Protein AF-0000000073461699 (afdb_homodimer)

InterPro domains:
  IPR000999 Ribonuclease III domain [PS50142] (97-204)
  IPR000999 Ribonuclease III domain [SM00535] (77-251)
  IPR014720 Double-stranded RNA-binding domain [PS50137] (256-326)
  IPR014720 Double-stranded RNA-binding domain [SM00358] (257-325)
  IPR036389 Ribonuclease III, endonuclease domain superfamily [G3DSA:1.10.1520.10] (29-252)
  IPR036389 Ribonuclease III, endonuclease domain superfamily [SSF69065] (57-257)
  IPR044443 Large ribosomal subunit protein mL44, dsRNA binding domain, fungi [cd19873] (244-327)
  IPR044444 Large ribosomal subunit protein mL44, dsRNA binding domain, metazoa [PF22892] (253-326)

Solvent-accessible surface area (backbone atoms only — not comparable to full-atom values): 37994 Å² total; per-residue (Å²): 136,86,75,82,78,75,75,81,76,77,76,76,76,77,77,75,76,76,79,74,80,76,81,72,79,78,69,61,62,64,47,50,54,51,49,49,50,51,51,49,50,51,43,49,48,42,50,63,60,41,30,53,69,47,30,66,69,10,64,54,36,52,51,44,42,57,73,67,65,56,58,81,66,52,42,53,15,57,54,28,29,21,25,24,37,69,43,31,61,80,67,60,81,84,62,82,60,71,83,62,72,74,59,84,76,39,31,18,59,47,30,20,55,47,10,46,53,52,49,50,51,50,45,46,51,55,46,40,68,48,27,69,52,47,49,58,59,48,47,53,49,50,37,41,65,54,66,26,53,71,47,28,18,51,48,29,49,71,65,63,60,43,71,50,81,69,51,71,65,55,36,54,76,66,65,50,65,69,36,58,57,46,35,21,34,35,50,30,58,56,79,58,71,73,56,90,75,55,72,70,78,60,90,63,54,47,51,68,49,53,48,31,19,39,24,45,23,6,46,52,19,41,49,32,58,28,60,72,36,65,67,58,46,50,52,51,42,43,67,72,50,62,62,61,85,72,72,65,75,74,65,62,79,72,88,51,28,56,60,50,42,37,49,49,22,53,58,61,71,42,51,68,63,44,80,40,81,73,45,74,42,44,78,89,42,99,67,30,40,28,31,22,32,26,22,39,76,92,43,75,56,23,52,17,64,24,75,36,68,69,49,3,44,37,36,4,28,41,40,24,46,47,56,56,31,65,36,58,76,60,85,86,58,59,84,69,73,66,80,68,68,55,74,119,137,82,81,79,82,78,76,82,77,79,79,78,78,78,76,75,76,75,79,74,80,75,77,72,76,78,70,62,62,61,48,52,52,50,49,47,50,50,52,49,50,52,44,49,47,42,49,63,60,39,31,54,68,48,30,66,68,10,65,54,38,52,49,44,40,56,74,67,65,56,59,82,63,52,40,52,15,57,55,27,29,21,25,23,39,69,43,33,60,79,66,59,82,85,60,82,60,73,81,62,72,73,57,84,80,41,30,18,58,46,31,20,55,48,11,46,52,53,51,51,51,50,44,46,51,54,45,41,66,48,27,70,46,47,37,54,60,49,46,52,49,51,38,42,65,55,64,25,52,70,46,29,19,50,47,28,50,72,65,63,61,43,71,52,81,68,51,70,64,55,36,54,74,66,66,51,64,68,37,57,56,45,38,21,34,34,52,30,58,58,78,58,73,73,56,92,76,56,74,69,79,60,89,62,55,46,51,69,49,54,46,31,19,40,25,43,24,6,47,52,18,41,50,32,62,24,61,73,35,66,67,60,46,49,52,51,41,44,67,71,50,62,62,63,87,73,71,66,75,72,64,62,80,71,89,51,26,55,59,50,43,36,49,50,23,54,62,65,71,42,51,68,64,42,80,40,82,73,48,74,44,46,78,90,43,99,67,31,39,29,30,21,33,26,21,38,75,90,43,75,57,23,52,18,63,23,76,35,67,69,49,3,45,37,38,3,26,42,40,24,46,46,56,56,31,64,36,60,78,59,84,86,58,59,83,71,75,65,80,65,63,52,68,122

Structure (mmCIF, N/CA/C/O backbone):
data_AF-0000000073461699-model_v1
#
loop_
_entity.id
_entity.type
_entity.pdbx_description
1 polymer ABR065Wp
#
loop_
_atom_site.group_PDB
_atom_site.id
_atom_site.type_symbol
_atom_site.label_atom_id
_atom_site.label_alt_id
_atom_site.label_comp_id
_atom_site.label_asym_id
_atom_site.label_entity_id
_atom_site.label_seq_id
_atom_site.pdbx_PDB_ins_code
_atom_site.Cartn_x
_atom_site.Cartn_y
_atom_site.Cartn_z
_atom_site.occupancy
_atom_site.B_iso_or_equiv
_atom_site.auth_seq_id
_atom_site.auth_comp_id
_atom_site.auth_asym_id
_atom_site.auth_atom_id
_atom_site.pdbx_PDB_model_num
ATOM 1 N N . MET A 1 1 ? 63 -18.328 22.578 1 20.98 1 MET A N 1
ATOM 2 C CA . MET A 1 1 ? 63.375 -16.938 22.844 1 20.98 1 MET A CA 1
ATOM 3 C C . MET A 1 1 ? 62.375 -16.297 23.797 1 20.98 1 MET A C 1
ATOM 5 O O . MET A 1 1 ? 61.156 -16.469 23.641 1 20.98 1 MET A O 1
ATOM 9 N N . PRO A 1 2 ? 62.781 -15.859 25.016 1 22.3 2 PRO A N 1
ATOM 10 C CA . PRO A 1 2 ? 62.281 -15.5 26.344 1 22.3 2 PRO A CA 1
ATOM 11 C C . PRO A 1 2 ? 61.531 -14.172 26.359 1 22.3 2 PRO A C 1
ATOM 13 O O . PRO A 1 2 ? 61.219 -13.656 27.422 1 22.3 2 PRO A O 1
ATOM 16 N N . GLN A 1 3 ? 61.25 -13.695 25.109 1 20.27 3 GLN A N 1
ATOM 17 C CA . GLN A 1 3 ? 61.219 -12.234 25.078 1 20.27 3 GLN A CA 1
ATOM 18 C C . GLN A 1 3 ? 60.281 -11.695 26.156 1 20.27 3 GLN A C 1
ATOM 20 O O . GLN A 1 3 ? 59.406 -12.422 26.656 1 20.27 3 GLN A O 1
ATOM 25 N N . VAL A 1 4 ? 60.281 -10.32 26.328 1 20.2 4 VAL A N 1
ATOM 26 C CA . VAL A 1 4 ? 60.375 -9.141 27.172 1 20.2 4 VAL A CA 1
ATOM 27 C C . VAL A 1 4 ? 58.969 -8.656 27.547 1 20.2 4 VAL A C 1
ATOM 29 O O . VAL A 1 4 ? 58.219 -8.219 26.672 1 20.2 4 VAL A O 1
ATOM 32 N N . ILE A 1 5 ? 58.188 -9.398 28.266 1 21.3 5 ILE A N 1
ATOM 33 C CA . ILE A 1 5 ? 56.812 -9.211 28.703 1 21.3 5 ILE A CA 1
ATOM 34 C C . ILE A 1 5 ? 56.688 -7.914 29.516 1 21.3 5 ILE A C 1
ATOM 36 O O . ILE A 1 5 ? 57 -7.891 30.703 1 21.3 5 ILE A O 1
ATOM 40 N N . ARG A 1 6 ? 57.531 -6.867 28.922 1 20.38 6 ARG A N 1
ATOM 41 C CA . ARG A 1 6 ? 57.688 -5.758 29.875 1 20.38 6 ARG A CA 1
ATOM 42 C C . ARG A 1 6 ? 56.344 -5.262 30.359 1 20.38 6 ARG A C 1
ATOM 44 O O . ARG A 1 6 ? 55.375 -5.16 29.578 1 20.38 6 ARG A O 1
ATOM 51 N N . ALA A 1 7 ? 56.094 -5.332 31.641 1 20.89 7 ALA A N 1
ATOM 52 C CA . ALA A 1 7 ? 55.125 -5.055 32.719 1 20.89 7 ALA A CA 1
ATOM 53 C C . ALA A 1 7 ? 54.719 -3.578 32.719 1 20.89 7 ALA A C 1
ATOM 55 O O . ALA A 1 7 ? 55.562 -2.713 33 1 20.89 7 ALA A O 1
ATOM 56 N N . LEU A 1 8 ? 54.062 -3.102 31.578 1 19.52 8 LEU A N 1
ATOM 57 C CA . LEU A 1 8 ? 53.688 -1.696 31.391 1 19.52 8 LEU A CA 1
ATOM 58 C C . LEU A 1 8 ? 53.062 -1.13 32.656 1 19.52 8 LEU A C 1
ATOM 60 O O . LEU A 1 8 ? 52 -1.62 33.094 1 19.52 8 LEU A O 1
ATOM 64 N N . ARG A 1 9 ? 53.906 -0.742 33.625 1 19.72 9 ARG A N 1
ATOM 65 C CA . ARG A 1 9 ? 53.625 -0.128 34.906 1 19.72 9 ARG A CA 1
ATOM 66 C C . ARG A 1 9 ? 52.688 1.086 34.75 1 19.72 9 ARG A C 1
ATOM 68 O O . ARG A 1 9 ? 53.031 2.033 34.062 1 19.72 9 ARG A O 1
ATOM 75 N N . CYS A 1 10 ? 51.438 0.884 34.719 1 20.98 10 CYS A N 1
ATOM 76 C CA . CYS A 1 10 ? 50.281 1.806 34.688 1 20.98 10 CYS A CA 1
ATOM 77 C C . CYS A 1 10 ? 50.438 2.889 35.75 1 20.98 10 CYS A C 1
ATOM 79 O O . CYS A 1 10 ? 50.344 2.604 36.938 1 20.98 10 CYS A O 1
ATOM 81 N N . PHE A 1 11 ? 51.469 3.756 35.625 1 20.55 11 PHE A N 1
ATOM 82 C CA . PHE A 1 11 ? 51.719 4.801 36.625 1 20.55 11 PHE A CA 1
ATOM 83 C C . PHE A 1 11 ? 50.438 5.613 36.844 1 20.55 11 PHE A C 1
ATOM 85 O O . PHE A 1 11 ? 49.781 6.027 35.906 1 20.55 11 PHE A O 1
ATOM 92 N N . HIS A 1 12 ? 49.75 5.453 37.969 1 21.38 12 HIS A N 1
ATOM 93 C CA . HIS A 1 12 ? 48.625 6.059 38.688 1 21.38 12 HIS A CA 1
ATOM 94 C C . HIS A 1 12 ? 48.906 7.535 38.969 1 21.38 12 HIS A C 1
ATOM 96 O O . HIS A 1 12 ? 49.531 7.887 39.969 1 21.38 12 HIS A O 1
ATOM 102 N N . SER A 1 13 ? 49.625 8.289 38.125 1 21.45 13 SER A N 1
ATOM 103 C CA . SER A 1 13 ? 49.969 9.609 38.656 1 21.45 13 SER A CA 1
ATOM 104 C C . SER A 1 13 ? 48.719 10.375 39.062 1 21.45 13 SER A C 1
ATOM 106 O O . SER A 1 13 ? 47.719 10.344 38.344 1 21.45 13 SER A O 1
ATOM 108 N N . GLY A 1 14 ? 48.469 10.664 40.375 1 21.48 14 GLY A N 1
ATOM 109 C CA . GLY A 1 14 ? 47.594 11.398 41.25 1 21.48 14 GLY A CA 1
ATOM 110 C C . GLY A 1 14 ? 47.438 12.859 40.875 1 21.48 14 GLY A C 1
ATOM 111 O O . GLY A 1 14 ? 48.312 13.68 41.125 1 21.48 14 GLY A O 1
ATOM 112 N N . ILE A 1 15 ? 47.188 13.164 39.594 1 22.39 15 ILE A N 1
ATOM 113 C CA . ILE A 1 15 ? 47.125 14.594 39.312 1 22.39 15 ILE A CA 1
ATOM 114 C C . ILE A 1 15 ? 46.094 15.25 40.219 1 22.39 15 ILE A C 1
ATOM 116 O O . ILE A 1 15 ? 44.906 14.867 40.188 1 22.39 15 ILE A O 1
ATOM 120 N N . PHE A 1 16 ? 46.5 15.734 41.375 1 22.62 16 PHE A N 1
ATOM 121 C CA . PHE A 1 16 ? 45.781 16.578 42.344 1 22.62 16 PHE A CA 1
ATOM 122 C C . PHE A 1 16 ? 45.156 17.781 41.625 1 22.62 16 PHE A C 1
ATOM 124 O O . PHE A 1 16 ? 45.875 18.625 41.094 1 22.62 16 PHE A O 1
ATOM 131 N N . LEU A 1 17 ? 44.031 17.531 41 1 21.47 17 LEU A N 1
ATOM 132 C CA . LEU A 1 17 ? 43.25 18.625 40.5 1 21.47 17 LEU A CA 1
ATOM 133 C C . LEU A 1 17 ? 42.969 19.672 41.594 1 21.47 17 LEU A C 1
ATOM 135 O O . LEU A 1 17 ? 42.344 19.359 42.594 1 21.47 17 LEU A O 1
ATOM 139 N N . ARG A 1 18 ? 43.938 20.5 41.875 1 22.66 18 ARG A N 1
ATOM 140 C CA . ARG A 1 18 ? 43.688 21.688 42.688 1 22.66 18 ARG A CA 1
ATOM 141 C C . ARG A 1 18 ? 42.406 22.406 42.219 1 22.66 18 ARG A C 1
ATOM 143 O O . ARG A 1 18 ? 42.281 22.719 41.062 1 22.66 18 ARG A O 1
ATOM 150 N N . GLN A 1 19 ? 41.344 22.266 43 1 24.52 19 GLN A N 1
ATOM 151 C CA . GLN A 1 19 ? 40.031 22.922 43.031 1 24.52 19 GLN A CA 1
ATOM 152 C C . GLN A 1 19 ? 40.188 24.438 43.062 1 24.52 19 GLN A C 1
ATOM 154 O O . GLN A 1 19 ? 40.438 25.016 44.125 1 24.52 19 GLN A O 1
ATOM 159 N N . GLY A 1 20 ? 41.031 25.094 42.344 1 25.11 20 GLY A N 1
ATOM 160 C CA . GLY A 1 20 ? 41 26.531 42.469 1 25.11 20 GLY A CA 1
ATOM 161 C C . GLY A 1 20 ? 39.594 27.109 42.344 1 25.11 20 GLY A C 1
ATOM 162 O O . GLY A 1 20 ? 38.781 26.609 41.562 1 25.11 20 GLY A O 1
ATOM 163 N N . ALA A 1 21 ? 39.031 27.859 43.438 1 27.11 21 ALA A N 1
ATOM 164 C CA . ALA A 1 21 ? 37.812 28.609 43.812 1 27.11 21 ALA A CA 1
ATOM 165 C C . ALA A 1 21 ? 37.469 29.625 42.719 1 27.11 21 ALA A C 1
ATOM 167 O O . ALA A 1 21 ? 38 30.75 42.719 1 27.11 21 ALA A O 1
ATOM 168 N N . VAL A 1 22 ? 37.719 29.469 41.531 1 30.16 22 VAL A N 1
ATOM 169 C CA . VAL A 1 22 ? 37.281 30.609 40.719 1 30.16 22 VAL A CA 1
ATOM 170 C C . VAL A 1 22 ? 35.781 30.875 41 1 30.16 22 VAL A C 1
ATOM 172 O O . VAL A 1 22 ? 34.938 30.016 40.781 1 30.16 22 VAL A O 1
ATOM 175 N N . GLY A 1 23 ? 35.312 31.688 41.969 1 29.94 23 GLY A N 1
ATOM 176 C CA . GLY A 1 23 ? 34.062 32.344 42.344 1 29.94 23 GLY A CA 1
ATOM 177 C C . GLY A 1 23 ? 33.312 32.938 41.188 1 29.94 23 GLY A C 1
ATOM 178 O O . GLY A 1 23 ? 33.125 34.156 41.125 1 29.94 23 GLY A O 1
ATOM 179 N N . ALA A 1 24 ? 33.594 32.625 39.938 1 33.97 24 ALA A N 1
ATOM 180 C CA . ALA A 1 24 ? 32.844 33.406 38.969 1 33.97 24 ALA A CA 1
ATOM 181 C C . ALA A 1 24 ? 31.344 33.281 39.188 1 33.97 24 ALA A C 1
ATOM 183 O O . ALA A 1 24 ? 30.859 32.219 39.562 1 33.97 24 ALA A O 1
ATOM 184 N N . THR A 1 25 ? 30.547 34.312 39.219 1 36.5 25 THR A N 1
ATOM 185 C CA . THR A 1 25 ? 29.156 34.688 39.469 1 36.5 25 THR A CA 1
ATOM 186 C C . THR A 1 25 ? 28.203 33.781 38.688 1 36.5 25 THR A C 1
ATOM 188 O O . THR A 1 25 ? 28.469 33.438 37.531 1 36.5 25 THR A O 1
ATOM 191 N N . GLY A 1 26 ? 27.297 32.875 39.156 1 39.03 26 GLY A N 1
ATOM 192 C CA . GLY A 1 26 ? 26.172 31.969 38.938 1 39.03 26 GLY A CA 1
ATOM 193 C C . GLY A 1 26 ? 25.203 32.469 37.906 1 39.03 26 GLY A C 1
ATOM 194 O O . GLY A 1 26 ? 24.172 31.859 37.656 1 39.03 26 GLY A O 1
ATOM 195 N N . ALA A 1 27 ? 25.094 33.781 37.531 1 43.41 27 ALA A N 1
ATOM 196 C CA . ALA A 1 27 ? 24.094 34.438 36.719 1 43.41 27 ALA A CA 1
ATOM 197 C C . ALA A 1 27 ? 24.25 34.031 35.25 1 43.41 27 ALA A C 1
ATOM 199 O O . ALA A 1 27 ? 23.281 34.031 34.5 1 43.41 27 ALA A O 1
ATOM 200 N N . GLY A 1 28 ? 25.328 33.656 34.719 1 47.91 28 GLY A N 1
ATOM 201 C CA . GLY A 1 28 ? 25.609 33.406 33.312 1 47.91 28 GLY A CA 1
ATOM 202 C C . GLY A 1 28 ? 25.047 32.094 32.812 1 47.91 28 GLY A C 1
ATOM 203 O O . GLY A 1 28 ? 24.672 31.984 31.625 1 47.91 28 GLY A O 1
ATOM 204 N N . GLY A 1 29 ? 25.094 31 33.5 1 50.81 29 GLY A N 1
ATOM 205 C CA . GLY A 1 29 ? 24.625 29.672 33.156 1 50.81 29 GLY A CA 1
ATOM 206 C C . GLY A 1 29 ? 23.125 29.594 32.938 1 50.81 29 GLY A C 1
ATOM 207 O O . GLY A 1 29 ? 22.672 28.875 32.031 1 50.81 29 GLY A O 1
ATOM 208 N N . ALA A 1 30 ? 22.406 30.172 33.875 1 56.34 30 ALA A N 1
ATOM 209 C CA . ALA A 1 30 ? 20.953 30.25 33.812 1 56.34 30 ALA A CA 1
ATOM 210 C C . ALA A 1 30 ? 20.516 30.922 32.5 1 56.34 30 ALA A C 1
ATOM 212 O O . ALA A 1 30 ? 19.547 30.5 31.859 1 56.34 30 ALA A O 1
ATOM 213 N N . THR A 1 31 ? 21.422 31.672 32 1 74.81 31 THR A N 1
ATOM 214 C CA . THR A 1 31 ? 21.094 32.469 30.812 1 74.81 31 THR A CA 1
ATOM 215 C C . THR A 1 31 ? 21.234 31.609 29.547 1 74.81 31 THR A C 1
ATOM 217 O O . THR A 1 31 ? 20.391 31.688 28.656 1 74.81 31 THR A O 1
ATOM 220 N N . GLU A 1 32 ? 22.312 30.688 29.641 1 79.69 32 GLU A N 1
ATOM 221 C CA . GLU A 1 32 ? 22.531 29.875 28.453 1 79.69 32 GLU A CA 1
ATOM 222 C C . GLU A 1 32 ? 21.422 28.828 28.297 1 79.69 32 GLU A C 1
ATOM 224 O O . GLU A 1 32 ? 20.984 28.547 27.188 1 79.69 32 GLU A O 1
ATOM 229 N N . LEU A 1 33 ? 21.016 28.297 29.344 1 82.12 33 LEU A N 1
ATOM 230 C CA . LEU A 1 33 ? 19.922 27.312 29.328 1 82.12 33 LEU A CA 1
ATOM 231 C C . LEU A 1 33 ? 18.625 27.969 28.828 1 82.12 33 LEU A C 1
ATOM 233 O O . LEU A 1 33 ? 17.844 27.328 28.125 1 82.12 33 LEU A O 1
ATOM 237 N N . GLU A 1 34 ? 18.469 29.172 29.344 1 85.5 34 GLU A N 1
ATOM 238 C CA . GLU A 1 34 ? 17.266 29.891 28.906 1 85.5 34 GLU A CA 1
ATOM 239 C C . GLU A 1 34 ? 17.328 30.172 27.406 1 85.5 34 GLU A C 1
ATOM 241 O O . GLU A 1 34 ? 16.297 30.094 26.719 1 85.5 34 GLU A O 1
ATOM 246 N N . LYS A 1 35 ? 18.5 30.484 27.031 1 87.25 35 LYS A N 1
ATOM 247 C CA . LYS A 1 35 ? 18.672 30.703 25.594 1 87.25 35 LYS A CA 1
ATOM 248 C C . LYS A 1 35 ? 18.438 29.422 24.797 1 87.25 35 LYS A C 1
ATOM 250 O O . LYS A 1 35 ? 17.828 29.453 23.734 1 87.25 35 LYS A O 1
ATOM 255 N N . TYR A 1 36 ? 18.906 28.375 25.328 1 86.25 36 TYR A N 1
ATOM 256 C CA . TYR A 1 36 ? 18.688 27.078 24.688 1 86.25 36 TYR A CA 1
ATOM 257 C C . TYR A 1 36 ? 17.203 26.734 24.641 1 86.25 36 TYR A C 1
ATOM 259 O O . TYR A 1 36 ? 16.703 26.25 23.625 1 86.25 36 TYR A O 1
ATOM 267 N N . ARG A 1 37 ? 16.516 26.953 25.656 1 83.5 37 ARG A N 1
ATOM 268 C CA . ARG A 1 37 ? 15.086 26.688 25.703 1 83.5 37 ARG A CA 1
ATOM 269 C C . ARG A 1 37 ? 14.336 27.516 24.672 1 83.5 37 ARG A C 1
ATOM 271 O O . ARG A 1 37 ? 13.383 27.031 24.047 1 83.5 37 ARG A O 1
ATOM 278 N N . GLY A 1 38 ? 14.805 28.719 24.594 1 84.5 38 GLY A N 1
ATOM 279 C CA . GLY A 1 38 ? 14.211 29.562 23.562 1 84.5 38 GLY A CA 1
ATOM 280 C C . GLY A 1 38 ? 14.43 29.047 22.156 1 84.5 38 GLY A C 1
ATOM 281 O O . GLY A 1 38 ? 13.5 29.047 21.344 1 84.5 38 GLY A O 1
ATOM 282 N N . TYR A 1 39 ? 15.617 28.609 21.984 1 84.75 39 TYR A N 1
ATOM 283 C CA . TYR A 1 39 ? 15.953 28.031 20.688 1 84.75 39 TYR A CA 1
ATOM 284 C C . TYR A 1 39 ? 15.109 26.781 20.422 1 84.75 39 TYR A C 1
ATOM 286 O O . TYR A 1 39 ? 14.57 26.625 19.328 1 84.75 39 TYR A O 1
ATOM 294 N N . PHE A 1 40 ? 14.938 26.047 21.328 1 82.69 40 PHE A N 1
ATOM 295 C CA . PHE A 1 40 ? 14.18 24.812 21.219 1 82.69 40 PHE A CA 1
ATOM 296 C C . PHE A 1 40 ? 12.703 25.109 20.953 1 82.69 40 PHE A C 1
ATOM 298 O O . PHE A 1 40 ? 12.086 24.453 20.109 1 82.69 40 PHE A O 1
ATOM 305 N N . LYS A 1 41 ? 12.203 25.969 21.594 1 81.25 41 LYS A N 1
ATOM 306 C CA . LYS A 1 41 ? 10.805 26.344 21.422 1 81.25 41 LYS A CA 1
ATOM 307 C C . LYS A 1 41 ? 10.562 26.891 20.016 1 81.25 41 LYS A C 1
ATOM 309 O O . LYS A 1 41 ? 9.523 26.625 19.406 1 81.25 41 LYS A O 1
ATOM 314 N N . GLN A 1 42 ? 11.508 27.656 19.594 1 81.25 42 GLN A N 1
ATOM 315 C CA . GLN A 1 42 ? 11.398 28.188 18.25 1 81.25 42 GLN A CA 1
ATOM 316 C C . GLN A 1 42 ? 11.375 27.078 17.203 1 81.25 42 GLN A C 1
ATOM 318 O O . GLN A 1 42 ? 10.594 27.109 16.25 1 81.25 42 GLN A O 1
ATOM 323 N N . LEU A 1 43 ? 12.195 26.141 17.438 1 80.88 43 LEU A N 1
ATOM 324 C CA . LEU A 1 43 ? 12.258 25 16.531 1 80.88 43 LEU A CA 1
ATOM 325 C C . LEU A 1 43 ? 10.953 24.203 16.578 1 80.88 43 LEU A C 1
ATOM 327 O O . LEU A 1 43 ? 10.438 23.797 15.531 1 80.88 43 LEU A O 1
ATOM 331 N N . GLN A 1 44 ? 10.445 24.031 17.672 1 77.81 44 GLN A N 1
ATOM 332 C CA . GLN A 1 44 ? 9.203 23.297 17.859 1 77.81 44 GLN A CA 1
ATOM 333 C C . GLN A 1 44 ? 8.039 24 17.172 1 77.81 44 GLN A C 1
ATOM 335 O O . GLN A 1 44 ? 7.219 23.344 16.516 1 77.81 44 GLN A O 1
ATOM 340 N N . GLN A 1 45 ? 8.055 25.203 17.344 1 76.12 45 GLN A N 1
ATOM 341 C CA . GLN A 1 45 ? 6.988 26 16.734 1 76.12 45 GLN A CA 1
ATOM 342 C C . GLN A 1 45 ? 7.066 25.969 15.211 1 76.12 45 GLN A C 1
ATOM 344 O O . GLN A 1 45 ? 6.039 25.891 14.539 1 76.12 45 GLN A O 1
ATOM 349 N N . ALA A 1 46 ? 8.234 26.047 14.766 1 76.31 46 ALA A N 1
ATOM 350 C CA . ALA A 1 46 ? 8.43 26.016 13.32 1 76.31 46 ALA A CA 1
ATOM 351 C C . ALA A 1 46 ? 7.98 24.688 12.727 1 76.31 46 ALA A C 1
ATOM 353 O O . ALA A 1 46 ? 7.426 24.656 11.625 1 76.31 46 ALA A O 1
ATOM 354 N N . LEU A 1 47 ? 8.164 23.734 13.453 1 75.06 47 LEU A N 1
ATOM 355 C CA . LEU A 1 47 ? 7.824 22.391 12.977 1 75.06 47 LEU A CA 1
ATOM 356 C C . LEU A 1 47 ? 6.332 22.125 13.117 1 75.06 47 LEU A C 1
ATOM 358 O O . LEU A 1 47 ? 5.746 21.406 12.305 1 75.06 47 LEU A O 1
ATOM 362 N N . GLU A 1 48 ? 5.727 22.562 14.133 1 68.5 48 GLU A N 1
ATOM 363 C CA . GLU A 1 48 ? 4.316 22.312 14.414 1 68.5 48 GLU A CA 1
ATOM 364 C C . GLU A 1 48 ? 3.414 23.094 13.461 1 68.5 48 GLU A C 1
ATOM 366 O O . GLU A 1 48 ? 2.379 22.594 13.023 1 68.5 48 GLU A O 1
ATOM 371 N N . THR A 1 49 ? 3.77 24.297 13.219 1 59.62 49 THR A N 1
ATOM 372 C CA . THR A 1 49 ? 2.826 25.156 12.508 1 59.62 49 THR A CA 1
ATOM 373 C C . THR A 1 49 ? 3.109 25.141 11.008 1 59.62 49 THR A C 1
ATOM 375 O O . THR A 1 49 ? 2.352 25.703 10.219 1 59.62 49 THR A O 1
ATOM 378 N N . GLY A 1 50 ? 3.922 24.156 10.602 1 62.41 50 GLY A N 1
ATOM 379 C CA . GLY A 1 50 ? 4.227 24.328 9.188 1 62.41 50 GLY A CA 1
ATOM 380 C C . GLY A 1 50 ? 4.363 25.781 8.781 1 62.41 50 GLY A C 1
ATOM 381 O O . GLY A 1 50 ? 3.799 26.203 7.77 1 62.41 50 GLY A O 1
ATOM 382 N N . ASP A 1 51 ? 4.895 26.5 9.594 1 72.31 51 ASP A N 1
ATOM 383 C CA . ASP A 1 51 ? 5.004 27.953 9.469 1 72.31 51 ASP A CA 1
ATOM 384 C C . ASP A 1 51 ? 5.688 28.344 8.164 1 72.31 51 ASP A C 1
ATOM 386 O O . ASP A 1 51 ? 6.895 28.141 8 1 72.31 51 ASP A O 1
ATOM 390 N N . GLU A 1 52 ? 4.871 28.844 7.242 1 80.88 52 GLU A N 1
ATOM 391 C CA . GLU A 1 52 ? 5.359 29.25 5.93 1 80.88 52 GLU A CA 1
ATOM 392 C C . GLU A 1 52 ? 6.414 30.344 6.043 1 80.88 52 GLU A C 1
ATOM 394 O O . GLU A 1 52 ? 7.332 30.422 5.223 1 80.88 52 GLU A O 1
ATOM 399 N N . GLU A 1 53 ? 6.332 31.016 7.152 1 83.62 53 GLU A N 1
ATOM 400 C CA . GLU A 1 53 ? 7.293 32.094 7.324 1 83.62 53 GLU A CA 1
ATOM 401 C C . GLU A 1 53 ? 8.672 31.562 7.684 1 83.62 53 GLU A C 1
ATOM 403 O O . GLU A 1 53 ? 9.68 31.969 7.102 1 83.62 53 GLU A O 1
ATOM 408 N N . ALA A 1 54 ? 8.664 30.688 8.586 1 86.75 54 ALA A N 1
ATOM 409 C CA . ALA A 1 54 ? 9.938 30.094 8.984 1 86.75 54 ALA A CA 1
ATOM 410 C C . ALA A 1 54 ? 10.547 29.281 7.84 1 86.75 54 ALA A C 1
ATOM 412 O O . ALA A 1 54 ? 11.75 29.344 7.594 1 86.75 54 ALA A O 1
ATOM 413 N N . ALA A 1 55 ? 9.719 28.594 7.121 1 90.88 55 ALA A N 1
ATOM 414 C CA . ALA A 1 55 ? 10.164 27.75 6.016 1 90.88 55 ALA A CA 1
ATOM 415 C C . ALA A 1 55 ? 10.711 28.594 4.867 1 90.88 55 ALA A C 1
ATOM 417 O O . ALA A 1 55 ? 11.641 28.188 4.176 1 90.88 55 ALA A O 1
ATOM 418 N N . GLY A 1 56 ? 10.133 29.766 4.734 1 92.31 56 GLY A N 1
ATOM 419 C CA . GLY A 1 56 ? 10.562 30.672 3.678 1 92.31 56 GLY A CA 1
ATOM 420 C C . GLY A 1 56 ? 11.984 31.172 3.861 1 92.31 56 GLY A C 1
ATOM 421 O O . GLY A 1 56 ? 12.625 31.594 2.898 1 92.31 56 GLY A O 1
ATOM 422 N N . LYS A 1 57 ? 12.469 31.094 5.039 1 92.44 57 LYS A N 1
ATOM 423 C CA . LYS A 1 57 ? 13.812 31.578 5.34 1 92.44 57 LYS A CA 1
ATOM 424 C C . LYS A 1 57 ? 14.859 30.5 5.105 1 92.44 57 LYS A C 1
ATOM 426 O O . LYS A 1 57 ? 16.062 30.766 5.16 1 92.44 57 LYS A O 1
ATOM 431 N N . SER A 1 58 ? 14.453 29.312 4.785 1 94 58 SER A N 1
ATOM 432 C CA . SER A 1 58 ? 15.383 28.203 4.582 1 94 58 SER A CA 1
ATOM 433 C C . SER A 1 58 ? 15.828 28.125 3.129 1 94 58 SER A C 1
ATOM 435 O O . SER A 1 58 ? 15.047 27.766 2.25 1 94 58 SER A O 1
ATOM 437 N N . PRO A 1 59 ? 17.094 28.359 2.863 1 95.75 59 PRO A N 1
ATOM 438 C CA . PRO A 1 59 ? 17.578 28.25 1.484 1 95.75 59 PRO A CA 1
ATOM 439 C C . PRO A 1 59 ? 17.5 26.828 0.934 1 95.75 59 PRO A C 1
ATOM 441 O O . PRO A 1 59 ? 17.25 26.641 -0.26 1 95.75 59 PRO A O 1
ATOM 444 N N . LEU A 1 60 ? 17.734 25.891 1.786 1 96.06 60 LEU A N 1
ATOM 445 C CA . LEU A 1 60 ? 17.703 24.5 1.356 1 96.06 60 LEU A CA 1
ATOM 446 C C . LEU A 1 60 ? 16.312 24.125 0.836 1 96.06 60 LEU A C 1
ATOM 448 O O . LEU A 1 60 ? 16.203 23.375 -0.14 1 96.06 60 LEU A O 1
ATOM 452 N N . LEU A 1 61 ? 15.32 24.609 1.468 1 97 61 LEU A N 1
ATOM 453 C CA . LEU A 1 61 ? 13.953 24.328 1.022 1 97 61 LEU A CA 1
ATOM 454 C C . LEU A 1 61 ? 13.688 24.969 -0.338 1 97 61 LEU A C 1
ATOM 456 O O . LEU A 1 61 ? 13.062 24.344 -1.204 1 97 61 LEU A O 1
ATOM 460 N N . HIS A 1 62 ? 14.195 26.188 -0.479 1 97.19 62 HIS A N 1
ATOM 461 C CA . HIS A 1 62 ? 14.031 26.859 -1.763 1 97.19 62 HIS A CA 1
ATOM 462 C C . HIS A 1 62 ? 14.75 26.109 -2.877 1 97.19 62 HIS A C 1
ATOM 464 O O . HIS A 1 62 ? 14.203 25.953 -3.975 1 97.19 62 HIS A O 1
ATOM 470 N N . THR A 1 63 ? 15.891 25.688 -2.602 1 97.75 63 THR A N 1
ATOM 471 C CA . THR A 1 63 ? 16.688 24.953 -3.582 1 97.75 63 THR A CA 1
ATOM 472 C C . THR A 1 63 ? 15.992 23.641 -3.973 1 97.75 63 THR A C 1
ATOM 474 O O . THR A 1 63 ? 15.883 23.328 -5.156 1 97.75 63 THR A O 1
ATOM 477 N N . LEU A 1 64 ? 15.539 22.938 -2.996 1 98.06 64 LEU A N 1
ATOM 478 C CA . LEU A 1 64 ? 14.859 21.656 -3.256 1 98.06 64 LEU A CA 1
ATOM 479 C C . LEU A 1 64 ? 13.586 21.875 -4.059 1 98.06 64 LEU A C 1
ATOM 481 O O . LEU A 1 64 ? 13.312 21.156 -5.02 1 98.06 64 LEU A O 1
ATOM 485 N N . HIS A 1 65 ? 12.812 22.844 -3.643 1 98.31 65 HIS A N 1
ATOM 486 C CA . HIS A 1 65 ? 11.57 23.188 -4.324 1 98.31 65 HIS A CA 1
ATOM 487 C C . HIS A 1 65 ? 11.82 23.5 -5.797 1 98.31 65 HIS A C 1
ATOM 489 O O . HIS A 1 65 ? 11.102 23.016 -6.672 1 98.31 65 HIS A O 1
ATOM 495 N N . SER A 1 66 ? 12.852 24.281 -6.059 1 97.69 66 SER A N 1
ATOM 496 C CA . SER A 1 66 ? 13.195 24.688 -7.418 1 97.69 66 SER A CA 1
ATOM 497 C C . SER A 1 66 ? 13.766 23.516 -8.219 1 97.69 66 SER A C 1
ATOM 499 O O . SER A 1 66 ? 13.414 23.328 -9.383 1 97.69 66 SER A O 1
ATOM 501 N N . ARG A 1 67 ? 14.586 22.812 -7.648 1 97.25 67 ARG A N 1
ATOM 502 C CA . ARG A 1 67 ? 15.219 21.688 -8.312 1 97.25 67 ARG A CA 1
ATOM 503 C C . ARG A 1 67 ? 14.18 20.672 -8.789 1 97.25 67 ARG A C 1
ATOM 505 O O . ARG A 1 67 ? 14.312 20.109 -9.867 1 97.25 67 ARG A O 1
ATOM 512 N N . LEU A 1 68 ? 13.156 20.453 -7.973 1 97.81 68 LEU A N 1
ATOM 513 C CA . LEU A 1 68 ? 12.133 19.469 -8.297 1 97.81 68 LEU A CA 1
ATOM 514 C C . LEU A 1 68 ? 11 20.109 -9.102 1 97.81 68 LEU A C 1
ATOM 516 O O . LEU A 1 68 ? 10.016 19.453 -9.438 1 97.81 68 LEU A O 1
ATOM 520 N N . ALA A 1 69 ? 11.109 21.328 -9.391 1 97 69 ALA A N 1
ATOM 521 C CA . ALA A 1 69 ? 10.094 22.078 -10.141 1 97 69 ALA A CA 1
ATOM 522 C C . ALA A 1 69 ? 8.711 21.844 -9.547 1 97 69 ALA A C 1
ATOM 524 O O . ALA A 1 69 ? 7.762 21.531 -10.266 1 97 69 ALA A O 1
ATOM 525 N N . LEU A 1 70 ? 8.664 22.016 -8.211 1 97.44 70 LEU A N 1
ATOM 526 C CA . LEU A 1 70 ? 7.387 21.812 -7.531 1 97.44 70 LEU A CA 1
ATOM 527 C C . LEU A 1 70 ? 6.461 23 -7.742 1 97.44 70 LEU A C 1
ATOM 529 O O . LEU A 1 70 ? 6.922 24.141 -7.855 1 97.44 70 LEU A O 1
ATOM 533 N N . PRO A 1 71 ? 5.188 22.719 -7.82 1 96.5 71 PRO A N 1
ATOM 534 C CA . PRO A 1 71 ? 4.238 23.828 -7.996 1 96.5 71 PRO A CA 1
ATOM 535 C C . PRO A 1 71 ? 4.145 24.719 -6.766 1 96.5 71 PRO A C 1
ATOM 537 O O . PRO A 1 71 ? 4.484 24.297 -5.66 1 96.5 71 PRO A O 1
ATOM 540 N N . GLN A 1 72 ? 3.604 25.938 -6.949 1 93.38 72 GLN A N 1
ATOM 541 C CA . GLN A 1 72 ? 3.518 26.938 -5.879 1 93.38 72 GLN A CA 1
ATOM 542 C C . GLN A 1 72 ? 2.512 26.516 -4.816 1 93.38 72 GLN A C 1
ATOM 544 O O . GLN A 1 72 ? 2.619 26.922 -3.656 1 93.38 72 GLN A O 1
ATOM 549 N N . GLN A 1 73 ? 1.627 25.641 -5.227 1 91.81 73 GLN A N 1
ATOM 550 C CA . GLN A 1 73 ? 0.615 25.156 -4.297 1 91.81 73 GLN A CA 1
ATOM 551 C C . GLN A 1 73 ? 1.248 24.328 -3.176 1 91.81 73 GLN A C 1
ATOM 553 O O . GLN A 1 73 ? 0.679 24.219 -2.088 1 91.81 73 GLN A O 1
ATOM 558 N N . LEU A 1 74 ? 2.355 23.719 -3.49 1 94.19 74 LEU A N 1
ATOM 559 C CA . LEU A 1 74 ? 3.1 23.016 -2.455 1 94.19 74 LEU A CA 1
ATOM 560 C C . LEU A 1 74 ? 4.043 23.953 -1.72 1 94.19 74 LEU A C 1
ATOM 562 O O . LEU A 1 74 ? 5.172 24.172 -2.16 1 94.19 74 LEU A O 1
ATOM 566 N N . GLY A 1 75 ? 3.568 24.438 -0.621 1 92.25 75 GLY A N 1
ATOM 567 C CA . GLY A 1 75 ? 4.32 25.422 0.136 1 92.25 75 GLY A CA 1
ATOM 568 C C . GLY A 1 75 ? 5.582 24.859 0.764 1 92.25 75 GLY A C 1
ATOM 569 O O . GLY A 1 75 ? 5.746 23.641 0.858 1 92.25 75 GLY A O 1
ATOM 570 N N . LEU A 1 76 ? 6.398 25.797 1.158 1 94.69 76 LEU A N 1
ATOM 571 C CA . LEU A 1 76 ? 7.672 25.406 1.758 1 94.69 76 LEU A CA 1
ATOM 572 C C . LEU A 1 76 ? 7.457 24.781 3.133 1 94.69 76 LEU A C 1
ATOM 574 O O . LEU A 1 76 ? 8.234 23.938 3.561 1 94.69 76 LEU A O 1
ATOM 578 N N . GLY A 1 77 ? 6.434 25.172 3.779 1 91 77 GLY A N 1
ATOM 579 C CA . GLY A 1 77 ? 6.102 24.547 5.043 1 91 77 GLY A CA 1
ATOM 580 C C . GLY A 1 77 ? 5.758 23.062 4.902 1 91 77 GLY A C 1
ATOM 581 O O . GLY A 1 77 ? 6.223 22.234 5.691 1 91 77 GLY A O 1
ATOM 582 N N . THR A 1 78 ? 4.965 22.828 3.859 1 92.31 78 THR A N 1
ATOM 583 C CA . THR A 1 78 ? 4.605 21.438 3.568 1 92.31 78 THR A CA 1
ATOM 584 C C . THR A 1 78 ? 5.836 20.641 3.16 1 92.31 78 THR A C 1
ATOM 586 O O . THR A 1 78 ? 5.988 19.484 3.557 1 92.31 78 THR A O 1
ATOM 589 N N . LEU A 1 79 ? 6.676 21.266 2.393 1 96.19 79 LEU A N 1
ATOM 590 C CA . LEU A 1 79 ? 7.906 20.594 1.982 1 96.19 79 LEU A CA 1
ATOM 591 C C . LEU A 1 79 ? 8.773 20.266 3.191 1 96.19 79 LEU A C 1
ATOM 593 O O . LEU A 1 79 ? 9.359 19.188 3.266 1 96.19 79 LEU A O 1
ATOM 597 N N . SER A 1 80 ? 8.836 21.172 4.117 1 94.75 80 SER A N 1
ATOM 598 C CA . SER A 1 80 ? 9.578 20.922 5.348 1 94.75 80 SER A CA 1
ATOM 599 C C . SER A 1 80 ? 8.992 19.75 6.125 1 94.75 80 SER A C 1
ATOM 601 O O . SER A 1 80 ? 9.727 18.922 6.668 1 94.75 80 SER A O 1
ATOM 603 N N . ARG A 1 81 ? 7.734 19.703 6.145 1 92.5 81 ARG A N 1
ATOM 604 C CA . ARG A 1 81 ? 7.055 18.609 6.824 1 92.5 81 ARG A CA 1
ATOM 605 C C . ARG A 1 81 ? 7.418 17.266 6.199 1 92.5 81 ARG A C 1
ATOM 607 O O . ARG A 1 81 ? 7.535 16.266 6.902 1 92.5 81 ARG A O 1
ATOM 614 N N . CYS A 1 82 ? 7.582 17.219 4.934 1 96.44 82 CYS A N 1
ATOM 615 C CA . CYS A 1 82 ? 7.957 15.992 4.238 1 96.44 82 CYS A CA 1
ATOM 616 C C . CYS A 1 82 ? 9.32 15.492 4.703 1 96.44 82 CYS A C 1
ATOM 618 O O . CYS A 1 82 ? 9.609 14.305 4.613 1 96.44 82 CYS A O 1
ATOM 620 N N . LEU A 1 83 ? 10.086 16.438 5.242 1 96 83 LEU A N 1
ATOM 621 C CA . LEU A 1 83 ? 11.453 16.109 5.645 1 96 83 LEU A CA 1
ATOM 622 C C . LEU A 1 83 ? 11.523 15.805 7.137 1 96 83 LEU A C 1
ATOM 624 O O . LEU A 1 83 ? 12.609 15.625 7.691 1 96 83 LEU A O 1
ATOM 628 N N . ASN A 1 84 ? 10.383 15.742 7.73 1 92.62 84 ASN A N 1
ATOM 629 C CA . ASN A 1 84 ? 10.312 15.477 9.164 1 92.62 84 ASN A CA 1
ATOM 630 C C . ASN A 1 84 ? 9.75 14.086 9.453 1 92.62 84 ASN A C 1
ATOM 632 O O . ASN A 1 84 ? 8.531 13.891 9.453 1 92.62 84 ASN A O 1
ATOM 636 N N . CYS A 1 85 ? 10.578 13.18 9.789 1 90.94 85 CYS A N 1
ATOM 637 C CA . CYS A 1 85 ? 10.164 11.805 10.055 1 90.94 85 CYS A CA 1
ATOM 638 C C . CYS A 1 85 ? 9.539 11.68 11.438 1 90.94 85 CYS A C 1
ATOM 640 O O . CYS A 1 85 ? 9.852 12.469 12.336 1 90.94 85 CYS A O 1
ATOM 642 N N . PRO A 1 86 ? 8.711 10.727 11.617 1 85.44 86 PRO A N 1
ATOM 643 C CA . PRO A 1 86 ? 8.094 10.531 12.93 1 85.44 86 PRO A CA 1
ATOM 644 C C . PRO A 1 86 ? 9.109 10.266 14.031 1 85.44 86 PRO A C 1
ATOM 646 O O . PRO A 1 86 ? 8.859 10.57 15.195 1 85.44 86 PRO A O 1
ATOM 649 N N . SER A 1 87 ? 10.156 9.703 13.695 1 77.38 87 SER A N 1
ATOM 650 C CA . SER A 1 87 ? 11.18 9.375 14.68 1 77.38 87 SER A CA 1
ATOM 651 C C . SER A 1 87 ? 11.906 10.633 15.156 1 77.38 87 SER A C 1
ATOM 653 O O . SER A 1 87 ? 12.602 10.609 16.172 1 77.38 87 SER A O 1
ATOM 655 N N . ALA A 1 88 ? 11.758 11.703 14.359 1 74.38 88 ALA A N 1
ATOM 656 C CA . ALA A 1 88 ? 12.469 12.938 14.703 1 74.38 88 ALA A CA 1
ATOM 657 C C . ALA A 1 88 ? 11.992 13.484 16.047 1 74.38 88 ALA A C 1
ATOM 659 O O . ALA A 1 88 ? 12.664 14.328 16.641 1 74.38 88 ALA A O 1
ATOM 660 N N . ASN A 1 89 ? 10.969 12.742 16.781 1 58.25 89 ASN A N 1
ATOM 661 C CA . ASN A 1 89 ? 10.43 13.297 18.016 1 58.25 89 ASN A CA 1
ATOM 662 C C . ASN A 1 89 ? 11.516 14 18.828 1 58.25 89 ASN A C 1
ATOM 664 O O . ASN A 1 89 ? 12.547 13.406 19.156 1 58.25 89 ASN A O 1
ATOM 668 N N . LEU A 1 90 ? 11.617 15.289 18.625 1 52.94 90 LEU A N 1
ATOM 669 C CA . LEU A 1 90 ? 12.461 16.188 19.406 1 52.94 90 LEU A CA 1
ATOM 670 C C . LEU A 1 90 ? 12.352 15.875 20.891 1 52.94 90 LEU A C 1
ATOM 672 O O . LEU A 1 90 ? 11.688 16.594 21.641 1 52.94 90 LEU A O 1
ATOM 676 N N . ALA A 1 91 ? 12.039 14.539 21.156 1 45.47 91 ALA A N 1
ATOM 677 C CA . ALA A 1 91 ? 12.039 14.281 22.594 1 45.47 91 ALA A CA 1
ATOM 678 C C . ALA A 1 91 ? 13.281 14.859 23.266 1 45.47 91 ALA A C 1
ATOM 680 O O . ALA A 1 91 ? 14.406 14.656 22.781 1 45.47 91 ALA A O 1
ATOM 681 N N . ASP A 1 92 ? 13.234 16 23.766 1 39.78 92 ASP A N 1
ATOM 682 C CA . ASP A 1 92 ? 14.195 16.609 24.688 1 39.78 92 ASP A CA 1
ATOM 683 C C . ASP A 1 92 ? 14.922 15.547 25.5 1 39.78 92 ASP A C 1
ATOM 685 O O . ASP A 1 92 ? 14.281 14.688 26.109 1 39.78 92 ASP A O 1
ATOM 689 N N . VAL A 1 93 ? 16.047 15.172 25.203 1 35.09 93 VAL A N 1
ATOM 690 C CA . VAL A 1 93 ? 17.031 14.758 26.203 1 35.09 93 VAL A CA 1
ATOM 691 C C . VAL A 1 93 ? 16.766 15.516 27.516 1 35.09 93 VAL A C 1
ATOM 693 O O . VAL A 1 93 ? 16.797 16.75 27.547 1 35.09 93 VAL A O 1
ATOM 696 N N . GLY A 1 94 ? 16.562 14.945 28.688 1 36.84 94 GLY A N 1
ATOM 697 C CA . GLY A 1 94 ? 16.453 15.219 30.109 1 36.84 94 GLY A CA 1
ATOM 698 C C . GLY A 1 94 ? 15.117 15.828 30.5 1 36.84 94 GLY A C 1
ATOM 699 O O . GLY A 1 94 ? 14.836 16 31.688 1 36.84 94 GLY A O 1
ATOM 700 N N . MET A 1 95 ? 14.68 17.031 30.031 1 31.89 95 MET A N 1
ATOM 701 C CA . MET A 1 95 ? 13.484 17.609 30.641 1 31.89 95 MET A CA 1
ATOM 702 C C . MET A 1 95 ? 12.234 16.844 30.219 1 31.89 95 MET A C 1
ATOM 704 O O . MET A 1 95 ? 11.914 16.781 29.031 1 31.89 95 MET A O 1
ATOM 708 N N . LYS A 1 96 ? 11.852 15.898 30.953 1 39.84 96 LYS A N 1
ATOM 709 C CA . LYS A 1 96 ? 10.547 15.25 31.031 1 39.84 96 LYS A CA 1
ATOM 710 C C . LYS A 1 96 ? 9.43 16.172 30.562 1 39.84 96 LYS A C 1
ATOM 712 O O . LYS A 1 96 ? 8.789 16.844 31.359 1 39.84 96 LYS A O 1
ATOM 717 N N . THR A 1 97 ? 9.68 17.125 29.906 1 34.69 97 THR A N 1
ATOM 718 C CA . THR A 1 97 ? 8.523 17.984 29.672 1 34.69 97 THR A CA 1
ATOM 719 C C . THR A 1 97 ? 7.344 17.172 29.141 1 34.69 97 THR A C 1
ATOM 721 O O . THR A 1 97 ? 7.527 16.062 28.625 1 34.69 97 THR A O 1
ATOM 724 N N . ALA A 1 98 ? 6.086 17.781 29.297 1 35.78 98 ALA A N 1
ATOM 725 C CA . ALA A 1 98 ? 4.715 17.312 29.141 1 35.78 98 ALA A CA 1
ATOM 726 C C . ALA A 1 98 ? 4.551 16.5 27.859 1 35.78 98 ALA A C 1
ATOM 728 O O . ALA A 1 98 ? 5.152 16.828 26.828 1 35.78 98 ALA A O 1
ATOM 729 N N . LYS A 1 99 ? 4.359 15.305 28.062 1 43.06 99 LYS A N 1
ATOM 730 C CA . LYS A 1 99 ? 3.717 14.477 27.047 1 43.06 99 LYS A CA 1
ATOM 731 C C . LYS A 1 99 ? 3.127 15.344 25.922 1 43.06 99 LYS A C 1
ATOM 733 O O . LYS A 1 99 ? 1.97 15.758 26 1 43.06 99 LYS A O 1
ATOM 738 N N . THR A 1 100 ? 3.842 16.344 25.578 1 36.69 100 THR A N 1
ATOM 739 C CA . THR A 1 100 ? 3.232 17.094 24.484 1 36.69 100 THR A CA 1
ATOM 740 C C . THR A 1 100 ? 2.611 16.141 23.469 1 36.69 100 THR A C 1
ATOM 742 O O . THR A 1 100 ? 3.266 15.211 23 1 36.69 100 THR A O 1
ATOM 745 N N . ALA A 1 101 ? 1.469 15.969 23.531 1 38.97 101 ALA A N 1
ATOM 746 C CA . ALA A 1 101 ? 0.621 15.258 22.578 1 38.97 101 ALA A CA 1
ATOM 747 C C . ALA A 1 101 ? 1.167 15.391 21.156 1 38.97 101 ALA A C 1
ATOM 749 O O . ALA A 1 101 ? 1.14 16.484 20.578 1 38.97 101 ALA A O 1
ATOM 750 N N . GLN A 1 102 ? 2.379 14.898 20.891 1 44.94 102 GLN A N 1
ATOM 751 C CA . GLN A 1 102 ? 2.93 14.898 19.531 1 44.94 102 GLN A CA 1
ATOM 752 C C . GLN A 1 102 ? 1.818 14.938 18.484 1 44.94 102 GLN A C 1
ATOM 754 O O . GLN A 1 102 ? 0.983 14.031 18.422 1 44.94 102 GLN A O 1
ATOM 759 N N . ASN A 1 103 ? 1.421 16.125 18.188 1 48.78 103 ASN A N 1
ATOM 760 C CA . ASN A 1 103 ? 0.422 16.391 17.172 1 48.78 103 ASN A CA 1
ATOM 761 C C . ASN A 1 103 ? 0.657 15.555 15.914 1 48.78 103 ASN A C 1
ATOM 763 O O . ASN A 1 103 ? 1.724 15.625 15.305 1 48.78 103 ASN A O 1
ATOM 767 N N . LYS A 1 104 ? 0.044 14.414 15.82 1 53.5 104 LYS A N 1
ATOM 768 C CA . LYS A 1 104 ? -0.009 13.453 14.727 1 53.5 104 LYS A CA 1
ATOM 769 C C . LYS A 1 104 ? 0.187 14.148 13.383 1 53.5 104 LYS A C 1
ATOM 771 O O . LYS A 1 104 ? 0.613 13.516 12.406 1 53.5 104 LYS A O 1
ATOM 776 N N . GLU A 1 105 ? 0.128 15.594 13.414 1 59.31 105 GLU A N 1
ATOM 777 C CA . GLU A 1 105 ? 0.131 16.281 12.133 1 59.31 105 GLU A CA 1
ATOM 778 C C . GLU A 1 105 ? 1.491 16.922 11.844 1 59.31 105 GLU A C 1
ATOM 780 O O . GLU A 1 105 ? 1.705 17.484 10.773 1 59.31 105 GLU A O 1
ATOM 785 N N . GLN A 1 106 ? 2.535 16.5 12.711 1 70 106 GLN A N 1
ATOM 786 C CA . GLN A 1 106 ? 3.773 17.25 12.531 1 70 106 GLN A CA 1
ATOM 787 C C . GLN A 1 106 ? 4.793 16.453 11.727 1 70 106 GLN A C 1
ATOM 789 O O . GLN A 1 106 ? 5.746 17.016 11.18 1 70 106 GLN A O 1
ATOM 794 N N . HIS A 1 107 ? 4.492 15.266 11.523 1 85.81 107 HIS A N 1
ATOM 795 C CA . HIS A 1 107 ? 5.445 14.43 10.797 1 85.81 107 HIS A CA 1
ATOM 796 C C . HIS A 1 107 ? 4.875 13.977 9.461 1 85.81 107 HIS A C 1
ATOM 798 O O . HIS A 1 107 ? 3.711 14.25 9.148 1 85.81 107 HIS A O 1
ATOM 804 N N . ASN A 1 108 ? 5.746 13.383 8.703 1 92.88 108 ASN A N 1
ATOM 805 C CA . ASN A 1 108 ? 5.395 13.109 7.312 1 92.88 108 ASN A CA 1
ATOM 806 C C . ASN A 1 108 ? 4.73 11.75 7.152 1 92.88 108 ASN A C 1
ATOM 808 O O . ASN A 1 108 ? 4.578 11.25 6.035 1 92.88 108 ASN A O 1
ATOM 812 N N . ARG A 1 109 ? 4.27 11.156 8.25 1 92.88 109 ARG A N 1
ATOM 813 C CA . ARG A 1 109 ? 3.742 9.797 8.203 1 92.88 109 ARG A CA 1
ATOM 814 C C . ARG A 1 109 ? 2.537 9.711 7.273 1 92.88 109 ARG A C 1
ATOM 816 O O . ARG A 1 109 ? 2.461 8.812 6.43 1 92.88 109 ARG A O 1
ATOM 823 N N . SER A 1 110 ? 1.624 10.625 7.453 1 93.5 110 SER A N 1
ATOM 824 C CA . SER A 1 110 ? 0.402 10.562 6.656 1 93.5 110 SER A CA 1
ATOM 825 C C . SER A 1 110 ? 0.693 10.797 5.18 1 93.5 110 SER A C 1
ATOM 827 O O . SER A 1 110 ? 0.145 10.109 4.316 1 93.5 110 SER A O 1
ATOM 829 N N . LEU A 1 111 ? 1.558 11.727 4.93 1 96 111 LEU A N 1
ATOM 830 C CA . LEU A 1 111 ? 1.935 12 3.549 1 96 111 LEU A CA 1
ATOM 831 C C . LEU A 1 111 ? 2.695 10.82 2.949 1 96 111 LEU A C 1
ATOM 833 O O . LEU A 1 111 ? 2.547 10.523 1.762 1 96 111 LEU A O 1
ATOM 837 N N . ASN A 1 112 ? 3.473 10.203 3.807 1 96.81 112 ASN A N 1
ATOM 838 C CA . ASN A 1 112 ? 4.215 9.023 3.383 1 96.81 112 ASN A CA 1
ATOM 839 C C . ASN A 1 112 ? 3.277 7.91 2.922 1 96.81 112 ASN A C 1
ATOM 841 O O . ASN A 1 112 ? 3.516 7.281 1.889 1 96.81 112 ASN A O 1
ATOM 845 N N . ILE A 1 113 ? 2.287 7.699 3.641 1 95.06 113 ILE A N 1
ATOM 846 C CA . ILE A 1 113 ? 1.323 6.66 3.305 1 95.06 113 ILE A CA 1
ATOM 847 C C . ILE A 1 113 ? 0.68 6.969 1.954 1 95.06 113 ILE A C 1
ATOM 849 O O . ILE A 1 113 ? 0.62 6.102 1.076 1 95.06 113 ILE A O 1
ATOM 853 N N . LEU A 1 114 ? 0.297 8.156 1.828 1 94.31 114 LEU A N 1
ATOM 854 C CA . LEU A 1 114 ? -0.33 8.586 0.582 1 94.31 114 LEU A CA 1
ATOM 855 C C . LEU A 1 114 ? 0.642 8.461 -0.586 1 94.31 114 LEU A C 1
ATOM 857 O O . LEU A 1 114 ? 0.292 7.914 -1.636 1 94.31 114 LEU A O 1
ATOM 861 N N . GLY A 1 115 ? 1.78 8.922 -0.396 1 96.94 115 GLY A N 1
ATOM 862 C CA . GLY A 1 115 ? 2.793 8.859 -1.438 1 96.94 115 GLY A CA 1
ATOM 863 C C . GLY A 1 115 ? 3.133 7.441 -1.858 1 96.94 115 GLY A C 1
ATOM 864 O O . GLY A 1 115 ? 3.312 7.168 -3.047 1 96.94 115 GLY A O 1
ATOM 865 N N . LYS A 1 116 ? 3.213 6.613 -0.867 1 95.94 116 LYS A N 1
ATOM 866 C CA . LYS A 1 116 ? 3.498 5.211 -1.157 1 95.94 116 LYS A CA 1
ATOM 867 C C . LYS A 1 116 ? 2.422 4.605 -2.053 1 95.94 116 LYS A C 1
ATOM 869 O O . LYS A 1 116 ? 2.732 3.893 -3.012 1 95.94 116 LYS A O 1
ATOM 874 N N . ASN A 1 117 ? 1.24 4.898 -1.762 1 92.38 117 ASN A N 1
ATOM 875 C CA . ASN A 1 117 ? 0.128 4.375 -2.547 1 92.38 117 ASN A CA 1
ATOM 876 C C . ASN A 1 117 ? 0.154 4.902 -3.979 1 92.38 117 ASN A C 1
ATOM 878 O O . ASN A 1 117 ? -0.057 4.145 -4.93 1 92.38 117 ASN A O 1
ATOM 882 N N . LEU A 1 118 ? 0.452 6.113 -4.098 1 94.62 118 LEU A N 1
ATOM 883 C CA . LEU A 1 118 ? 0.484 6.73 -5.418 1 94.62 118 LEU A CA 1
ATOM 884 C C . LEU A 1 118 ? 1.634 6.172 -6.25 1 94.62 118 LEU A C 1
ATOM 886 O O . LEU A 1 118 ? 1.465 5.891 -7.441 1 94.62 118 LEU A O 1
ATOM 890 N N . LEU A 1 119 ? 2.73 5.992 -5.59 1 97 119 LEU A N 1
ATOM 891 C CA . LEU A 1 119 ? 3.895 5.43 -6.266 1 97 119 LEU A CA 1
ATOM 892 C C . LEU A 1 119 ? 3.611 4.012 -6.742 1 97 119 LEU A C 1
ATOM 894 O O . LEU A 1 119 ? 3.898 3.668 -7.891 1 97 119 LEU A O 1
ATOM 898 N N . THR A 1 120 ? 3.057 3.268 -5.895 1 94.81 120 THR A N 1
ATOM 899 C CA . THR A 1 120 ? 2.773 1.868 -6.191 1 94.81 120 THR A CA 1
ATOM 900 C C . THR A 1 120 ? 1.794 1.75 -7.355 1 94.81 120 THR A C 1
ATOM 902 O O . THR A 1 120 ? 2.021 0.976 -8.289 1 94.81 120 THR A O 1
ATOM 905 N N . LEU A 1 121 ? 0.817 2.523 -7.316 1 90.88 121 LEU A N 1
ATOM 906 C CA . LEU A 1 121 ? -0.204 2.488 -8.359 1 90.88 121 LEU A CA 1
ATOM 907 C C . LEU A 1 121 ? 0.387 2.869 -9.711 1 90.88 121 LEU A C 1
ATOM 909 O O . LEU A 1 121 ? 0.14 2.195 -10.719 1 90.88 121 LEU A O 1
ATOM 913 N N . HIS A 1 122 ? 1.076 3.885 -9.641 1 94.75 122 HIS A N 1
ATOM 914 C CA . HIS A 1 122 ? 1.634 4.371 -10.898 1 94.75 122 HIS A CA 1
ATOM 915 C C . HIS A 1 122 ? 2.643 3.381 -11.477 1 94.75 122 HIS A C 1
ATOM 917 O O . HIS A 1 122 ? 2.617 3.086 -12.672 1 94.75 122 HIS A O 1
ATOM 923 N N . ALA A 1 123 ? 3.496 2.879 -10.641 1 95.69 123 ALA A N 1
ATOM 924 C CA . ALA A 1 123 ? 4.484 1.901 -11.086 1 95.69 123 ALA A CA 1
ATOM 925 C C . ALA A 1 123 ? 3.807 0.653 -11.641 1 95.69 123 ALA A C 1
ATOM 927 O O . ALA A 1 123 ? 4.199 0.145 -12.695 1 95.69 123 ALA A O 1
ATOM 928 N N . MET A 1 124 ? 2.848 0.2 -10.938 1 92.94 124 MET A N 1
ATOM 929 C CA . MET A 1 124 ? 2.115 -0.984 -11.383 1 92.94 124 MET A CA 1
ATOM 930 C C . MET A 1 124 ? 1.458 -0.744 -12.734 1 92.94 124 MET A C 1
ATOM 932 O O . MET A 1 124 ? 1.561 -1.578 -13.633 1 92.94 124 MET A O 1
ATOM 936 N N . ARG A 1 125 ? 0.815 0.375 -12.883 1 90.19 125 ARG A N 1
ATOM 937 C CA . ARG A 1 125 ? 0.127 0.702 -14.125 1 90.19 125 ARG A CA 1
ATOM 938 C C . ARG A 1 125 ? 1.109 0.787 -15.289 1 90.19 125 ARG A C 1
ATOM 940 O O . ARG A 1 125 ? 0.862 0.229 -16.359 1 90.19 125 ARG A O 1
ATOM 947 N N . ARG A 1 126 ? 2.164 1.415 -15.078 1 93.12 126 ARG A N 1
ATOM 948 C CA . ARG A 1 126 ? 3.164 1.575 -16.125 1 93.12 126 ARG A CA 1
ATOM 949 C C . ARG A 1 126 ? 3.754 0.229 -16.531 1 93.12 126 ARG A C 1
ATOM 951 O O . ARG A 1 126 ? 3.965 -0.032 -17.719 1 93.12 126 ARG A O 1
ATOM 958 N N . LEU A 1 127 ? 3.971 -0.599 -15.602 1 93.94 127 LEU A N 1
ATOM 959 C CA . LEU A 1 127 ? 4.566 -1.905 -15.859 1 93.94 127 LEU A CA 1
ATOM 960 C C . LEU A 1 127 ? 3.59 -2.811 -16.594 1 93.94 127 LEU A C 1
ATOM 962 O O . LEU A 1 127 ? 3.979 -3.518 -17.531 1 93.94 127 LEU A O 1
ATOM 966 N N . VAL A 1 128 ? 2.369 -2.77 -16.25 1 91.38 128 VAL A N 1
ATOM 967 C CA . VAL A 1 128 ? 1.358 -3.609 -16.875 1 91.38 128 VAL A CA 1
ATOM 968 C C . VAL A 1 128 ? 1.113 -3.129 -18.312 1 91.38 128 VAL A C 1
ATOM 970 O O . VAL A 1 128 ? 0.869 -3.938 -19.203 1 91.38 128 VAL A O 1
ATOM 973 N N . GLU A 1 129 ? 1.176 -1.866 -18.453 1 90.44 129 GLU A N 1
ATOM 974 C CA . GLU A 1 129 ? 1.037 -1.312 -19.797 1 90.44 129 GLU A CA 1
ATOM 975 C C . GLU A 1 129 ? 2.184 -1.757 -20.703 1 90.44 129 GLU A C 1
ATOM 977 O O . GLU A 1 129 ? 1.972 -2.074 -21.875 1 90.44 129 GLU A O 1
ATOM 982 N N . ARG A 1 130 ? 3.332 -1.816 -20.188 1 91.06 130 ARG A N 1
ATOM 983 C CA . ARG A 1 130 ? 4.52 -2.174 -20.953 1 91.06 130 ARG A CA 1
ATOM 984 C C . ARG A 1 130 ? 4.637 -3.688 -21.109 1 91.06 130 ARG A C 1
ATOM 986 O O . ARG A 1 130 ? 5 -4.184 -22.172 1 91.06 130 ARG A O 1
ATOM 993 N N . TYR A 1 131 ? 4.363 -4.406 -20.016 1 92.88 131 TYR A N 1
ATOM 994 C CA . TYR A 1 131 ? 4.426 -5.863 -19.984 1 92.88 131 TYR A CA 1
ATOM 995 C C . TYR A 1 131 ? 3.105 -6.453 -19.5 1 92.88 131 TYR A C 1
ATOM 997 O O . TYR A 1 131 ? 2.99 -6.871 -18.344 1 92.88 131 TYR A O 1
ATOM 1005 N N . PRO A 1 132 ? 2.215 -6.633 -20.359 1 90.38 132 PRO A N 1
ATOM 1006 C CA . PRO A 1 132 ? 0.868 -7.047 -19.969 1 90.38 132 PRO A CA 1
ATOM 1007 C C . PRO A 1 132 ? 0.811 -8.5 -19.5 1 90.38 132 PRO A C 1
ATOM 1009 O O . PRO A 1 132 ? -0.147 -8.898 -18.828 1 90.38 132 PRO A O 1
ATOM 1012 N N . ARG A 1 133 ? 1.868 -9.344 -19.766 1 91.5 133 ARG A N 1
ATOM 1013 C CA . ARG A 1 133 ? 1.785 -10.766 -19.469 1 91.5 133 ARG A CA 1
ATOM 1014 C C . ARG A 1 133 ? 2.689 -11.133 -18.297 1 91.5 133 ARG A C 1
ATOM 1016 O O . ARG A 1 133 ? 2.934 -12.312 -18.031 1 91.5 133 ARG A O 1
ATOM 1023 N N . LEU A 1 134 ? 3.08 -10.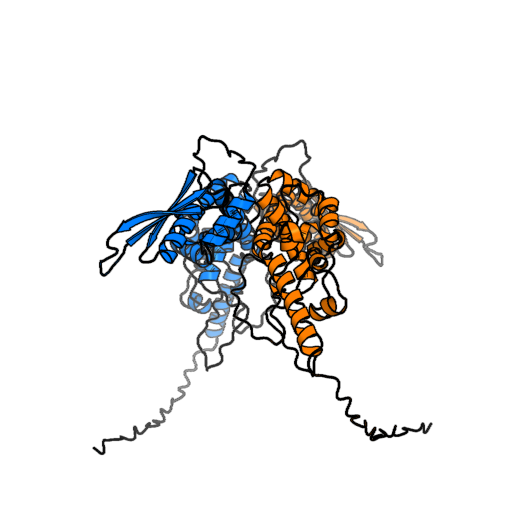141 -17.578 1 92.19 134 LEU A N 1
ATOM 1024 C CA . LEU A 1 134 ? 3.957 -10.414 -16.438 1 92.19 134 LEU A CA 1
ATOM 1025 C C . LEU A 1 134 ? 3.219 -11.188 -15.352 1 92.19 134 LEU A C 1
ATOM 1027 O O . LEU A 1 134 ? 2.102 -10.828 -14.977 1 92.19 134 LEU A O 1
ATOM 1031 N N . PRO A 1 135 ? 3.871 -12.266 -14.914 1 90.25 135 PRO A N 1
ATOM 1032 C CA . PRO A 1 135 ? 3.275 -12.922 -13.75 1 90.25 135 PRO A CA 1
ATOM 1033 C C . PRO A 1 135 ? 3.229 -12.016 -12.523 1 90.25 135 PRO A C 1
ATOM 1035 O O . PRO A 1 135 ? 4.109 -11.172 -12.336 1 90.25 135 PRO A O 1
ATOM 1038 N N . VAL A 1 136 ? 2.291 -12.234 -11.648 1 92 136 VAL A N 1
ATOM 1039 C CA . VAL A 1 136 ? 2.018 -11.336 -10.531 1 92 136 VAL A CA 1
ATOM 1040 C C . VAL A 1 136 ? 3.242 -11.25 -9.625 1 92 136 VAL A C 1
ATOM 1042 O O . VAL A 1 136 ? 3.648 -10.156 -9.227 1 92 136 VAL A O 1
ATOM 1045 N N . PRO A 1 137 ? 3.92 -12.375 -9.336 1 91.5 137 PRO A N 1
ATOM 1046 C CA . PRO A 1 137 ? 5.094 -12.258 -8.469 1 91.5 137 PRO A CA 1
ATOM 1047 C C . PRO A 1 137 ? 6.199 -11.398 -9.078 1 91.5 137 PRO A C 1
ATOM 1049 O O . PRO A 1 137 ? 6.863 -10.648 -8.367 1 91.5 137 PRO A O 1
ATOM 1052 N N . VAL A 1 138 ? 6.34 -11.531 -10.352 1 93.19 138 VAL A N 1
ATOM 1053 C CA . VAL A 1 138 ? 7.367 -10.758 -11.039 1 93.19 138 VAL A CA 1
ATOM 1054 C C . VAL A 1 138 ? 6.949 -9.297 -11.117 1 93.19 138 VAL A C 1
ATOM 1056 O O . VAL A 1 138 ? 7.781 -8.398 -10.984 1 93.19 138 VAL A O 1
ATOM 1059 N N . LEU A 1 139 ? 5.668 -9.078 -11.352 1 94 139 LEU A N 1
ATOM 1060 C CA . LEU A 1 139 ? 5.145 -7.715 -11.344 1 94 139 LEU A CA 1
ATOM 1061 C C . LEU A 1 139 ? 5.406 -7.039 -10.008 1 94 139 LEU A C 1
ATOM 1063 O O . LEU A 1 139 ? 5.891 -5.906 -9.961 1 94 139 LEU A O 1
ATOM 1067 N N . ASN A 1 140 ? 5.125 -7.754 -8.953 1 94.25 140 ASN A N 1
ATOM 1068 C CA . ASN A 1 140 ? 5.359 -7.211 -7.617 1 94.25 140 ASN A CA 1
ATOM 1069 C C . ASN A 1 140 ? 6.84 -6.906 -7.391 1 94.25 140 ASN A C 1
ATOM 1071 O O . ASN A 1 140 ? 7.184 -5.859 -6.836 1 94.25 140 ASN A O 1
ATOM 1075 N N . ALA A 1 141 ? 7.609 -7.77 -7.848 1 94.44 141 ALA A N 1
ATOM 1076 C CA . ALA A 1 141 ? 9.055 -7.578 -7.711 1 94.44 141 ALA A CA 1
ATOM 1077 C C . ALA A 1 141 ? 9.523 -6.367 -8.508 1 94.44 141 ALA A C 1
ATOM 1079 O O . ALA A 1 141 ? 10.391 -5.613 -8.055 1 94.44 141 ALA A O 1
ATOM 1080 N N . ALA A 1 142 ? 8.992 -6.266 -9.664 1 95.88 142 ALA A N 1
ATOM 1081 C CA . ALA A 1 142 ? 9.352 -5.137 -10.516 1 95.88 142 ALA A CA 1
ATOM 1082 C C . ALA A 1 142 ? 8.938 -3.814 -9.883 1 95.88 142 ALA A C 1
ATOM 1084 O O . ALA A 1 142 ? 9.695 -2.842 -9.906 1 95.88 142 ALA A O 1
ATOM 1085 N N . VAL A 1 143 ? 7.762 -3.795 -9.336 1 95.56 143 VAL A N 1
ATOM 1086 C CA . VAL A 1 143 ? 7.301 -2.604 -8.633 1 95.56 143 VAL A CA 1
ATOM 1087 C C . VAL A 1 143 ? 8.258 -2.271 -7.492 1 95.56 143 VAL A C 1
ATOM 1089 O O . VAL A 1 143 ? 8.688 -1.124 -7.344 1 95.56 143 VAL A O 1
ATOM 1092 N N . ASP A 1 144 ? 8.625 -3.262 -6.766 1 94.25 144 ASP A N 1
ATOM 1093 C CA . ASP A 1 144 ? 9.531 -3.07 -5.637 1 94.25 144 ASP A CA 1
ATOM 1094 C C . ASP A 1 144 ? 10.891 -2.553 -6.109 1 94.25 144 ASP A C 1
ATOM 1096 O O . ASP A 1 144 ? 11.531 -1.767 -5.414 1 94.25 144 ASP A O 1
ATOM 1100 N N . ALA A 1 145 ? 11.25 -3 -7.223 1 95.12 145 ALA A N 1
ATOM 1101 C CA . ALA A 1 145 ? 12.531 -2.566 -7.773 1 95.12 145 ALA A CA 1
ATOM 1102 C C . ALA A 1 145 ? 12.508 -1.078 -8.109 1 95.12 145 ALA A C 1
ATOM 1104 O O . ALA A 1 145 ? 13.539 -0.407 -8.047 1 95.12 145 ALA A O 1
ATOM 1105 N N . TYR A 1 146 ? 11.359 -0.56 -8.43 1 96.06 146 TYR A N 1
ATOM 1106 C CA . TYR A 1 146 ? 11.242 0.854 -8.766 1 96.06 146 TYR A CA 1
ATOM 1107 C C . TYR A 1 146 ? 11.07 1.705 -7.516 1 96.06 146 TYR A C 1
ATOM 1109 O O . TYR A 1 146 ? 11.562 2.834 -7.453 1 96.06 146 TYR A O 1
ATOM 1117 N N . ILE A 1 147 ? 10.359 1.165 -6.566 1 96.25 147 ILE A N 1
ATOM 1118 C CA . ILE A 1 147 ? 9.93 2.074 -5.508 1 96.25 147 ILE A CA 1
ATOM 1119 C C . ILE A 1 147 ? 10.344 1.514 -4.148 1 96.25 147 ILE A C 1
ATOM 1121 O O . ILE A 1 147 ? 9.844 1.952 -3.109 1 96.25 147 ILE A O 1
ATOM 1125 N N . GLY A 1 148 ? 11.227 0.597 -4.117 1 95.19 148 GLY A N 1
ATOM 1126 C CA . GLY A 1 148 ? 11.727 0.064 -2.855 1 95.19 148 GLY A CA 1
ATOM 1127 C C . GLY A 1 148 ? 12.547 1.064 -2.064 1 95.19 148 GLY A C 1
ATOM 1128 O O . GLY A 1 148 ? 12.953 2.098 -2.598 1 95.19 148 GLY A O 1
ATOM 1129 N N . LEU A 1 149 ? 12.852 0.691 -0.874 1 94.75 149 LEU A N 1
ATOM 1130 C CA . LEU A 1 149 ? 13.5 1.588 0.078 1 94.75 149 LEU A CA 1
ATOM 1131 C C . LEU A 1 149 ? 14.867 2.023 -0.43 1 94.75 149 LEU A C 1
ATOM 1133 O O . LEU A 1 149 ? 15.156 3.221 -0.493 1 94.75 149 LEU A O 1
ATOM 1137 N N . PRO A 1 150 ? 15.688 1.09 -0.908 1 94.38 150 PRO A N 1
ATOM 1138 C CA . PRO A 1 150 ? 17.016 1.527 -1.344 1 94.38 150 PRO A CA 1
ATOM 1139 C C . PRO A 1 150 ? 16.969 2.461 -2.551 1 94.38 150 PRO A C 1
ATOM 1141 O O . PRO A 1 150 ? 17.75 3.404 -2.641 1 94.38 150 PRO A O 1
ATOM 1144 N N . VAL A 1 151 ? 16.078 2.158 -3.41 1 95.56 151 VAL A N 1
ATOM 1145 C CA . VAL A 1 151 ? 15.977 2.953 -4.629 1 95.56 151 VAL A CA 1
ATOM 1146 C C . VAL A 1 151 ? 15.461 4.352 -4.293 1 95.56 151 VAL A C 1
ATOM 1148 O O . VAL A 1 151 ? 16.016 5.352 -4.746 1 95.56 151 VAL A O 1
ATOM 1151 N N . LEU A 1 152 ? 14.438 4.453 -3.477 1 97.69 152 LEU A N 1
ATOM 1152 C CA . LEU A 1 152 ? 13.883 5.75 -3.111 1 97.69 152 LEU A CA 1
ATOM 1153 C C . LEU A 1 152 ? 14.891 6.562 -2.303 1 97.69 152 LEU A C 1
ATOM 1155 O O . LEU A 1 152 ? 14.953 7.789 -2.424 1 97.69 152 LEU A O 1
ATOM 1159 N N . ALA A 1 153 ? 15.648 5.863 -1.469 1 97.06 153 ALA A N 1
ATOM 1160 C CA . ALA A 1 153 ? 16.703 6.559 -0.734 1 97.06 153 ALA A CA 1
ATOM 1161 C C . ALA A 1 153 ? 17.719 7.18 -1.689 1 97.06 153 ALA A C 1
ATOM 1163 O O . ALA A 1 153 ? 18.141 8.32 -1.497 1 97.06 153 ALA A O 1
ATOM 1164 N N . GLN A 1 154 ? 18.078 6.43 -2.688 1 96.81 154 GLN A N 1
ATOM 1165 C CA . GLN A 1 154 ? 19.016 6.934 -3.682 1 96.81 154 GLN A CA 1
ATOM 1166 C C . GLN A 1 154 ? 18.438 8.125 -4.441 1 96.81 154 GLN A C 1
ATOM 1168 O O . GLN A 1 154 ? 19.141 9.094 -4.711 1 96.81 154 GLN A O 1
ATOM 1173 N N . ILE A 1 155 ? 17.219 8.078 -4.762 1 97.5 155 ILE A N 1
ATOM 1174 C CA . ILE A 1 155 ? 16.547 9.18 -5.445 1 97.5 155 ILE A CA 1
ATOM 1175 C C . ILE A 1 155 ? 16.562 10.422 -4.562 1 97.5 155 ILE A C 1
ATOM 1177 O O . ILE A 1 155 ? 16.875 11.523 -5.031 1 97.5 155 ILE A O 1
ATOM 1181 N N . GLY A 1 156 ? 16.203 10.25 -3.287 1 98 156 GLY A N 1
ATOM 1182 C CA . GLY A 1 156 ? 16.25 11.375 -2.363 1 98 156 GLY A CA 1
ATOM 1183 C C . GLY A 1 156 ? 17.609 12.031 -2.277 1 98 156 GLY A C 1
ATOM 1184 O O . GLY A 1 156 ? 17.719 13.266 -2.287 1 98 156 GLY A O 1
ATOM 1185 N N . ARG A 1 157 ? 18.625 11.188 -2.225 1 97.19 157 ARG A N 1
ATOM 1186 C CA . ARG A 1 157 ? 19.984 11.711 -2.219 1 97.19 157 ARG A CA 1
ATOM 1187 C C . ARG A 1 157 ? 20.297 12.438 -3.52 1 97.19 157 ARG A C 1
ATOM 1189 O O . ARG A 1 157 ? 20.953 13.484 -3.51 1 97.19 157 ARG A O 1
ATOM 1196 N N . GLY A 1 158 ? 19.828 11.898 -4.59 1 96.88 158 GLY A N 1
ATOM 1197 C CA . GLY A 1 158 ? 20.016 12.531 -5.887 1 96.88 158 GLY A CA 1
ATOM 1198 C C . GLY A 1 158 ? 19.312 13.875 -5.996 1 96.88 158 GLY A C 1
ATOM 1199 O O . GLY A 1 158 ? 19.75 14.75 -6.746 1 96.88 158 GLY A O 1
ATOM 1200 N N . TRP A 1 159 ? 18.25 14.047 -5.227 1 97.94 159 TRP A N 1
ATOM 1201 C CA . TRP A 1 159 ? 17.516 15.312 -5.211 1 97.94 159 TRP A CA 1
ATOM 1202 C C . TRP A 1 159 ? 18.281 16.375 -4.426 1 97.94 159 TRP A C 1
ATOM 1204 O O . TRP A 1 159 ? 17.969 17.562 -4.512 1 97.94 159 TRP A O 1
ATOM 1214 N N . GLY A 1 160 ? 19.25 15.914 -3.648 1 97.19 160 GLY A N 1
ATOM 1215 C CA . GLY A 1 160 ? 20.047 16.844 -2.865 1 97.19 160 GLY A CA 1
ATOM 1216 C C . GLY A 1 160 ? 19.547 17 -1.442 1 97.19 160 GLY A C 1
ATOM 1217 O O . GLY A 1 160 ? 19.891 17.984 -0.766 1 97.19 160 GLY A O 1
ATOM 1218 N N . ILE A 1 161 ? 18.734 16.078 -0.937 1 97.69 161 ILE A N 1
ATOM 1219 C CA . ILE A 1 161 ? 18.266 16.156 0.438 1 97.69 161 ILE A CA 1
ATOM 1220 C C . ILE A 1 161 ? 19.391 15.789 1.4 1 97.69 161 ILE A C 1
ATOM 1222 O O . ILE A 1 161 ? 19.953 14.695 1.32 1 97.69 161 ILE A O 1
ATOM 1226 N N . GLU A 1 162 ? 19.656 16.688 2.301 1 95.56 162 GLU A N 1
ATOM 1227 C CA . GLU A 1 162 ? 20.703 16.453 3.303 1 95.56 162 GLU A CA 1
ATOM 1228 C C . GLU A 1 162 ? 20.094 16 4.629 1 95.56 162 GLU A C 1
ATOM 1230 O O . GLU A 1 162 ? 19.047 16.5 5.035 1 95.56 162 GLU A O 1
ATOM 1235 N N . SER A 1 163 ? 20.781 15.117 5.301 1 92.88 163 SER A N 1
ATOM 1236 C CA . SER A 1 163 ? 20.328 14.633 6.594 1 92.88 163 SER A CA 1
ATOM 1237 C C . SER A 1 163 ? 20.828 15.516 7.73 1 92.88 163 SER A C 1
ATOM 1239 O O . SER A 1 163 ? 21.969 15.992 7.699 1 92.88 163 SER A O 1
ATOM 1241 N N . GLU A 1 164 ? 19.906 15.75 8.641 1 89.75 164 GLU A N 1
ATOM 1242 C CA . GLU A 1 164 ? 20.328 16.406 9.875 1 89.75 164 GLU A CA 1
ATOM 1243 C C . GLU A 1 164 ? 21.109 15.453 10.766 1 89.75 164 GLU A C 1
ATOM 1245 O O . GLU A 1 164 ? 20.562 14.461 11.258 1 89.75 164 GLU A O 1
ATOM 1250 N N . ARG A 1 165 ? 22.328 15.719 10.93 1 83.56 165 ARG A N 1
ATOM 1251 C CA . ARG A 1 165 ? 23.188 14.805 11.68 1 83.56 165 ARG A CA 1
ATOM 1252 C C . ARG A 1 165 ? 23.547 15.383 13.047 1 83.56 165 ARG A C 1
ATOM 1254 O O . ARG A 1 165 ? 24.047 14.672 13.914 1 83.56 165 ARG A O 1
ATOM 1261 N N . GLU A 1 166 ? 23.25 16.625 13.211 1 83.06 166 GLU A N 1
ATOM 1262 C CA . GLU A 1 166 ? 23.609 17.281 14.469 1 83.06 166 GLU A CA 1
ATOM 1263 C C . GLU A 1 166 ? 22.438 17.297 15.438 1 83.06 166 GLU A C 1
ATOM 1265 O O . GLU A 1 166 ? 21.281 17.375 15.016 1 83.06 166 GLU A O 1
ATOM 1270 N N . THR A 1 167 ? 22.781 17.219 16.672 1 82 167 THR A N 1
ATOM 1271 C CA . THR A 1 167 ? 21.75 17.344 17.703 1 82 167 THR A CA 1
ATOM 1272 C C . THR A 1 167 ? 21.297 18.797 17.828 1 82 167 THR A C 1
ATOM 1274 O O . THR A 1 167 ? 21.969 19.703 17.359 1 82 167 THR A O 1
ATOM 1277 N N . VAL A 1 168 ? 20.203 18.969 18.453 1 83.06 168 VAL A N 1
ATOM 1278 C CA . VAL A 1 168 ? 19.688 20.312 18.672 1 83.06 168 VAL A CA 1
ATOM 1279 C C . VAL A 1 168 ? 20.688 21.125 19.469 1 83.06 168 VAL A C 1
ATOM 1281 O O . VAL A 1 168 ? 20.922 22.312 19.172 1 83.06 168 VAL A O 1
ATOM 1284 N N . MET A 1 169 ? 21.281 20.469 20.406 1 83.31 169 MET A N 1
ATOM 1285 C CA . MET A 1 169 ? 22.266 21.125 21.25 1 83.31 169 MET A CA 1
ATOM 1286 C C . MET A 1 169 ? 23.484 21.578 20.453 1 83.31 169 MET A C 1
ATOM 1288 O O . MET A 1 169 ? 23.969 22.703 20.609 1 83.31 169 MET A O 1
ATOM 1292 N N . GLU A 1 170 ? 23.875 20.719 19.578 1 84.56 170 GLU A N 1
ATOM 1293 C CA . GLU A 1 170 ? 25.016 21.047 18.734 1 84.56 170 GLU A CA 1
ATOM 1294 C C . GLU A 1 170 ? 24.703 22.203 17.797 1 84.56 170 GLU A C 1
ATOM 1296 O O . GLU A 1 170 ? 25.531 23.094 17.594 1 84.56 170 GLU A O 1
ATOM 1301 N N . ARG A 1 171 ? 23.594 22.234 17.359 1 86.94 171 ARG A N 1
ATOM 1302 C CA . ARG A 1 171 ? 23.172 23.312 16.469 1 86.94 171 ARG A CA 1
ATOM 1303 C C . ARG A 1 171 ? 23.062 24.641 17.219 1 86.94 171 ARG A C 1
ATOM 1305 O O . ARG A 1 171 ? 23.469 25.688 16.703 1 86.94 171 ARG A O 1
ATOM 1312 N N . PHE A 1 172 ? 22.562 24.516 18.438 1 86.81 172 PHE A N 1
ATOM 1313 C CA . PHE A 1 172 ? 22.453 25.703 19.266 1 86.81 172 PHE A CA 1
ATOM 1314 C C . PHE A 1 172 ? 23.828 26.281 19.578 1 86.81 172 PHE A C 1
ATOM 1316 O O . PHE A 1 172 ? 24.047 27.484 19.469 1 86.81 172 PHE A O 1
ATOM 1323 N N . LEU A 1 173 ? 24.672 25.312 19.875 1 88.19 173 LEU A N 1
ATOM 1324 C CA . LEU A 1 173 ? 26.016 25.734 20.266 1 88.19 173 LEU A CA 1
ATOM 1325 C C . LEU A 1 173 ? 26.75 26.359 19.094 1 88.19 173 LEU A C 1
ATOM 1327 O O . LEU A 1 173 ? 27.578 27.266 19.281 1 88.19 173 LEU A O 1
ATOM 1331 N N . ARG A 1 174 ? 26.375 26 17.906 1 90.19 174 ARG A N 1
ATOM 1332 C CA . ARG A 1 174 ? 26.984 26.547 16.703 1 90.19 174 ARG A CA 1
ATOM 1333 C C . ARG A 1 174 ? 26.25 27.797 16.234 1 90.19 174 ARG A C 1
ATOM 1335 O O . ARG A 1 174 ? 26.562 28.359 15.18 1 90.19 174 ARG A O 1
ATOM 1342 N N . GLN A 1 175 ? 25.219 28.219 16.969 1 88.94 175 GLN A N 1
ATOM 1343 C CA . GLN A 1 175 ? 24.391 29.391 16.688 1 88.94 175 GLN A CA 1
ATOM 1344 C C . GLN A 1 175 ? 23.781 29.312 15.289 1 88.94 175 GLN A C 1
ATOM 1346 O O . GLN A 1 175 ? 23.766 30.297 14.547 1 88.94 175 GLN A O 1
ATOM 1351 N N . GLU A 1 176 ? 23.469 28.078 14.945 1 89.06 176 GLU A N 1
ATOM 1352 C CA . GLU A 1 176 ? 22.766 27.891 13.68 1 89.06 176 GLU A CA 1
ATOM 1353 C C . GLU A 1 176 ? 21.328 28.406 13.75 1 89.06 176 GLU A C 1
ATOM 1355 O O . GLU A 1 176 ? 20.609 28.078 14.695 1 89.06 176 GLU A O 1
ATOM 1360 N N . PRO A 1 177 ? 21.047 29.234 12.758 1 88.75 177 PRO A N 1
ATOM 1361 C CA . PRO A 1 177 ? 19.641 29.656 12.758 1 88.75 177 PRO A CA 1
ATOM 1362 C C . PRO A 1 177 ? 18.672 28.484 12.688 1 88.75 177 PRO A C 1
ATOM 1364 O O . PRO A 1 177 ? 18.938 27.5 12.008 1 88.75 177 PRO A O 1
ATOM 1367 N N . SER A 1 178 ? 17.531 28.594 13.328 1 84.75 178 SER A N 1
ATOM 1368 C CA . SER A 1 178 ? 16.578 27.5 13.508 1 84.75 178 SER A CA 1
ATOM 1369 C C . SER A 1 178 ? 15.953 27.094 12.172 1 84.75 178 SER A C 1
ATOM 1371 O O . SER A 1 178 ? 15.578 25.922 11.984 1 84.75 178 SER A O 1
ATOM 1373 N N . HIS A 1 179 ? 15.906 28.031 11.25 1 88.44 179 HIS A N 1
ATOM 1374 C CA . HIS A 1 179 ? 15.211 27.734 10 1 88.44 179 HIS A CA 1
ATOM 1375 C C . HIS A 1 179 ? 16.062 26.875 9.086 1 88.44 179 HIS A C 1
ATOM 1377 O O . HIS A 1 179 ? 15.555 26.297 8.117 1 88.44 179 HIS A O 1
ATOM 1383 N N . MET A 1 180 ? 17.328 26.719 9.398 1 89.19 180 MET A N 1
ATOM 1384 C CA . MET A 1 180 ? 18.234 25.953 8.547 1 89.19 180 MET A CA 1
ATOM 1385 C C . MET A 1 180 ? 17.891 24.469 8.586 1 89.19 180 MET A C 1
ATOM 1387 O O . MET A 1 180 ? 17.953 23.781 7.562 1 89.19 180 MET A O 1
ATOM 1391 N N . THR A 1 181 ? 17.469 24.016 9.648 1 90.06 181 THR A N 1
ATOM 1392 C CA . THR A 1 181 ? 17.188 22.594 9.812 1 90.06 181 THR A CA 1
ATOM 1393 C C . THR A 1 181 ? 15.898 22.203 9.078 1 90.06 181 THR A C 1
ATOM 1395 O O . THR A 1 181 ? 15.672 21.031 8.797 1 90.06 181 THR A O 1
ATOM 1398 N N . LEU A 1 182 ? 15.102 23.172 8.766 1 91.62 182 LEU A N 1
ATOM 1399 C CA . LEU A 1 182 ? 13.797 22.906 8.172 1 91.62 182 LEU A CA 1
ATOM 1400 C C . LEU A 1 182 ? 13.945 22.297 6.777 1 91.62 182 LEU A C 1
ATOM 1402 O O . LEU A 1 182 ? 13.039 21.625 6.285 1 91.62 182 LEU A O 1
ATOM 1406 N N . GLY A 1 183 ? 15.102 22.531 6.195 1 94.56 183 GLY A N 1
ATOM 1407 C CA . GLY A 1 183 ? 15.359 22.016 4.863 1 94.56 183 GLY A CA 1
ATOM 1408 C C . GLY A 1 183 ? 16.156 20.719 4.867 1 94.56 183 GLY A C 1
ATOM 1409 O O . GLY A 1 183 ? 16.578 20.25 3.812 1 94.56 183 GLY A O 1
ATOM 1410 N N . ARG A 1 184 ? 16.359 20.203 6.07 1 94.81 184 ARG A N 1
ATOM 1411 C CA . ARG A 1 184 ? 17.125 18.953 6.195 1 94.81 184 ARG A CA 1
ATOM 1412 C C . ARG A 1 184 ? 16.234 17.812 6.656 1 94.81 184 ARG A C 1
ATOM 1414 O O . ARG A 1 184 ? 15.203 18.031 7.285 1 94.81 184 ARG A O 1
ATOM 1421 N N . LEU A 1 185 ? 16.672 16.609 6.223 1 95.38 185 LEU A N 1
ATOM 1422 C CA . LEU A 1 185 ? 15.969 15.414 6.68 1 95.38 185 LEU A CA 1
ATOM 1423 C C . LEU A 1 185 ? 16.188 15.195 8.172 1 95.38 185 LEU A C 1
ATOM 1425 O O . LEU A 1 185 ? 17.312 15.016 8.625 1 95.38 185 LEU A O 1
ATOM 1429 N N . ARG A 1 186 ? 15.086 15.242 8.852 1 91 186 ARG A N 1
ATOM 1430 C CA . ARG A 1 186 ? 15.148 15.102 10.305 1 91 186 ARG A CA 1
ATOM 1431 C C . ARG A 1 186 ? 14.625 13.742 10.742 1 91 186 ARG A C 1
ATOM 1433 O O . ARG A 1 186 ? 13.492 13.375 10.422 1 91 186 ARG A O 1
ATOM 1440 N N . PHE A 1 187 ? 15.438 13.008 11.383 1 85.94 187 PHE A N 1
ATOM 1441 C CA . PHE A 1 187 ? 15.109 11.688 11.906 1 85.94 187 PHE A CA 1
ATOM 1442 C C . PHE A 1 187 ? 15.969 11.359 13.125 1 85.94 187 PHE A C 1
ATOM 1444 O O . PHE A 1 187 ? 16.969 12.031 13.375 1 85.94 187 PHE A O 1
ATOM 1451 N N . PHE A 1 188 ? 15.289 10.727 14.023 1 73.75 188 PHE A N 1
ATOM 1452 C CA . PHE A 1 188 ? 16.094 10.289 15.156 1 73.75 188 PHE A CA 1
ATOM 1453 C C . PHE A 1 188 ? 16.781 8.961 14.844 1 73.75 188 PHE A C 1
ATOM 1455 O O . PHE A 1 188 ? 16.109 7.973 14.523 1 73.75 188 PHE A O 1
ATOM 1462 N N . ASN A 1 189 ? 18.062 9.141 14.555 1 54.09 189 ASN A N 1
ATOM 1463 C CA . ASN A 1 189 ? 18.875 7.941 14.391 1 54.09 189 ASN A CA 1
ATOM 1464 C C . ASN A 1 189 ? 19.375 7.414 15.734 1 54.09 189 ASN A C 1
ATOM 1466 O O . ASN A 1 189 ? 20.141 8.086 16.422 1 54.09 189 ASN A O 1
ATOM 1470 N N . ASN A 1 190 ? 18.578 6.895 16.578 1 44.66 190 ASN A N 1
ATOM 1471 C CA . ASN A 1 190 ? 19.188 6.383 17.797 1 44.66 190 ASN A CA 1
ATOM 1472 C C . ASN A 1 190 ? 20.344 5.418 17.484 1 44.66 190 ASN A C 1
ATOM 1474 O O . ASN A 1 190 ? 20.641 4.539 18.297 1 44.66 190 ASN A O 1
ATOM 1478 N N . THR A 1 191 ? 20.781 5.152 16.344 1 41.56 191 THR A N 1
ATOM 1479 C CA . THR A 1 191 ? 22.047 4.441 16.453 1 41.56 191 THR A CA 1
ATOM 1480 C C . THR A 1 191 ? 22.984 5.172 17.406 1 41.56 191 THR A C 1
ATOM 1482 O O . THR A 1 191 ? 23.922 5.855 16.969 1 41.56 191 THR A O 1
ATOM 1485 N N . LEU A 1 192 ? 22.594 6.105 18.156 1 38.56 192 LEU A N 1
ATOM 1486 C CA . LEU A 1 192 ? 23.609 6.637 19.062 1 38.56 192 LEU A CA 1
ATOM 1487 C C . LEU A 1 192 ? 24.562 5.535 19.516 1 38.56 192 LEU A C 1
ATOM 1489 O O . LEU A 1 192 ? 24.203 4.352 19.484 1 38.56 192 LEU A O 1
ATOM 1493 N N . LYS A 1 193 ? 25.859 6.039 19.922 1 37.12 193 LYS A N 1
ATOM 1494 C CA . LYS A 1 193 ? 27.109 5.453 20.422 1 37.12 193 LYS A CA 1
ATOM 1495 C C . LYS A 1 193 ? 26.828 4.383 21.469 1 37.12 193 LYS A C 1
ATOM 1497 O O . LYS A 1 193 ? 25.812 4.445 22.172 1 37.12 193 LYS A O 1
ATOM 1502 N N . GLU A 1 194 ? 27.266 3.107 21.156 1 36.25 194 GLU A N 1
ATOM 1503 C CA . GLU A 1 194 ? 27.594 2.252 22.297 1 36.25 194 GLU A CA 1
ATOM 1504 C C . GLU A 1 194 ? 27.891 3.08 23.547 1 36.25 194 GLU A C 1
ATOM 1506 O O . GLU A 1 194 ? 28.938 3.709 23.641 1 36.25 194 GLU A O 1
ATOM 1511 N N . ILE A 1 195 ? 26.984 3.881 23.938 1 33.78 195 ILE A N 1
ATOM 1512 C CA . ILE A 1 195 ? 27.422 4.352 25.234 1 33.78 195 ILE A CA 1
ATOM 1513 C C . ILE A 1 195 ? 27.266 3.236 26.266 1 33.78 195 ILE A C 1
ATOM 1515 O O . ILE A 1 195 ? 26.141 2.773 26.531 1 33.78 195 ILE A O 1
ATOM 1519 N N . ASP A 1 196 ? 28.328 2.893 26.938 1 37.69 196 ASP A N 1
ATOM 1520 C CA . ASP A 1 196 ? 28.75 1.926 27.953 1 37.69 196 ASP A CA 1
ATOM 1521 C C . ASP A 1 196 ? 28.172 0.54 27.656 1 37.69 196 ASP A C 1
ATOM 1523 O O . ASP A 1 196 ? 27.75 -0.167 28.562 1 37.69 196 ASP A O 1
ATOM 1527 N N . GLY A 1 197 ? 28 0.059 26.531 1 36 197 GLY A N 1
ATOM 1528 C CA . GLY A 1 197 ? 27.688 -1.33 26.234 1 36 197 GLY A CA 1
ATOM 1529 C C . GLY A 1 197 ? 26.219 -1.569 26 1 36 197 GLY A C 1
ATOM 1530 O O . GLY A 1 197 ? 25.797 -2.705 25.766 1 36 197 GLY A O 1
ATOM 1531 N N . ILE A 1 198 ? 25.344 -0.658 26.531 1 30.95 198 ILE A N 1
ATOM 1532 C CA . ILE A 1 198 ? 23.938 -1.001 26.453 1 30.95 198 ILE A CA 1
ATOM 1533 C C . ILE A 1 198 ? 23.359 -0.462 25.141 1 30.95 198 ILE A C 1
ATOM 1535 O O . ILE A 1 198 ? 23.375 0.748 24.906 1 30.95 198 ILE A O 1
ATOM 1539 N N . ARG A 1 199 ? 23.359 -1.143 24.141 1 37.53 199 ARG A N 1
ATOM 1540 C CA . ARG A 1 199 ? 22.656 -0.947 22.875 1 37.53 199 ARG A CA 1
ATOM 1541 C C . ARG A 1 199 ? 21.156 -0.771 23.109 1 37.53 199 ARG A C 1
ATOM 1543 O O . ARG A 1 199 ? 20.484 -1.688 23.594 1 37.53 199 ARG A O 1
ATOM 1550 N N . ILE A 1 200 ? 20.641 0.406 23.453 1 35.25 200 ILE A N 1
ATOM 1551 C CA . ILE A 1 200 ? 19.188 0.504 23.547 1 35.25 200 ILE A CA 1
ATOM 1552 C C . ILE A 1 200 ? 18.562 0.413 22.156 1 35.25 200 ILE A C 1
ATOM 1554 O O . ILE A 1 200 ? 18.891 1.203 21.266 1 35.25 200 ILE A O 1
ATOM 1558 N N . LEU A 1 201 ? 18.234 -0.688 21.672 1 37.69 201 LEU A N 1
ATOM 1559 C CA . LEU A 1 201 ? 17.406 -0.94 20.5 1 37.69 201 LEU A CA 1
ATOM 1560 C C . LEU A 1 201 ? 16.109 -0.143 20.578 1 37.69 201 LEU A C 1
ATOM 1562 O O . LEU A 1 201 ? 15.242 -0.431 21.406 1 37.69 201 LEU A O 1
ATOM 1566 N N . SER A 1 202 ? 16.047 1.12 20.672 1 40 202 SER A N 1
ATOM 1567 C CA . SER A 1 202 ? 14.719 1.728 20.688 1 40 202 SER A CA 1
ATOM 1568 C C . SER A 1 202 ? 13.961 1.438 19.406 1 40 202 SER A C 1
ATOM 1570 O O . SER A 1 202 ? 14.562 1.318 18.328 1 40 202 SER A O 1
ATOM 1572 N N . SER A 1 203 ? 12.844 0.818 19.406 1 43.84 203 SER A N 1
ATOM 1573 C CA . SER A 1 203 ? 11.797 0.391 18.484 1 43.84 203 SER A CA 1
ATOM 1574 C C . SER A 1 203 ? 11.625 1.391 17.344 1 43.84 203 SER A C 1
ATOM 1576 O O . SER A 1 203 ? 11.188 1.024 16.25 1 43.84 203 SER A O 1
ATOM 1578 N N . SER A 1 204 ? 11.844 2.781 17.625 1 48.34 204 SER A N 1
ATOM 1579 C CA . SER A 1 204 ? 11.508 3.82 16.656 1 48.34 204 SER A CA 1
ATOM 1580 C C . SER A 1 204 ? 12.703 4.152 15.766 1 48.34 204 SER A C 1
ATOM 1582 O O . SER A 1 204 ? 12.672 5.141 15.031 1 48.34 204 SER A O 1
ATOM 1584 N N . ASN A 1 205 ? 13.695 3.461 15.773 1 55.47 205 ASN A N 1
ATOM 1585 C CA . ASN A 1 205 ? 14.922 3.787 15.047 1 55.47 205 ASN A CA 1
ATOM 1586 C C . ASN A 1 205 ? 14.781 3.523 13.555 1 55.47 205 ASN A C 1
ATOM 1588 O O . ASN A 1 205 ? 14.453 2.41 13.141 1 55.47 205 ASN A O 1
ATOM 1592 N N . MET A 1 206 ? 14.492 4.668 12.82 1 72.5 206 MET A N 1
ATOM 1593 C CA . MET A 1 206 ? 14.469 4.516 11.367 1 72.5 206 MET A CA 1
ATOM 1594 C C . MET A 1 206 ? 15.836 4.801 10.758 1 72.5 206 MET A C 1
ATOM 1596 O O . MET A 1 206 ? 16.516 5.746 11.164 1 72.5 206 MET A O 1
ATOM 1600 N N . SER A 1 207 ? 16.391 3.924 9.953 1 85.25 207 SER A N 1
ATOM 1601 C CA . SER A 1 207 ? 17.625 4.145 9.219 1 85.25 207 SER A CA 1
ATOM 1602 C C . SER A 1 207 ? 17.531 5.383 8.328 1 85.25 207 SER A C 1
ATOM 1604 O O . SER A 1 207 ? 16.438 5.852 8.031 1 85.25 207 SER A O 1
ATOM 1606 N N . GLU A 1 208 ? 18.672 5.988 8.164 1 89.38 208 GLU A N 1
ATOM 1607 C CA . GLU A 1 208 ? 18.719 7.137 7.27 1 89.38 208 GLU A CA 1
ATOM 1608 C C . GLU A 1 208 ? 18.078 6.812 5.922 1 89.38 208 GLU A C 1
ATOM 1610 O O . GLU A 1 208 ? 17.359 7.633 5.355 1 89.38 208 GLU A O 1
ATOM 1615 N N . SER A 1 209 ? 18.422 5.641 5.465 1 92.88 209 SER A N 1
ATOM 1616 C CA . SER A 1 209 ? 17.859 5.223 4.184 1 92.88 209 SER A CA 1
ATOM 1617 C C . SER A 1 209 ? 16.344 5.125 4.242 1 92.88 209 SER A C 1
ATOM 1619 O O . SER A 1 209 ? 15.648 5.555 3.32 1 92.88 209 SER A O 1
ATOM 1621 N N . ALA A 1 210 ? 15.906 4.602 5.301 1 93.81 210 ALA A N 1
ATOM 1622 C CA . ALA A 1 210 ? 14.453 4.492 5.473 1 93.81 210 ALA A CA 1
ATOM 1623 C C . ALA A 1 210 ? 13.812 5.871 5.578 1 93.81 210 ALA A C 1
ATOM 1625 O O . ALA A 1 210 ? 12.75 6.117 4.996 1 93.81 210 ALA A O 1
ATOM 1626 N N . SER A 1 211 ? 14.453 6.75 6.262 1 94.69 211 SER A N 1
ATOM 1627 C CA . SER A 1 211 ? 13.938 8.102 6.426 1 94.69 211 SER A CA 1
ATOM 1628 C C . SER A 1 211 ? 13.961 8.867 5.105 1 94.69 211 SER A C 1
ATOM 1630 O O . SER A 1 211 ? 13.039 9.633 4.809 1 94.69 211 SER A O 1
ATOM 1632 N N . MET A 1 212 ? 14.984 8.633 4.379 1 96.56 212 MET A N 1
ATOM 1633 C CA . MET A 1 212 ? 15.109 9.273 3.072 1 96.56 212 MET A CA 1
ATOM 1634 C C . MET A 1 212 ? 14.008 8.805 2.129 1 96.56 212 MET A C 1
ATOM 1636 O O . MET A 1 212 ? 13.398 9.617 1.433 1 96.56 212 MET A O 1
ATOM 1640 N N . ALA A 1 213 ? 13.789 7.539 2.16 1 97.56 213 ALA A N 1
ATOM 1641 C CA . ALA A 1 213 ? 12.719 6.984 1.334 1 97.56 213 ALA A CA 1
ATOM 1642 C C . ALA A 1 213 ? 11.359 7.543 1.753 1 97.56 213 ALA A C 1
ATOM 1644 O O . ALA A 1 213 ? 10.516 7.844 0.904 1 97.56 213 ALA A O 1
ATOM 1645 N N . MET A 1 214 ? 11.203 7.711 3.008 1 96.94 214 MET A N 1
ATOM 1646 C CA . MET A 1 214 ? 9.961 8.281 3.533 1 96.94 214 MET A CA 1
ATOM 1647 C C . MET A 1 214 ? 9.773 9.719 3.062 1 96.94 214 MET A C 1
ATOM 1649 O O . MET A 1 214 ? 8.664 10.125 2.727 1 96.94 214 MET A O 1
ATOM 1653 N N . ALA A 1 215 ? 10.812 10.422 3.047 1 97.94 215 ALA A N 1
ATOM 1654 C CA . ALA A 1 215 ? 10.758 11.805 2.584 1 97.94 215 ALA A CA 1
ATOM 1655 C C . ALA A 1 215 ? 10.336 11.875 1.12 1 97.94 215 ALA A C 1
ATOM 1657 O O . ALA A 1 215 ? 9.484 12.695 0.75 1 97.94 215 ALA A O 1
ATOM 1658 N N . VAL A 1 216 ? 10.891 10.977 0.32 1 98.56 216 VAL A N 1
ATOM 1659 C CA . VAL A 1 216 ? 10.562 10.953 -1.102 1 98.56 216 VAL A CA 1
ATOM 1660 C C . VAL A 1 216 ? 9.086 10.625 -1.287 1 98.56 216 VAL A C 1
ATOM 1662 O O . VAL A 1 216 ? 8.375 11.32 -2.021 1 98.56 216 VAL A O 1
ATOM 1665 N N . ARG A 1 217 ? 8.641 9.617 -0.617 1 98.5 217 ARG A N 1
ATOM 1666 C CA . ARG A 1 217 ? 7.227 9.258 -0.676 1 98.5 217 ARG A CA 1
ATOM 1667 C C . ARG A 1 217 ? 6.348 10.414 -0.22 1 98.5 217 ARG A C 1
ATOM 1669 O O . ARG A 1 217 ? 5.316 10.695 -0.832 1 98.5 217 ARG A O 1
ATOM 1676 N N . SER A 1 218 ? 6.801 11.062 0.798 1 98.12 218 SER A N 1
ATOM 1677 C CA . SER A 1 218 ? 6.027 12.164 1.358 1 98.12 218 SER A CA 1
ATOM 1678 C C . SER A 1 218 ? 5.922 13.328 0.373 1 98.12 218 SER A C 1
ATOM 1680 O O . SER A 1 218 ? 4.887 13.992 0.298 1 98.12 218 SER A O 1
ATOM 1682 N N . ILE A 1 219 ? 6.957 13.586 -0.323 1 98.62 219 ILE A N 1
ATOM 1683 C CA . ILE A 1 219 ? 6.934 14.664 -1.302 1 98.62 219 ILE A CA 1
ATOM 1684 C C . ILE A 1 219 ? 5.926 14.344 -2.402 1 98.62 219 ILE A C 1
ATOM 1686 O O . ILE A 1 219 ? 5.164 15.219 -2.832 1 98.62 219 ILE A O 1
ATOM 1690 N N . VAL A 1 220 ? 5.875 13.086 -2.779 1 98.31 220 VAL A N 1
ATOM 1691 C CA . VAL A 1 220 ? 4.898 12.656 -3.773 1 98.31 220 VAL A CA 1
ATOM 1692 C C . VAL A 1 220 ? 3.484 12.828 -3.219 1 98.31 220 VAL A C 1
ATOM 1694 O O . VAL A 1 220 ? 2.605 13.367 -3.898 1 98.31 220 VAL A O 1
ATOM 1697 N N . GLY A 1 221 ? 3.332 12.398 -1.993 1 97.19 221 GLY A N 1
ATOM 1698 C CA . GLY A 1 221 ? 2.039 12.578 -1.353 1 97.19 221 GLY A CA 1
ATOM 1699 C C . GLY A 1 221 ? 1.628 14.031 -1.235 1 97.19 221 GLY A C 1
ATOM 1700 O O . GLY A 1 221 ? 0.467 14.375 -1.467 1 97.19 221 GLY A O 1
ATOM 1701 N N . ALA A 1 222 ? 2.561 14.875 -0.905 1 97.12 222 ALA A N 1
ATOM 1702 C CA . ALA A 1 222 ? 2.303 16.297 -0.751 1 97.12 222 ALA A CA 1
ATOM 1703 C C . ALA A 1 222 ? 1.929 16.938 -2.086 1 97.12 222 ALA A C 1
ATOM 1705 O O . ALA A 1 222 ? 1.107 17.859 -2.135 1 97.12 222 ALA A O 1
ATOM 1706 N N . LEU A 1 223 ? 2.582 16.469 -3.113 1 97.44 223 LEU A N 1
ATOM 1707 C CA . LEU A 1 223 ? 2.279 16.984 -4.441 1 97.44 223 LEU A CA 1
ATOM 1708 C C . LEU A 1 223 ? 0.809 16.766 -4.789 1 97.44 223 LEU A C 1
ATOM 1710 O O . LEU A 1 223 ? 0.129 17.688 -5.234 1 97.44 223 LEU A O 1
ATOM 1714 N N . TRP A 1 224 ? 0.361 15.625 -4.52 1 95.25 224 TRP A N 1
ATOM 1715 C CA . TRP A 1 224 ? -1.044 15.336 -4.789 1 95.25 224 TRP A CA 1
ATOM 1716 C C . TRP A 1 224 ? -1.952 16.109 -3.842 1 95.25 224 TRP A C 1
ATOM 1718 O O . TRP A 1 224 ? -2.939 16.719 -4.273 1 95.25 224 TRP A O 1
ATOM 1728 N N . ALA A 1 225 ? -1.596 16.109 -2.59 1 92.19 225 ALA A N 1
ATOM 1729 C CA . ALA A 1 225 ? -2.432 16.734 -1.569 1 92.19 225 ALA A CA 1
ATOM 1730 C C . ALA A 1 225 ? -2.586 18.234 -1.831 1 92.19 225 ALA A C 1
ATOM 1732 O O . ALA A 1 225 ? -3.637 18.812 -1.552 1 92.19 225 ALA A O 1
ATOM 1733 N N . SER A 1 226 ? -1.571 18.828 -2.375 1 92.38 226 SER A N 1
ATOM 1734 C CA . SER A 1 226 ? -1.568 20.266 -2.588 1 92.38 226 SER A CA 1
ATOM 1735 C C . SER A 1 226 ? -2.234 20.641 -3.91 1 92.38 226 SER A C 1
ATOM 1737 O O . SER A 1 226 ? -2.793 21.719 -4.047 1 92.38 226 SER A O 1
ATOM 1739 N N . THR A 1 227 ? -2.201 19.703 -4.887 1 92.69 227 THR A N 1
ATOM 1740 C CA . THR A 1 227 ? -2.66 20.062 -6.223 1 92.69 227 THR A CA 1
ATOM 1741 C C . THR A 1 227 ? -3.924 19.297 -6.59 1 92.69 227 THR A C 1
ATOM 1743 O O . THR A 1 227 ? -4.68 19.719 -7.469 1 92.69 227 THR A O 1
ATOM 1746 N N . GLN A 1 228 ? -4.082 18.172 -6.062 1 88.5 228 GLN A N 1
ATOM 1747 C CA . GLN A 1 228 ? -5.145 17.25 -6.434 1 88.5 228 GLN A CA 1
ATOM 1748 C C . GLN A 1 228 ? -5.145 16.984 -7.938 1 88.5 228 GLN A C 1
ATOM 1750 O O . GLN A 1 228 ? -6.207 16.875 -8.555 1 88.5 228 GLN A O 1
ATOM 1755 N N . ASP A 1 229 ? -3.986 17.062 -8.484 1 92 229 ASP A N 1
ATOM 1756 C 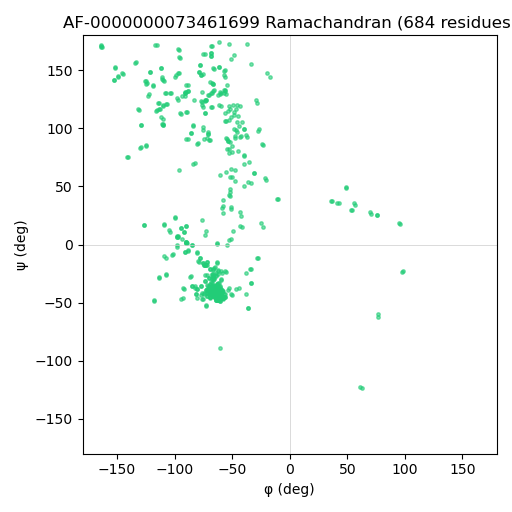CA . ASP A 1 229 ? -3.762 16.812 -9.906 1 92 229 ASP A CA 1
ATOM 1757 C C . ASP A 1 229 ? -2.979 15.516 -10.117 1 92 229 ASP A C 1
ATOM 1759 O O . ASP A 1 229 ? -1.749 15.508 -10.039 1 92 229 ASP A O 1
ATOM 1763 N N . LEU A 1 230 ? -3.76 14.539 -10.516 1 91 230 LEU A N 1
ATOM 1764 C CA . LEU A 1 230 ? -3.145 13.227 -10.68 1 91 230 LEU A CA 1
ATOM 1765 C C . LEU A 1 230 ? -2.184 13.219 -11.859 1 91 230 LEU A C 1
ATOM 1767 O O . LEU A 1 230 ? -1.148 12.555 -11.828 1 91 230 LEU A O 1
ATOM 1771 N N . GLN A 1 231 ? -2.533 13.914 -12.867 1 94.56 231 GLN A N 1
ATOM 1772 C CA . GLN A 1 231 ? -1.673 13.961 -14.047 1 94.56 231 GLN A CA 1
ATOM 1773 C C . GLN A 1 231 ? -0.32 14.586 -13.719 1 94.56 231 GLN A C 1
ATOM 1775 O O . GLN A 1 231 ? 0.717 14.117 -14.195 1 94.56 231 GLN A O 1
ATOM 1780 N N . LEU A 1 232 ? -0.391 15.602 -12.93 1 96.38 232 LEU A N 1
ATOM 1781 C CA . LEU A 1 232 ? 0.845 16.25 -12.5 1 96.38 232 LEU A CA 1
ATOM 1782 C C . LEU A 1 232 ? 1.712 15.297 -11.695 1 96.38 232 LEU A C 1
ATOM 1784 O O . LEU A 1 232 ? 2.926 15.227 -11.898 1 96.38 232 LEU A O 1
ATOM 1788 N N . VAL A 1 233 ? 1.094 14.562 -10.844 1 96.75 233 VAL A N 1
ATOM 1789 C CA . VAL A 1 233 ? 1.812 13.594 -10.016 1 96.75 233 VAL A CA 1
ATOM 1790 C C . VAL A 1 233 ? 2.428 12.516 -10.906 1 96.75 233 VAL A C 1
ATOM 1792 O O . VAL A 1 233 ? 3.592 12.148 -10.727 1 96.75 233 VAL A O 1
ATOM 1795 N N . GLU A 1 234 ? 1.677 12.039 -11.859 1 96.31 234 GLU A N 1
ATOM 1796 C CA . GLU A 1 234 ? 2.154 10.992 -12.758 1 96.31 234 GLU A CA 1
ATOM 1797 C C . GLU A 1 234 ? 3.348 11.461 -13.578 1 96.31 234 GLU A C 1
ATOM 1799 O O . GLU A 1 234 ? 4.316 10.727 -13.758 1 96.31 234 GLU A O 1
ATOM 1804 N N . ARG A 1 235 ? 3.271 12.633 -14.055 1 97.31 235 ARG A N 1
ATOM 1805 C CA . ARG A 1 235 ? 4.398 13.203 -14.797 1 97.31 235 ARG A CA 1
ATOM 1806 C C . ARG A 1 235 ? 5.633 13.312 -13.906 1 97.31 235 ARG A C 1
ATOM 1808 O O . ARG A 1 235 ? 6.746 13.031 -14.344 1 97.31 235 ARG A O 1
ATOM 1815 N N . PHE A 1 236 ? 5.395 13.766 -12.75 1 98.25 236 PHE A N 1
ATOM 1816 C CA . PHE A 1 236 ? 6.477 13.867 -11.781 1 98.25 236 PHE A CA 1
ATOM 1817 C C . PHE A 1 236 ? 7.113 12.5 -11.531 1 98.25 236 PHE A C 1
ATOM 1819 O O . PHE A 1 236 ? 8.336 12.375 -11.508 1 98.25 236 PHE A O 1
ATOM 1826 N N . LEU A 1 237 ? 6.297 11.477 -11.352 1 97.88 237 LEU A N 1
ATOM 1827 C CA . LEU A 1 237 ? 6.777 10.125 -11.086 1 97.88 237 LEU A CA 1
ATOM 1828 C C . LEU A 1 237 ? 7.516 9.562 -12.297 1 97.88 237 LEU A C 1
ATOM 1830 O O . LEU A 1 237 ? 8.523 8.867 -12.148 1 97.88 237 LEU A O 1
ATOM 1834 N N . ASP A 1 238 ? 7.047 9.82 -13.484 1 97.19 238 ASP A N 1
ATOM 1835 C CA . ASP A 1 238 ? 7.715 9.375 -14.703 1 97.19 238 ASP A CA 1
ATOM 1836 C C . ASP A 1 238 ? 9.109 9.984 -14.828 1 97.19 238 ASP A C 1
ATOM 1838 O O . ASP A 1 238 ? 10.062 9.305 -15.203 1 97.19 238 ASP A O 1
ATOM 1842 N N . ALA A 1 239 ? 9.234 11.203 -14.438 1 96.81 239 ALA A N 1
ATOM 1843 C CA . ALA A 1 239 ? 10.484 11.938 -14.586 1 96.81 239 ALA A CA 1
ATOM 1844 C C . ALA A 1 239 ? 11.5 11.516 -13.523 1 96.81 239 ALA A C 1
ATOM 1846 O O . ALA A 1 239 ? 12.695 11.414 -13.812 1 96.81 239 ALA A O 1
ATOM 1847 N N . HIS A 1 240 ? 11.031 11.219 -12.336 1 96.75 240 HIS A N 1
ATOM 1848 C CA . HIS A 1 240 ? 11.977 11.086 -11.227 1 96.75 240 HIS A CA 1
ATOM 1849 C C . HIS A 1 240 ? 12.141 9.617 -10.828 1 96.75 240 HIS A C 1
ATOM 1851 O O . HIS A 1 240 ? 13.18 9.234 -10.281 1 96.75 240 HIS A O 1
ATOM 1857 N N . VAL A 1 241 ? 11.148 8.797 -11.078 1 95.94 241 VAL A N 1
ATOM 1858 C CA . VAL A 1 241 ? 11.195 7.445 -10.531 1 95.94 241 VAL A CA 1
ATOM 1859 C C . VAL A 1 241 ? 11.219 6.426 -11.664 1 95.94 241 VAL A C 1
ATOM 1861 O O . VAL A 1 241 ? 12.094 5.562 -11.711 1 95.94 241 VAL A O 1
ATOM 1864 N N . MET A 1 242 ? 10.32 6.605 -12.609 1 94.81 242 MET A N 1
ATOM 1865 C CA . MET A 1 242 ? 10.133 5.602 -13.656 1 94.81 242 MET A CA 1
ATOM 1866 C C . MET A 1 242 ? 11.133 5.809 -14.789 1 94.81 242 MET A C 1
ATOM 1868 O O . MET A 1 242 ? 11.141 5.051 -15.766 1 94.81 242 MET A O 1
ATOM 1872 N N . SER A 1 243 ? 11.977 6.801 -14.703 1 92.25 243 SER A N 1
ATOM 1873 C CA . SER A 1 243 ? 12.922 7.117 -15.773 1 92.25 243 SER A CA 1
ATOM 1874 C C . SER A 1 243 ? 14.047 6.09 -15.828 1 92.25 243 SER A C 1
ATOM 1876 O O . SER A 1 243 ? 14.727 5.961 -16.859 1 92.25 243 SER A O 1
ATOM 1878 N N . ARG A 1 244 ? 14.211 5.398 -14.844 1 88.25 244 ARG A N 1
ATOM 1879 C CA . ARG A 1 244 ? 15.266 4.383 -14.797 1 88.25 244 ARG A CA 1
ATOM 1880 C C . ARG A 1 244 ? 14.844 3.129 -15.555 1 88.25 244 ARG A C 1
ATOM 1882 O O . ARG A 1 244 ? 13.664 2.793 -15.609 1 88.25 244 ARG A O 1
ATOM 1889 N N . LYS A 1 245 ? 15.836 2.498 -16.109 1 87.56 245 LYS A N 1
ATOM 1890 C CA . LYS A 1 245 ? 15.586 1.239 -16.812 1 87.56 245 LYS A CA 1
ATOM 1891 C C . LYS A 1 245 ? 15.742 0.049 -15.867 1 87.56 245 LYS A C 1
ATOM 1893 O O . LYS A 1 245 ? 16.703 -0.021 -15.102 1 87.56 245 LYS A O 1
ATOM 1898 N N . LEU A 1 246 ? 14.781 -0.771 -15.883 1 89.75 246 LEU A N 1
ATOM 1899 C CA . LEU A 1 246 ? 14.781 -1.996 -15.086 1 89.75 246 LEU A CA 1
ATOM 1900 C C . LEU A 1 246 ? 14.836 -3.227 -15.984 1 89.75 246 LEU A C 1
ATOM 1902 O O . LEU A 1 246 ? 13.969 -3.41 -16.844 1 89.75 246 LEU A O 1
ATOM 1906 N N . PRO A 1 247 ? 15.906 -3.963 -15.859 1 91.06 247 PRO A N 1
ATOM 1907 C CA . PRO A 1 247 ? 15.93 -5.223 -16.609 1 91.06 247 PRO A CA 1
ATOM 1908 C C . PRO A 1 247 ? 14.969 -6.266 -16.031 1 91.06 247 PRO A C 1
ATOM 1910 O O . PRO A 1 247 ? 15.367 -7.074 -15.188 1 91.06 247 PRO A O 1
ATOM 1913 N N . ILE A 1 248 ? 13.836 -6.348 -16.578 1 91 248 ILE A N 1
ATOM 1914 C CA . ILE A 1 248 ? 12.758 -7.172 -16.047 1 91 248 ILE A CA 1
ATOM 1915 C C . ILE A 1 248 ? 13.117 -8.648 -16.172 1 91 248 ILE A C 1
ATOM 1917 O O . ILE A 1 248 ? 12.742 -9.469 -15.328 1 91 248 ILE A O 1
ATOM 1921 N N . THR A 1 249 ? 13.922 -8.984 -17.188 1 89.75 249 THR A N 1
ATOM 1922 C CA . THR A 1 249 ? 14.273 -10.375 -17.453 1 89.75 249 THR A CA 1
ATOM 1923 C C . THR A 1 249 ? 15.07 -10.961 -16.297 1 89.75 249 THR A C 1
ATOM 1925 O O . THR A 1 249 ? 15.008 -12.164 -16.031 1 89.75 249 THR A O 1
ATOM 1928 N N . GLN A 1 250 ? 15.68 -10.117 -15.625 1 90.94 250 GLN A N 1
ATOM 1929 C CA . GLN A 1 250 ? 16.547 -10.562 -14.531 1 90.94 250 GLN A CA 1
ATOM 1930 C C . GLN A 1 250 ? 15.719 -10.867 -13.281 1 90.94 250 GLN A C 1
ATOM 1932 O O . GLN A 1 250 ? 16.234 -11.484 -12.344 1 90.94 250 GLN A O 1
ATOM 1937 N N . LEU A 1 251 ? 14.492 -10.562 -13.344 1 91.19 251 LEU A N 1
ATOM 1938 C CA . LEU A 1 251 ? 13.648 -10.781 -12.172 1 91.19 251 LEU A CA 1
ATOM 1939 C C . LEU A 1 251 ? 13.016 -12.172 -12.211 1 91.19 251 LEU A C 1
ATOM 1941 O O . LEU A 1 251 ? 12.445 -12.625 -11.211 1 91.19 251 LEU A O 1
ATOM 1945 N N . PHE A 1 252 ? 13.242 -12.828 -13.328 1 89.62 252 PHE A N 1
ATOM 1946 C CA . PHE A 1 252 ? 12.664 -14.164 -13.477 1 89.62 252 PHE A CA 1
ATOM 1947 C C . PHE A 1 252 ? 13.602 -15.227 -12.914 1 89.62 252 PHE A C 1
ATOM 1949 O O . PHE A 1 252 ? 14.82 -15.133 -13.078 1 89.62 252 PHE A O 1
ATOM 1956 N N . MET A 1 253 ? 12.992 -16.062 -12.141 1 84.44 253 MET A N 1
ATOM 1957 C CA . MET A 1 253 ? 13.695 -17.266 -11.711 1 84.44 253 MET A CA 1
ATOM 1958 C C . MET A 1 253 ? 12.852 -18.516 -11.953 1 84.44 253 MET A C 1
ATOM 1960 O O . MET A 1 253 ? 11.961 -18.828 -11.164 1 84.44 253 MET A O 1
ATOM 1964 N N . PHE A 1 254 ? 13.289 -19.219 -13.086 1 86.69 254 PHE A N 1
ATOM 1965 C CA . PHE A 1 254 ? 12.555 -20.438 -13.383 1 86.69 254 PHE A CA 1
ATOM 1966 C C . PHE A 1 254 ? 13.266 -21.656 -12.781 1 86.69 254 PHE A C 1
ATOM 1968 O O . PHE A 1 254 ? 14.375 -22 -13.195 1 86.69 254 PHE A O 1
ATOM 1975 N N . GLU A 1 255 ? 12.672 -22.234 -11.859 1 84.25 255 GLU A N 1
ATOM 1976 C CA . GLU A 1 255 ? 13.258 -23.438 -11.25 1 84.25 255 GLU A CA 1
ATOM 1977 C C . GLU A 1 255 ? 13.125 -24.641 -12.172 1 84.25 255 GLU A C 1
ATOM 1979 O O . GLU A 1 255 ? 14.07 -25.422 -12.312 1 84.25 255 GLU A O 1
ATOM 1984 N N . GLN A 1 256 ? 11.992 -24.75 -12.742 1 90 256 GLN A N 1
ATOM 1985 C CA . GLN A 1 256 ? 11.711 -25.812 -13.711 1 90 256 GLN A CA 1
ATOM 1986 C C . GLN A 1 256 ? 11.109 -25.234 -14.992 1 90 256 GLN A C 1
ATOM 1988 O O . GLN A 1 256 ? 9.914 -25.359 -15.234 1 90 256 GLN A O 1
ATOM 1993 N N . PRO A 1 257 ? 12.047 -24.781 -15.836 1 93.81 257 PRO A N 1
ATOM 1994 C CA . PRO A 1 257 ? 11.57 -24.031 -17 1 93.81 257 PRO A CA 1
ATOM 1995 C C . PRO A 1 257 ? 10.719 -24.875 -17.938 1 93.81 257 PRO A C 1
ATOM 1997 O O . PRO A 1 257 ? 9.719 -24.391 -18.484 1 93.81 257 PRO A O 1
ATOM 2000 N N . THR A 1 258 ? 11.125 -26.125 -18.062 1 93.81 258 THR A N 1
ATOM 2001 C CA . THR A 1 258 ? 10.398 -26.969 -19 1 93.81 258 THR A CA 1
ATOM 2002 C C . THR A 1 258 ? 8.984 -27.234 -18.484 1 93.81 258 THR A C 1
ATOM 2004 O O . THR A 1 258 ? 8.023 -27.188 -19.266 1 93.81 258 THR A O 1
ATOM 2007 N N . ARG A 1 259 ? 8.898 -27.453 -17.266 1 89.5 259 ARG A N 1
ATOM 2008 C CA . ARG A 1 259 ? 7.594 -27.688 -16.672 1 89.5 259 ARG A CA 1
ATOM 2009 C C . ARG A 1 259 ? 6.734 -26.422 -16.703 1 89.5 259 ARG A C 1
ATOM 2011 O O . ARG A 1 259 ? 5.539 -26.5 -17 1 89.5 259 ARG A O 1
ATOM 2018 N N . GLU A 1 260 ? 7.379 -25.391 -16.406 1 90.44 260 GLU A N 1
ATOM 2019 C CA . GLU A 1 260 ? 6.668 -24.109 -16.391 1 90.44 260 GLU A CA 1
ATOM 2020 C C . GLU A 1 260 ? 6.184 -23.75 -17.797 1 90.44 260 GLU A C 1
ATOM 2022 O O . GLU A 1 260 ? 5.098 -23.188 -17.953 1 90.44 260 GLU A O 1
ATOM 2027 N N . LEU A 1 261 ? 6.953 -24.062 -18.75 1 94.38 261 LEU A N 1
ATOM 2028 C CA . LEU A 1 261 ? 6.539 -23.812 -20.125 1 94.38 261 LEU A CA 1
ATOM 2029 C C . LEU A 1 261 ? 5.352 -24.688 -20.5 1 94.38 261 LEU A C 1
ATOM 2031 O O . LEU A 1 261 ? 4.414 -24.219 -21.156 1 94.38 261 LEU A O 1
ATOM 2035 N N . ALA A 1 262 ? 5.445 -25.906 -20.078 1 92.75 262 ALA A N 1
ATOM 2036 C CA . ALA A 1 262 ? 4.344 -26.828 -20.359 1 92.75 262 ALA A CA 1
ATOM 2037 C C . ALA A 1 262 ? 3.043 -26.328 -19.734 1 92.75 262 ALA A C 1
ATOM 2039 O O . ALA A 1 262 ? 1.989 -26.359 -20.375 1 92.75 262 ALA A O 1
ATOM 2040 N N . ARG A 1 263 ? 3.164 -25.859 -18.578 1 85.81 263 ARG A N 1
ATOM 2041 C CA . ARG A 1 263 ? 1.999 -25.328 -17.875 1 85.81 263 ARG A CA 1
ATOM 2042 C C . ARG A 1 263 ? 1.457 -24.094 -18.594 1 85.81 263 ARG A C 1
ATOM 2044 O O . ARG A 1 263 ? 0.242 -23.922 -18.719 1 85.81 263 ARG A O 1
ATOM 2051 N N . LEU A 1 264 ? 2.363 -23.266 -18.953 1 89.38 264 LEU A N 1
ATOM 2052 C CA . LEU A 1 264 ? 1.971 -22.062 -19.688 1 89.38 264 LEU A CA 1
ATOM 2053 C C . LEU A 1 264 ? 1.233 -22.422 -20.969 1 89.38 264 LEU A C 1
ATOM 2055 O O . LEU A 1 264 ? 0.182 -21.844 -21.266 1 89.38 264 LEU A O 1
ATOM 2059 N N . CYS A 1 265 ? 1.759 -23.375 -21.703 1 91.81 265 CYS A N 1
ATOM 2060 C CA . CYS A 1 265 ? 1.132 -23.797 -22.953 1 91.81 265 CYS A CA 1
ATOM 2061 C C . CYS A 1 265 ? -0.264 -24.359 -22.688 1 91.81 265 CYS A C 1
ATOM 2063 O O . CYS A 1 265 ? -1.207 -24.031 -23.422 1 91.81 265 CYS A O 1
ATOM 2065 N N . SER A 1 266 ? -0.335 -25.156 -21.688 1 86.19 266 SER A N 1
ATOM 2066 C CA . SER A 1 266 ? -1.626 -25.734 -21.328 1 86.19 266 SER A CA 1
ATOM 2067 C C . SER A 1 266 ? -2.641 -24.656 -20.969 1 86.19 266 SER A C 1
ATOM 2069 O O . SER A 1 266 ? -3.781 -24.688 -21.438 1 86.19 266 SER A O 1
ATOM 2071 N N . ARG A 1 267 ? -2.229 -23.766 -20.234 1 79.5 267 ARG A N 1
ATOM 2072 C CA . ARG A 1 267 ? -3.098 -22.672 -19.781 1 79.5 267 ARG A CA 1
ATOM 2073 C C . ARG A 1 267 ? -3.576 -21.828 -20.969 1 79.5 267 ARG A C 1
ATOM 2075 O O . ARG A 1 267 ? -4.723 -21.375 -20.984 1 79.5 267 ARG A O 1
ATOM 2082 N N . GLU A 1 268 ? -2.666 -21.656 -21.922 1 85.5 268 GLU A N 1
ATOM 2083 C CA . GLU A 1 268 ? -2.975 -20.781 -23.047 1 85.5 268 GLU A CA 1
ATOM 2084 C C . GLU A 1 268 ? -3.631 -21.562 -24.188 1 85.5 268 GLU A C 1
ATOM 2086 O O . GLU A 1 268 ? -3.9 -21.016 -25.25 1 85.5 268 GLU A O 1
ATOM 2091 N N . GLY A 1 269 ? -3.822 -22.781 -23.938 1 86.31 269 GLY A N 1
ATOM 2092 C CA . GLY A 1 269 ? -4.469 -23.609 -24.953 1 86.31 269 GLY A C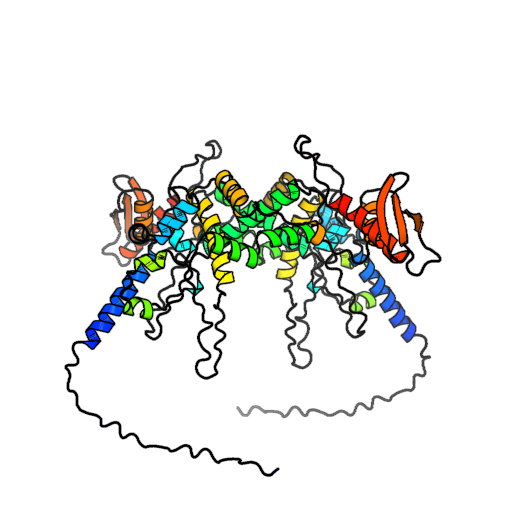A 1
ATOM 2093 C C . GLY A 1 269 ? -3.557 -23.969 -26.109 1 86.31 269 GLY A C 1
ATOM 2094 O O . GLY A 1 269 ? -4.023 -24.172 -27.234 1 86.31 269 GLY A O 1
ATOM 2095 N N . LEU A 1 270 ? -2.297 -23.969 -25.844 1 90.94 270 LEU A N 1
ATOM 2096 C CA . LEU A 1 270 ? -1.318 -24.328 -26.859 1 90.94 270 LEU A CA 1
ATOM 2097 C C . LEU A 1 270 ? -0.937 -25.812 -26.734 1 90.94 270 LEU A C 1
ATOM 2099 O O . LEU A 1 270 ? -1.19 -26.438 -25.703 1 90.94 270 LEU A O 1
ATOM 2103 N N . GLU A 1 271 ? -0.381 -26.312 -27.844 1 94.38 271 GLU A N 1
ATOM 2104 C CA . GLU A 1 271 ? 0.098 -27.703 -27.812 1 94.38 271 GLU A CA 1
ATOM 2105 C C . GLU A 1 271 ? 1.274 -27.844 -26.859 1 94.38 271 GLU A C 1
ATOM 2107 O O . GLU A 1 271 ? 2.029 -26.906 -26.641 1 94.38 271 GLU A O 1
ATOM 2112 N N . ARG A 1 272 ? 1.357 -29.031 -26.344 1 94.44 272 ARG A N 1
ATOM 2113 C CA . ARG A 1 272 ? 2.465 -29.312 -25.438 1 94.44 272 ARG A CA 1
ATOM 2114 C C . ARG A 1 272 ? 3.807 -29.047 -26.109 1 94.44 272 ARG A C 1
ATOM 2116 O O . ARG A 1 272 ? 4.02 -29.422 -27.25 1 94.44 272 ARG A O 1
ATOM 2123 N N . PRO A 1 273 ? 4.602 -28.375 -25.391 1 96 273 PRO A N 1
ATOM 2124 C CA . PRO A 1 273 ? 5.898 -28.031 -25.984 1 96 273 PRO A CA 1
ATOM 2125 C C . PRO A 1 273 ? 6.789 -29.25 -26.203 1 96 273 PRO A C 1
ATOM 2127 O O . PRO A 1 273 ? 6.82 -30.156 -25.375 1 96 273 PRO A O 1
ATOM 2130 N N . VAL A 1 274 ? 7.461 -29.281 -27.344 1 96.12 274 VAL A N 1
ATOM 2131 C CA . VAL A 1 274 ? 8.383 -30.359 -27.688 1 96.12 274 VAL A CA 1
ATOM 2132 C C . VAL A 1 274 ? 9.773 -29.781 -27.969 1 96.12 274 VAL A C 1
ATOM 2134 O O . VAL A 1 274 ? 9.914 -28.828 -28.734 1 96.12 274 VAL A O 1
ATOM 2137 N N . SER A 1 275 ? 10.742 -30.422 -27.281 1 95.62 275 SER A N 1
ATOM 2138 C CA . SER A 1 275 ? 12.125 -30 -27.5 1 95.62 275 SER A CA 1
ATOM 2139 C C . SER A 1 275 ? 12.781 -30.797 -28.625 1 95.62 275 SER A C 1
ATOM 2141 O O . SER A 1 275 ? 12.648 -32.031 -28.672 1 95.62 275 SER A O 1
ATOM 2143 N N . LYS A 1 276 ? 13.422 -30.047 -29.547 1 95.12 276 LYS A N 1
ATOM 2144 C CA . LYS A 1 276 ? 14.141 -30.688 -30.641 1 95.12 276 LYS A CA 1
ATOM 2145 C C . LYS A 1 276 ? 15.594 -30.234 -30.703 1 95.12 276 LYS A C 1
ATOM 2147 O O . LYS A 1 276 ? 15.875 -29.047 -30.516 1 95.12 276 LYS A O 1
ATOM 2152 N N . LEU A 1 277 ? 16.453 -31.172 -30.938 1 93.62 277 LEU A N 1
ATOM 2153 C CA . LEU A 1 277 ? 17.859 -30.828 -31.172 1 93.62 277 LEU A CA 1
ATOM 2154 C C . LEU A 1 277 ? 18.062 -30.234 -32.562 1 93.62 277 LEU A C 1
ATOM 2156 O O . LEU A 1 277 ? 17.75 -30.891 -33.562 1 93.62 277 LEU A O 1
ATOM 2160 N N . ILE A 1 278 ? 18.5 -29.062 -32.562 1 92.69 278 ILE A N 1
ATOM 2161 C CA . ILE A 1 278 ? 18.656 -28.344 -33.844 1 92.69 278 ILE A CA 1
ATOM 2162 C C . ILE A 1 278 ? 20.078 -28.531 -34.375 1 92.69 278 ILE A C 1
ATOM 2164 O O . ILE A 1 278 ? 20.281 -28.703 -35.562 1 92.69 278 ILE A O 1
ATOM 2168 N N . ALA A 1 279 ? 21.016 -28.359 -33.5 1 89.12 279 ALA A N 1
ATOM 2169 C CA . ALA A 1 279 ? 22.406 -28.469 -33.938 1 89.12 279 ALA A CA 1
ATOM 2170 C C . ALA A 1 279 ? 23.281 -29 -32.781 1 89.12 279 ALA A C 1
ATOM 2172 O O . ALA A 1 279 ? 22.922 -28.844 -31.625 1 89.12 279 ALA A O 1
ATOM 2173 N N . GLU A 1 280 ? 24.219 -29.781 -33.156 1 87.88 280 GLU A N 1
ATOM 2174 C CA . GLU A 1 280 ? 25.219 -30.266 -32.219 1 87.88 280 GLU A CA 1
ATOM 2175 C C . GLU A 1 280 ? 26.641 -30.078 -32.75 1 87.88 280 GLU A C 1
ATOM 2177 O O . GLU A 1 280 ? 26.891 -30.312 -33.938 1 87.88 280 GLU A O 1
ATOM 2182 N N . THR A 1 281 ? 27.328 -29.219 -31.984 1 80.81 281 THR A N 1
ATOM 2183 C CA . THR A 1 281 ? 28.719 -29.031 -32.406 1 80.81 281 THR A CA 1
ATOM 2184 C C . THR A 1 281 ? 29.656 -29.656 -31.375 1 80.81 281 THR A C 1
ATOM 2186 O O . THR A 1 281 ? 29.453 -29.5 -30.172 1 80.81 281 THR A O 1
ATOM 2189 N N . GLY A 1 282 ? 30.766 -30.234 -31.938 1 71.31 282 GLY A N 1
ATOM 2190 C CA . GLY A 1 282 ? 31.891 -30.703 -31.141 1 71.31 282 GLY A CA 1
ATOM 2191 C C . GLY A 1 282 ? 31.562 -31.922 -30.312 1 71.31 282 GLY A C 1
ATOM 2192 O O . GLY A 1 282 ? 32.062 -32.094 -29.203 1 71.31 282 GLY A O 1
ATOM 2193 N N . ARG A 1 283 ? 30.641 -32.719 -30.75 1 63.69 283 ARG A N 1
ATOM 2194 C CA . ARG A 1 283 ? 30.234 -33.875 -29.984 1 63.69 283 ARG A CA 1
ATOM 2195 C C . ARG A 1 283 ? 31.438 -34.656 -29.484 1 63.69 283 ARG A C 1
ATOM 2197 O O . ARG A 1 283 ? 31.453 -35.156 -28.359 1 63.69 283 ARG A O 1
ATOM 2204 N N . LEU A 1 284 ? 32.406 -34.688 -30.406 1 66.25 284 LEU A N 1
ATOM 2205 C CA . LEU A 1 284 ? 33.594 -35.438 -30.078 1 66.25 284 LEU A CA 1
ATOM 2206 C C . LEU A 1 284 ? 34.688 -34.562 -29.469 1 66.25 284 LEU A C 1
ATOM 2208 O O . LEU A 1 284 ? 35.812 -35 -29.25 1 66.25 284 LEU A O 1
ATOM 2212 N N . SER A 1 285 ? 34.25 -33.344 -29.297 1 67.06 285 SER A N 1
ATOM 2213 C CA . SER A 1 285 ? 35.25 -32.438 -28.734 1 67.06 285 SER A CA 1
ATOM 2214 C C . SER A 1 285 ? 35.094 -32.312 -27.219 1 67.06 285 SER A C 1
ATOM 2216 O O . SER A 1 285 ? 34.188 -32.875 -26.641 1 67.06 285 SER A O 1
ATOM 2218 N N . LYS A 1 286 ? 36.094 -31.719 -26.547 1 77.94 286 LYS A N 1
ATOM 2219 C CA . LYS A 1 286 ? 36.188 -31.516 -25.094 1 77.94 286 LYS A CA 1
ATOM 2220 C C . LYS A 1 286 ? 35.062 -30.609 -24.609 1 77.94 286 LYS A C 1
ATOM 2222 O O . LYS A 1 286 ? 34.719 -30.625 -23.422 1 77.94 286 LYS A O 1
ATOM 2227 N N . ALA A 1 287 ? 34.469 -29.953 -25.547 1 79.44 287 ALA A N 1
ATOM 2228 C CA . ALA A 1 287 ? 33.438 -29 -25.109 1 79.44 287 ALA A CA 1
ATOM 2229 C C . ALA A 1 287 ? 32.25 -29.016 -26.047 1 79.44 287 ALA A C 1
ATOM 2231 O O . ALA A 1 287 ? 32.094 -28.125 -26.891 1 79.44 287 ALA A O 1
ATOM 2232 N N . PRO A 1 288 ? 31.391 -30.078 -25.969 1 85.81 288 PRO A N 1
ATOM 2233 C CA . PRO A 1 288 ? 30.25 -30.141 -26.891 1 85.81 288 PRO A CA 1
ATOM 2234 C C . PRO A 1 288 ? 29.234 -29.031 -26.625 1 85.81 288 PRO A C 1
ATOM 2236 O O . PRO A 1 288 ? 29.094 -28.562 -25.5 1 85.81 288 PRO A O 1
ATOM 2239 N N . VAL A 1 289 ? 28.734 -28.438 -27.734 1 90.31 289 VAL A N 1
ATOM 2240 C CA . VAL A 1 289 ? 27.672 -27.453 -27.656 1 90.31 289 VAL A CA 1
ATOM 2241 C C . VAL A 1 289 ? 26.406 -28 -28.312 1 90.31 289 VAL A C 1
ATOM 2243 O O . VAL A 1 289 ? 26.438 -28.484 -29.453 1 90.31 289 VAL A O 1
ATOM 2246 N N . PHE A 1 290 ? 25.359 -28.047 -27.516 1 93.38 290 PHE A N 1
ATOM 2247 C CA . PHE A 1 290 ? 24.047 -28.5 -28 1 93.38 290 PHE A CA 1
ATOM 2248 C C . PHE A 1 290 ? 23.125 -27.312 -28.203 1 93.38 290 PHE A C 1
ATOM 2250 O O . PHE A 1 290 ? 23.047 -26.406 -27.359 1 93.38 290 PHE A O 1
ATOM 2257 N N . VAL A 1 291 ? 22.531 -27.281 -29.344 1 95.5 291 VAL A N 1
ATOM 2258 C CA . VAL A 1 291 ? 21.531 -26.266 -29.625 1 95.5 291 VAL A CA 1
ATOM 2259 C C . VAL A 1 291 ? 20.141 -26.922 -29.703 1 95.5 291 VAL A C 1
ATOM 2261 O O . VAL A 1 291 ? 19.906 -27.797 -30.531 1 95.5 291 VAL A O 1
ATOM 2264 N N . VAL A 1 292 ? 19.219 -26.453 -28.766 1 96.31 292 VAL A N 1
ATOM 2265 C CA . VAL A 1 292 ? 17.891 -27.062 -28.672 1 96.31 292 VAL A CA 1
ATOM 2266 C C . VAL A 1 292 ? 16.812 -26.016 -28.969 1 96.31 292 VAL A C 1
ATOM 2268 O O . VAL A 1 292 ? 16.938 -24.859 -28.531 1 96.31 292 VAL A O 1
ATOM 2271 N N . GLY A 1 293 ? 15.844 -26.406 -29.734 1 97 293 GLY A N 1
ATOM 2272 C CA . GLY A 1 293 ? 14.648 -25.609 -29.938 1 97 293 GLY A CA 1
ATOM 2273 C C . GLY A 1 293 ? 13.414 -26.188 -29.281 1 97 293 GLY A C 1
ATOM 2274 O O . GLY A 1 293 ? 13.242 -27.422 -29.25 1 97 293 GLY A O 1
ATOM 2275 N N . VAL A 1 294 ? 12.609 -25.297 -28.734 1 96.88 294 VAL A N 1
ATOM 2276 C CA . VAL A 1 294 ? 11.336 -25.734 -28.172 1 96.88 294 VAL A CA 1
ATOM 2277 C C . VAL A 1 294 ? 10.188 -25.281 -29.062 1 96.88 294 VAL A C 1
ATOM 2279 O O . VAL A 1 294 ? 10.117 -24.109 -29.453 1 96.88 294 VAL A O 1
ATOM 2282 N N . PHE A 1 295 ? 9.32 -26.25 -29.359 1 96.81 295 PHE A N 1
ATOM 2283 C CA . PHE A 1 295 ? 8.258 -26.016 -30.344 1 96.81 295 PHE A CA 1
ATOM 2284 C C . PHE A 1 295 ? 6.895 -26.328 -29.75 1 96.81 295 PHE A C 1
ATOM 2286 O O . PHE A 1 295 ? 6.766 -27.234 -28.922 1 96.81 295 PHE A O 1
ATOM 2293 N N . SER A 1 296 ? 5.934 -25.547 -30.062 1 95.88 296 SER A N 1
ATOM 2294 C CA . SER A 1 296 ? 4.523 -25.875 -29.906 1 95.88 296 SER A CA 1
ATOM 2295 C C . SER A 1 296 ? 3.834 -26.031 -31.266 1 95.88 296 SER A C 1
ATOM 2297 O O . SER A 1 296 ? 3.594 -25.047 -31.953 1 95.88 296 SER A O 1
ATOM 2299 N N . GLY A 1 297 ? 3.508 -27.234 -31.562 1 93 297 GLY A N 1
ATOM 2300 C CA . GLY A 1 297 ? 3.135 -27.484 -32.938 1 93 297 GLY A CA 1
ATOM 2301 C C . GLY A 1 297 ? 4.254 -27.188 -33.938 1 93 297 GLY A C 1
ATOM 2302 O O . GLY A 1 297 ? 5.367 -27.688 -33.781 1 93 297 GLY A O 1
ATOM 2303 N N . GLU A 1 298 ? 3.945 -26.281 -34.906 1 92.31 298 GLU A N 1
ATOM 2304 C CA . GLU A 1 298 ? 4.934 -25.938 -35.906 1 92.31 298 GLU A CA 1
ATOM 2305 C C . GLU A 1 298 ? 5.66 -24.641 -35.562 1 92.31 298 GLU A C 1
ATOM 2307 O O . GLU A 1 298 ? 6.652 -24.297 -36.188 1 92.31 298 GLU A O 1
ATOM 2312 N N . GLU A 1 299 ? 5.266 -24.109 -34.5 1 94 299 GLU A N 1
ATOM 2313 C CA . GLU A 1 299 ? 5.824 -22.812 -34.156 1 94 299 GLU A CA 1
ATOM 2314 C C . GLU A 1 299 ? 6.961 -22.953 -33.156 1 94 299 GLU A C 1
ATOM 2316 O O . GLU A 1 299 ? 6.809 -23.609 -32.125 1 94 299 GLU A O 1
ATOM 2321 N N . LYS A 1 300 ? 8.086 -22.406 -33.5 1 95.88 300 LYS A N 1
ATOM 2322 C CA . LYS A 1 300 ? 9.203 -22.375 -32.562 1 95.88 300 LYS A CA 1
ATOM 2323 C C . LYS A 1 300 ? 9 -21.297 -31.5 1 95.88 300 LYS A C 1
ATOM 2325 O O . LYS A 1 300 ? 8.867 -20.109 -31.812 1 95.88 300 LYS A O 1
ATOM 2330 N N . LEU A 1 301 ? 9.023 -21.719 -30.297 1 95.88 301 LEU A N 1
ATOM 2331 C CA . LEU A 1 301 ? 8.766 -20.812 -29.188 1 95.88 301 LEU A CA 1
ATOM 2332 C C . LEU A 1 301 ? 10.062 -20.203 -28.672 1 95.88 301 LEU A C 1
ATOM 2334 O O . LEU A 1 301 ? 10.094 -19.047 -28.234 1 95.88 301 LEU A O 1
ATOM 2338 N N . GLY A 1 302 ? 11.102 -21.016 -28.641 1 96.69 302 GLY A N 1
ATOM 2339 C CA . GLY A 1 302 ? 12.375 -20.578 -28.109 1 96.69 302 GLY A CA 1
ATOM 2340 C C . GLY A 1 302 ? 13.531 -21.469 -28.5 1 96.69 302 GLY A C 1
ATOM 2341 O O . GLY A 1 302 ? 13.336 -22.516 -29.125 1 96.69 302 GLY A O 1
ATOM 2342 N N . GLU A 1 303 ? 14.703 -20.938 -28.156 1 97.25 303 GLU A N 1
ATOM 2343 C CA . GLU A 1 303 ? 15.945 -21.625 -28.469 1 97.25 303 GLU A CA 1
ATOM 2344 C C . GLU A 1 303 ? 16.984 -21.422 -27.375 1 97.25 303 GLU A C 1
ATOM 2346 O O . GLU A 1 303 ? 16.969 -20.391 -26.688 1 97.25 303 GLU A O 1
ATOM 2351 N N . GLY A 1 304 ? 17.812 -22.453 -27.156 1 95.88 304 GLY A N 1
ATOM 2352 C CA . GLY A 1 304 ? 18.875 -22.359 -26.172 1 95.88 304 GLY A CA 1
ATOM 2353 C C . GLY A 1 304 ? 20.078 -23.234 -26.484 1 95.88 304 GLY A C 1
ATOM 2354 O O . GLY A 1 304 ? 19.969 -24.203 -27.25 1 95.88 304 GLY A O 1
ATOM 2355 N N . PHE A 1 305 ? 21.203 -22.75 -25.984 1 94.62 305 PHE A N 1
ATOM 2356 C CA . PHE A 1 305 ? 22.422 -23.516 -26.156 1 94.62 305 PHE A CA 1
ATOM 2357 C C . PHE A 1 305 ? 23.047 -23.875 -24.797 1 94.62 305 PHE A C 1
ATOM 2359 O O . PHE A 1 305 ? 22.859 -23.141 -23.828 1 94.62 305 PHE A O 1
ATOM 2366 N N . GLY A 1 306 ? 23.719 -25.047 -24.75 1 93.19 306 GLY A N 1
ATOM 2367 C CA . GLY A 1 306 ? 24.344 -25.484 -23.516 1 93.19 306 GLY A CA 1
ATOM 2368 C C . GLY A 1 306 ? 25.375 -26.594 -23.719 1 93.19 306 GLY A C 1
ATOM 2369 O O . GLY A 1 306 ? 25.484 -27.125 -24.812 1 93.19 306 GLY A O 1
ATOM 2370 N N . SER A 1 307 ? 26.078 -26.828 -22.641 1 91.44 307 SER A N 1
ATOM 2371 C CA . SER A 1 307 ? 27.109 -27.875 -22.672 1 91.44 307 SER A CA 1
ATOM 2372 C C . SER A 1 307 ? 26.5 -29.25 -22.531 1 91.44 307 SER A C 1
ATOM 2374 O O . SER A 1 307 ? 27.156 -30.266 -22.797 1 91.44 307 SER A O 1
ATOM 2376 N N . SER A 1 308 ? 25.25 -29.281 -22.094 1 91.19 308 SER A N 1
ATOM 2377 C CA . SER A 1 308 ? 24.5 -30.516 -22.016 1 91.19 308 SER A CA 1
ATOM 2378 C C . SER A 1 308 ? 23.094 -30.344 -22.609 1 91.19 308 SER A C 1
ATOM 2380 O O . SER A 1 308 ? 22.609 -29.219 -22.75 1 91.19 308 SER A O 1
ATOM 2382 N N . LEU A 1 309 ? 22.594 -31.516 -23 1 91.5 309 LEU A N 1
ATOM 2383 C CA . LEU A 1 309 ? 21.234 -31.484 -23.547 1 91.5 309 LEU A CA 1
ATOM 2384 C C . LEU A 1 309 ? 20.25 -30.922 -22.547 1 91.5 309 LEU A C 1
ATOM 2386 O O . LEU A 1 309 ? 19.375 -30.141 -22.891 1 91.5 309 LEU A O 1
ATOM 2390 N N . LYS A 1 310 ? 20.406 -31.297 -21.266 1 93.38 310 LYS A N 1
ATOM 2391 C CA . LYS A 1 310 ? 19.547 -30.812 -20.203 1 93.38 310 LYS A CA 1
ATOM 2392 C C . LYS A 1 310 ? 19.625 -29.297 -20.062 1 93.38 310 LYS A C 1
ATOM 2394 O O . LYS A 1 310 ? 18.609 -28.625 -19.938 1 93.38 310 LYS A O 1
ATOM 2399 N N . GLU A 1 311 ? 20.797 -28.844 -20.125 1 94.25 311 GLU A N 1
ATOM 2400 C CA . GLU A 1 311 ? 21.016 -27.406 -20.016 1 94.25 311 GLU A CA 1
ATOM 2401 C C . GLU A 1 311 ? 20.453 -26.656 -21.203 1 94.25 311 GLU A C 1
ATOM 2403 O O . GLU A 1 311 ? 19.797 -25.625 -21.047 1 94.25 311 GLU A O 1
ATOM 2408 N N . ALA A 1 312 ? 20.672 -27.203 -22.375 1 95.25 312 ALA A N 1
ATOM 2409 C CA . ALA A 1 312 ? 20.172 -26.578 -23.609 1 95.25 312 ALA A CA 1
ATOM 2410 C C . ALA A 1 312 ? 18.656 -26.516 -23.609 1 95.25 312 ALA A C 1
ATOM 2412 O O . ALA A 1 312 ? 18.062 -25.516 -24.016 1 95.25 312 ALA A O 1
ATOM 2413 N N . LYS A 1 313 ? 18.094 -27.578 -23.141 1 95.88 313 LYS A N 1
ATOM 2414 C CA . LYS A 1 313 ? 16.641 -27.641 -23.062 1 95.88 313 LYS A CA 1
ATOM 2415 C C . LYS A 1 313 ? 16.078 -26.609 -22.094 1 95.88 313 LYS A C 1
ATOM 2417 O O . LYS A 1 313 ? 15.109 -25.922 -22.391 1 95.88 313 LYS A O 1
ATOM 2422 N N . ALA A 1 314 ? 16.75 -26.5 -21 1 95.81 314 ALA A N 1
ATOM 2423 C CA . ALA A 1 314 ? 16.328 -25.547 -19.984 1 95.81 314 ALA A CA 1
ATOM 2424 C C . ALA A 1 314 ? 16.438 -24.109 -20.484 1 95.81 314 ALA A C 1
ATOM 2426 O O . ALA A 1 314 ? 15.539 -23.297 -20.281 1 95.81 314 ALA A O 1
ATOM 2427 N N . ARG A 1 315 ? 17.453 -23.906 -21.156 1 96.12 315 ARG A N 1
ATOM 2428 C CA . ARG A 1 315 ? 17.656 -22.562 -21.672 1 96.12 315 ARG A CA 1
ATOM 2429 C C . ARG A 1 315 ? 16.672 -22.25 -22.797 1 96.12 315 ARG A C 1
ATOM 2431 O O . ARG A 1 315 ? 16.234 -21.109 -22.938 1 96.12 315 ARG A O 1
ATOM 2438 N N . ALA A 1 316 ? 16.359 -23.219 -23.562 1 97.12 316 ALA A N 1
ATOM 2439 C CA . ALA A 1 316 ? 15.375 -23.031 -24.625 1 97.12 316 ALA A CA 1
ATOM 2440 C C . ALA A 1 316 ? 14 -22.719 -24.031 1 97.12 316 ALA A C 1
ATOM 2442 O O . ALA A 1 316 ? 13.305 -21.812 -24.5 1 97.12 316 ALA A O 1
ATOM 2443 N N . ALA A 1 317 ? 13.703 -23.453 -23 1 96.88 317 ALA A N 1
ATOM 2444 C CA . ALA A 1 317 ? 12.438 -23.203 -22.312 1 96.88 317 ALA A CA 1
ATOM 2445 C C . ALA A 1 317 ? 12.406 -21.812 -21.688 1 96.88 317 ALA A C 1
ATOM 2447 O O . ALA A 1 317 ? 11.398 -21.109 -21.781 1 96.88 317 ALA A O 1
ATOM 2448 N N . THR A 1 318 ? 13.484 -21.438 -21.125 1 95.88 318 THR A N 1
ATOM 2449 C CA . THR A 1 318 ? 13.594 -20.125 -20.516 1 95.88 318 THR A CA 1
ATOM 2450 C C . THR A 1 318 ? 13.422 -19.031 -21.562 1 95.88 318 THR A C 1
ATOM 2452 O O . THR A 1 318 ? 12.719 -18.031 -21.328 1 95.88 318 THR A O 1
ATOM 2455 N N . ASP A 1 319 ? 14.039 -19.25 -22.625 1 96 319 ASP A N 1
ATOM 2456 C CA . ASP A 1 319 ? 13.922 -18.297 -23.719 1 96 319 ASP A CA 1
ATOM 2457 C C . ASP A 1 319 ? 12.469 -18.141 -24.156 1 96 319 ASP A C 1
ATOM 2459 O O . ASP A 1 319 ? 11.992 -17.016 -24.359 1 96 319 ASP A O 1
ATOM 2463 N N . ALA A 1 320 ? 11.805 -19.203 -24.281 1 96.19 320 ALA A N 1
ATOM 2464 C CA . ALA A 1 320 ? 10.398 -19.188 -24.672 1 96.19 320 ALA A CA 1
ATOM 2465 C C . ALA A 1 32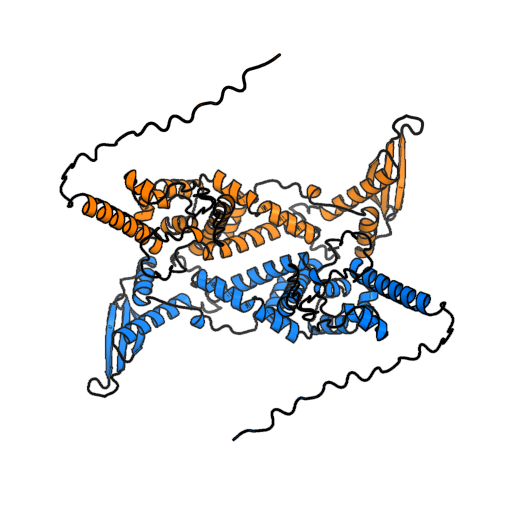0 ? 9.547 -18.469 -23.641 1 96.19 320 ALA A C 1
ATOM 2467 O O . ALA A 1 320 ? 8.711 -17.625 -24 1 96.19 320 ALA A O 1
ATOM 2468 N N . LEU A 1 321 ? 9.828 -18.75 -22.422 1 95.69 321 LEU A N 1
ATOM 2469 C CA . LEU A 1 321 ? 9.078 -18.125 -21.344 1 95.69 321 LEU A CA 1
ATOM 2470 C C . LEU A 1 321 ? 9.32 -16.609 -21.312 1 95.69 321 LEU A C 1
ATOM 2472 O O . LEU A 1 321 ? 8.375 -15.836 -21.156 1 95.69 321 LEU A O 1
ATOM 2476 N N . MET A 1 322 ? 10.484 -16.25 -21.531 1 94.19 322 MET A N 1
ATOM 2477 C CA . MET A 1 322 ? 10.836 -14.836 -21.5 1 94.19 322 MET A CA 1
ATOM 2478 C C . MET A 1 322 ? 10.156 -14.094 -22.656 1 94.19 322 MET A C 1
ATOM 2480 O O . MET A 1 322 ? 9.648 -12.984 -22.469 1 94.19 322 MET A O 1
ATOM 2484 N N . LYS A 1 323 ? 10.148 -14.711 -23.734 1 93.19 323 LYS A N 1
ATOM 2485 C CA . LYS A 1 323 ? 9.516 -14.094 -24.891 1 93.19 323 LYS A CA 1
ATOM 2486 C C . LYS A 1 323 ? 8.016 -13.898 -24.672 1 93.19 323 LYS A C 1
ATOM 2488 O O . LYS A 1 323 ? 7.441 -12.891 -25.094 1 93.19 323 LYS A O 1
ATOM 2493 N N . TRP A 1 324 ? 7.484 -14.812 -24.016 1 92.88 324 TRP A N 1
ATOM 2494 C CA . TRP A 1 324 ? 6.051 -14.727 -23.75 1 92.88 324 TRP A CA 1
ATOM 2495 C C . TRP A 1 324 ? 5.754 -13.656 -22.703 1 92.88 324 TRP A C 1
ATOM 2497 O O . TRP A 1 324 ? 4.957 -12.742 -22.953 1 92.88 324 TRP A O 1
ATOM 2507 N N . TYR A 1 325 ? 6.434 -13.758 -21.609 1 92.88 325 TYR A N 1
ATOM 2508 C CA . TYR A 1 325 ? 6.102 -12.914 -20.453 1 92.88 325 TYR A CA 1
ATOM 2509 C C . TYR A 1 325 ? 6.555 -11.477 -20.688 1 92.88 325 TYR A C 1
ATOM 2511 O O . TYR A 1 325 ? 5.93 -10.531 -20.203 1 92.88 325 TYR A O 1
ATOM 2519 N N . CYS A 1 326 ? 7.625 -11.25 -21.422 1 91.5 326 CYS A N 1
ATOM 2520 C CA . CYS A 1 326 ? 8.18 -9.914 -21.594 1 91.5 326 CYS A CA 1
ATOM 2521 C C . CYS A 1 326 ? 7.742 -9.312 -22.938 1 91.5 326 CYS A C 1
ATOM 2523 O O . CYS A 1 326 ? 8.391 -8.398 -23.453 1 91.5 326 CYS A O 1
ATOM 2525 N N . TYR A 1 327 ? 6.672 -9.844 -23.359 1 88.06 327 TYR A N 1
ATOM 2526 C CA . TYR A 1 327 ? 6.066 -9.305 -24.578 1 88.06 327 TYR A CA 1
ATOM 2527 C C . TYR A 1 327 ? 5.664 -7.844 -24.375 1 88.06 327 TYR A C 1
ATOM 2529 O O . TYR A 1 327 ? 5.07 -7.488 -23.359 1 88.06 327 TYR A O 1
ATOM 2537 N N . GLN A 1 328 ? 6.07 -6.883 -25.281 1 87.25 328 GLN A N 1
ATOM 2538 C CA . GLN A 1 328 ? 5.688 -5.473 -25.266 1 87.25 328 GLN A CA 1
ATOM 2539 C C . GLN A 1 328 ? 4.855 -5.113 -26.5 1 87.25 328 GLN A C 1
ATOM 2541 O O . GLN A 1 328 ? 5.344 -5.191 -27.625 1 87.25 328 GLN A O 1
ATOM 2546 N N . PRO A 1 329 ? 3.566 -4.73 -26.25 1 81.56 329 PRO A N 1
ATOM 2547 C CA . PRO A 1 329 ? 2.758 -4.332 -27.406 1 81.56 329 PRO A CA 1
ATOM 2548 C C . PRO A 1 329 ? 3.262 -3.047 -28.062 1 81.56 329 PRO A C 1
ATOM 2550 O O . PRO A 1 329 ? 3.826 -2.184 -27.391 1 81.56 329 PRO A O 1
ATOM 2553 N N . LEU A 1 330 ? 3.441 -2.934 -29.391 1 70.81 330 LEU A N 1
ATOM 2554 C CA . LEU A 1 330 ? 3.832 -1.72 -30.094 1 70.81 330 LEU A CA 1
ATOM 2555 C C . LEU A 1 330 ? 2.82 -0.603 -29.859 1 70.81 330 LEU A C 1
ATOM 2557 O O . LEU A 1 330 ? 1.634 -0.869 -29.656 1 70.81 330 LEU A O 1
ATOM 2561 N N . PRO A 1 331 ? 3.344 0.706 -29.453 1 62 331 PRO A N 1
ATOM 2562 C CA . PRO A 1 331 ? 2.504 1.864 -29.141 1 62 331 PRO A CA 1
ATOM 2563 C C . PRO A 1 331 ? 1.265 1.956 -30.031 1 62 331 PRO A C 1
ATOM 2565 O O . PRO A 1 331 ? 0.221 2.445 -29.578 1 62 331 PRO A O 1
ATOM 2568 N N . SER A 1 332 ? 1.311 1.97 -31.344 1 52.47 332 SER A N 1
ATOM 2569 C CA . SER A 1 332 ? 0.123 2.18 -32.156 1 52.47 332 SER A CA 1
ATOM 2570 C C . SER A 1 332 ? -0.993 1.215 -31.781 1 52.47 332 SER A C 1
ATOM 2572 O O . SER A 1 332 ? -2.131 1.36 -32.219 1 52.47 332 SER A O 1
ATOM 2574 N N . GLN A 1 333 ? -0.669 0.015 -31.469 1 44.84 333 GLN A N 1
ATOM 2575 C CA . GLN A 1 333 ? -1.704 -1 -31.297 1 44.84 333 GLN A CA 1
ATOM 2576 C C . GLN A 1 333 ? -2.361 -0.897 -29.922 1 44.84 333 GLN A C 1
ATOM 2578 O O . GLN A 1 333 ? -1.673 -0.791 -28.906 1 44.84 333 GLN A O 1
ATOM 2583 N N . GLY A 1 334 ? -3.385 -0.06 -29.75 1 41.12 334 GLY A N 1
ATOM 2584 C CA . GLY A 1 334 ? -4.23 -0.001 -28.578 1 41.12 334 GLY A CA 1
ATOM 2585 C C . GLY A 1 334 ? -4.137 -1.246 -27.703 1 41.12 334 GLY A C 1
ATOM 2586 O O . GLY A 1 334 ? -3.596 -2.268 -28.141 1 41.12 334 GLY A O 1
ATOM 2587 N N . PRO A 1 335 ? -4.219 -1.005 -26.453 1 40.22 335 PRO A N 1
ATOM 2588 C CA . PRO A 1 335 ? -4.148 -2.193 -25.594 1 40.22 335 PRO A CA 1
ATOM 2589 C C . PRO A 1 335 ? -4.832 -3.408 -26.219 1 40.22 335 PRO A C 1
ATOM 2591 O O . PRO A 1 335 ? -6.016 -3.35 -26.562 1 40.22 335 PRO A O 1
ATOM 2594 N N . VAL A 1 336 ? -4.281 -4 -27.25 1 34.25 336 VAL A N 1
ATOM 2595 C CA . VAL A 1 336 ? -4.914 -5.273 -27.578 1 34.25 336 VAL A CA 1
ATOM 2596 C C . VAL A 1 336 ? -5.254 -6.031 -26.297 1 34.25 336 VAL A C 1
ATOM 2598 O O . VAL A 1 336 ? -4.363 -6.348 -25.5 1 34.25 336 VAL A O 1
ATOM 2601 N N . ILE A 1 337 ? -6.324 -5.582 -25.641 1 35.19 337 ILE A N 1
ATOM 2602 C CA . ILE A 1 337 ? -6.883 -6.48 -24.641 1 35.19 337 ILE A CA 1
ATOM 2603 C C . ILE A 1 337 ? -6.723 -7.93 -25.094 1 35.19 337 ILE A C 1
ATOM 2605 O O . ILE A 1 337 ? -7.379 -8.367 -26.047 1 35.19 337 ILE A O 1
ATOM 2609 N N . ASP A 1 338 ? -5.508 -8.266 -25.422 1 31.77 338 ASP A N 1
ATOM 2610 C CA . ASP A 1 338 ? -5.469 -9.703 -25.672 1 31.77 338 ASP A CA 1
ATOM 2611 C C . ASP A 1 338 ? -6.238 -10.469 -24.594 1 31.77 338 ASP A C 1
ATOM 2613 O O . ASP A 1 338 ? -5.977 -10.297 -23.406 1 31.77 338 ASP A O 1
ATOM 2617 N N . PRO A 1 339 ? -7.391 -10.859 -24.938 1 31.36 339 PRO A N 1
ATOM 2618 C CA . PRO A 1 339 ? -8.305 -11.609 -24.062 1 31.36 339 PRO A CA 1
ATOM 2619 C C . PRO A 1 339 ? -7.59 -12.633 -23.188 1 31.36 339 PRO A C 1
ATOM 2621 O O . PRO A 1 339 ? -8.148 -13.086 -22.188 1 31.36 339 PRO A O 1
ATOM 2624 N N . GLY A 1 340 ? -6.625 -13.391 -23.719 1 28.42 340 GLY A N 1
ATOM 2625 C CA . GLY A 1 340 ? -6.562 -14.781 -23.297 1 28.42 340 GLY A CA 1
ATOM 2626 C C . GLY A 1 340 ? -5.879 -14.969 -21.953 1 28.42 340 GLY A C 1
ATOM 2627 O O . GLY A 1 340 ? -5.969 -16.047 -21.359 1 28.42 340 GLY A O 1
ATOM 2628 N N . GLN A 1 341 ? -4.613 -14.273 -21.703 1 27.8 341 GLN A N 1
ATOM 2629 C CA . GLN A 1 341 ? -3.693 -15.156 -20.984 1 27.8 341 GLN A CA 1
ATOM 2630 C C . GLN A 1 341 ? -4.082 -15.289 -19.516 1 27.8 341 GLN A C 1
ATOM 2632 O O . GLN A 1 341 ? -4.551 -14.328 -18.906 1 27.8 341 GLN A O 1
ATOM 2637 N N . VAL A 1 342 ? -3.803 -16.531 -18.953 1 27.73 342 VAL A N 1
ATOM 2638 C CA . VAL A 1 342 ? -4.055 -17.578 -17.984 1 27.73 342 VAL A CA 1
ATOM 2639 C C . VAL A 1 342 ? -3.35 -17.234 -16.672 1 27.73 342 VAL A C 1
ATOM 2641 O O . VAL A 1 342 ? -2.209 -16.766 -16.672 1 27.73 342 VAL A O 1
ATOM 2644 N N . LEU A 1 343 ? -3.996 -17.172 -15.633 1 29.41 343 LEU A N 1
ATOM 2645 C CA . LEU A 1 343 ? -3.855 -17.188 -14.18 1 29.41 343 LEU A CA 1
ATOM 2646 C C . LEU A 1 343 ? -2.803 -18.203 -13.75 1 29.41 343 LEU A C 1
ATOM 2648 O O . LEU A 1 343 ? -3.037 -19.406 -13.812 1 29.41 343 LEU A O 1
ATOM 2652 N N . VAL A 1 344 ? -1.499 -18.281 -14.289 1 27.09 344 VAL A N 1
ATOM 2653 C CA . VAL A 1 344 ? -0.533 -19.203 -13.695 1 27.09 344 VAL A CA 1
ATOM 2654 C C . VAL A 1 344 ? -0.09 -18.672 -12.336 1 27.09 344 VAL A C 1
ATOM 2656 O O . VAL A 1 344 ? 0.073 -17.453 -12.156 1 27.09 344 VAL A O 1
ATOM 2659 N N . MET B 1 1 ? -17.734 -21.547 62.469 1 21.09 1 MET B N 1
ATOM 2660 C CA . MET B 1 1 ? -18.047 -22.844 61.906 1 21.09 1 MET B CA 1
ATOM 2661 C C . MET B 1 1 ? -16.812 -23.453 61.25 1 21.09 1 MET B C 1
ATOM 2663 O O . MET B 1 1 ? -16.031 -22.766 60.594 1 21.09 1 MET B O 1
ATOM 2667 N N . PRO B 1 2 ? -16.375 -24.688 61.656 1 22.31 2 PRO B N 1
ATOM 2668 C CA . PRO B 1 2 ? -15.211 -25.578 61.656 1 22.31 2 PRO B CA 1
ATOM 2669 C C . PRO B 1 2 ? -14.93 -26.188 60.312 1 22.31 2 PRO B C 1
ATOM 2671 O O . PRO B 1 2 ? -14.109 -27.109 60.188 1 22.31 2 PRO B O 1
ATOM 2674 N N . GLN B 1 3 ? -15.656 -25.703 59.281 1 22.22 3 GLN B N 1
ATOM 2675 C CA . GLN B 1 3 ? -15.852 -26.656 58.188 1 22.22 3 GLN B CA 1
ATOM 2676 C C . GLN B 1 3 ? -14.523 -27.188 57.688 1 22.22 3 GLN B C 1
ATOM 2678 O O . GLN B 1 3 ? -13.531 -26.453 57.625 1 22.22 3 GLN B O 1
ATOM 2683 N N . VAL B 1 4 ? -14.469 -28.5 57.438 1 21.11 4 VAL B N 1
ATOM 2684 C CA . VAL B 1 4 ? -13.703 -29.734 57.25 1 21.11 4 VAL B CA 1
ATOM 2685 C C . VAL B 1 4 ? -12.953 -29.688 55.938 1 21.11 4 VAL B C 1
ATOM 2687 O O . VAL B 1 4 ? -13.562 -29.5 54.875 1 21.11 4 VAL B O 1
ATOM 2690 N N . ILE B 1 5 ? -11.68 -29.297 55.781 1 22.12 5 ILE B N 1
ATOM 2691 C CA . ILE B 1 5 ? -10.586 -29.141 54.844 1 22.12 5 ILE B CA 1
ATOM 2692 C C . ILE B 1 5 ? -10.25 -30.5 54.219 1 22.12 5 ILE B C 1
ATOM 2694 O O . ILE B 1 5 ? -9.398 -31.219 54.719 1 22.12 5 ILE B O 1
ATOM 2698 N N . ARG B 1 6 ? -11.398 -31.438 54.062 1 20.02 6 ARG B N 1
ATOM 2699 C CA . ARG B 1 6 ? -10.93 -32.812 53.875 1 20.02 6 ARG B CA 1
ATOM 2700 C C . ARG B 1 6 ? -10 -32.875 52.656 1 20.02 6 ARG B C 1
ATOM 2702 O O . ARG B 1 6 ? -10.227 -32.219 51.656 1 20.02 6 ARG B O 1
ATOM 2709 N N . ALA B 1 7 ? -8.773 -33.5 52.812 1 21.28 7 ALA B N 1
ATOM 2710 C CA . ALA B 1 7 ? -7.504 -33.938 52.25 1 21.28 7 ALA B CA 1
ATOM 2711 C C . ALA B 1 7 ? -7.727 -34.938 51.094 1 21.28 7 ALA B C 1
ATOM 2713 O O . ALA B 1 7 ? -8.195 -36.031 51.344 1 21.28 7 ALA B O 1
ATOM 2714 N N . LEU B 1 8 ? -8.469 -34.5 50 1 20.05 8 LEU B N 1
ATOM 2715 C CA . LEU B 1 8 ? -8.828 -35.438 48.938 1 20.05 8 LEU B CA 1
ATOM 2716 C C . LEU B 1 8 ? -7.617 -36.25 48.5 1 20.05 8 LEU B C 1
ATOM 2718 O O . LEU B 1 8 ? -6.602 -35.688 48.094 1 20.05 8 LEU B O 1
ATOM 2722 N N . ARG B 1 9 ? -7.387 -37.438 49.125 1 20.14 9 ARG B N 1
ATOM 2723 C CA . ARG B 1 9 ? -6.414 -38.531 48.969 1 20.14 9 ARG B CA 1
ATOM 2724 C C . ARG B 1 9 ? -6.305 -38.969 47.531 1 20.14 9 ARG B C 1
ATOM 2726 O O . ARG B 1 9 ? -7.309 -39.312 46.906 1 20.14 9 ARG B O 1
ATOM 2733 N N . CYS B 1 10 ? -5.293 -38.531 46.781 1 21.88 10 CYS B N 1
ATOM 2734 C CA . CYS B 1 10 ? -4.758 -38.781 45.469 1 21.88 10 CYS B CA 1
ATOM 2735 C C . CYS B 1 10 ? -4.516 -40.281 45.25 1 21.88 10 CYS B C 1
ATOM 2737 O O . CYS B 1 10 ? -3.596 -40.844 45.844 1 21.88 10 CYS B O 1
ATOM 2739 N N . PHE B 1 11 ? -5.594 -41.188 45.375 1 20.62 11 PHE B N 1
ATOM 2740 C CA . PHE B 1 11 ? -5.395 -42.625 45.25 1 20.62 11 PHE B CA 1
ATOM 2741 C C . PHE B 1 11 ? -4.641 -42.938 43.969 1 20.62 11 PHE B C 1
ATOM 2743 O O . PHE B 1 11 ? -4.977 -42.406 42.875 1 20.62 11 PHE B O 1
ATOM 2750 N N . HIS B 1 12 ? -3.346 -43.375 44.031 1 22.02 12 HIS B N 1
ATOM 2751 C CA . HIS B 1 12 ? -2.295 -43.906 43.188 1 22.02 12 HIS B CA 1
ATOM 2752 C C . HIS B 1 12 ? -2.742 -45.188 42.5 1 22.02 12 HIS B C 1
ATOM 2754 O O . HIS B 1 12 ? -2.584 -46.281 43.062 1 22.02 12 HIS B O 1
ATOM 2760 N N . SER B 1 13 ? -4.066 -45.469 42.219 1 21.55 13 SER B N 1
ATOM 2761 C CA . SER B 1 13 ? -4.352 -46.844 41.812 1 21.55 13 SER B CA 1
ATOM 2762 C C . SER B 1 13 ? -3.486 -47.25 40.656 1 21.55 13 SER B C 1
ATOM 2764 O O . SER B 1 13 ? -3.281 -46.469 39.719 1 21.55 13 SER B O 1
ATOM 2766 N N . GLY B 1 14 ? -2.551 -48.25 40.781 1 21.91 14 GLY B N 1
ATOM 2767 C CA . GLY B 1 14 ? -1.605 -49.094 40.062 1 21.91 14 GLY B CA 1
ATOM 2768 C C . GLY B 1 14 ? -2.236 -49.812 38.875 1 21.91 14 GLY B C 1
ATOM 2769 O O . GLY B 1 14 ? -2.855 -50.844 39.062 1 21.91 14 GLY B O 1
ATOM 2770 N N . ILE B 1 15 ? -3.1 -49.188 38.062 1 22.61 15 ILE B N 1
ATOM 2771 C CA . ILE B 1 15 ? -3.732 -50 37.031 1 22.61 15 ILE B CA 1
ATOM 2772 C C . ILE B 1 15 ? -2.66 -50.688 36.219 1 22.61 15 ILE B C 1
ATOM 2774 O O . ILE B 1 15 ? -1.817 -50.062 35.594 1 22.61 15 ILE B O 1
ATOM 2778 N N . PHE B 1 16 ? -2.236 -51.906 36.594 1 23.14 16 PHE B N 1
ATOM 2779 C CA . PHE B 1 16 ? -1.387 -52.875 35.906 1 23.14 16 PHE B CA 1
ATOM 2780 C C . PHE B 1 16 ? -1.902 -53.125 34.5 1 23.14 16 PHE B C 1
ATOM 2782 O O . PHE B 1 16 ? -2.967 -53.719 34.312 1 23.14 16 PHE B O 1
ATOM 2789 N N . LEU B 1 17 ? -1.868 -52.156 33.688 1 21.86 17 LEU B N 1
ATOM 2790 C CA . LEU B 1 17 ? -2.277 -52.469 32.344 1 21.86 17 LEU B CA 1
ATOM 2791 C C . LEU B 1 17 ? -1.491 -53.656 31.781 1 21.86 17 LEU B C 1
ATOM 2793 O O . LEU B 1 17 ? -0.26 -53.625 31.734 1 21.86 17 LEU B O 1
ATOM 2797 N N . ARG B 1 18 ? -1.982 -54.875 32 1 23.03 18 ARG B N 1
ATOM 2798 C CA . ARG B 1 18 ? -1.543 -56.125 31.344 1 23.03 18 ARG B CA 1
ATOM 2799 C C . ARG B 1 18 ? -1.312 -55.875 29.859 1 23.03 18 ARG B C 1
ATOM 2801 O O . ARG B 1 18 ? -2.195 -55.406 29.156 1 23.03 18 ARG B O 1
ATOM 2808 N N . GLN B 1 19 ? -0.083 -55.812 29.453 1 24.38 19 GLN B N 1
ATOM 2809 C CA . GLN B 1 19 ? 0.512 -55.875 28.125 1 24.38 19 GLN B CA 1
ATOM 2810 C C . GLN B 1 19 ? 0.036 -57.094 27.359 1 24.38 19 GLN B C 1
ATOM 2812 O O . GLN B 1 19 ? 0.551 -58.188 27.562 1 24.38 19 GLN B O 1
ATOM 2817 N N . GLY B 1 20 ? -1.227 -57.469 27.312 1 25.19 20 GLY B N 1
ATOM 2818 C CA . GLY B 1 20 ? -1.523 -58.562 26.438 1 25.19 20 GLY B CA 1
ATOM 2819 C C . GLY B 1 20 ? -0.879 -58.438 25.062 1 25.19 20 GLY B C 1
ATOM 2820 O O . GLY B 1 20 ? -0.768 -57.344 24.531 1 25.19 20 GLY B O 1
ATOM 2821 N N . ALA B 1 21 ? 0.032 -59.438 24.625 1 27.2 21 ALA B N 1
ATOM 2822 C CA . ALA B 1 21 ? 0.825 -59.75 23.438 1 27.2 21 ALA B CA 1
ATOM 2823 C C . ALA B 1 21 ? -0.035 -59.719 22.188 1 27.2 21 ALA B C 1
ATOM 2825 O O . ALA B 1 21 ? -0.707 -60.719 21.859 1 27.2 21 ALA B O 1
ATOM 2826 N N . VAL B 1 22 ? -1.006 -58.969 22.047 1 30.69 22 VAL B N 1
ATOM 2827 C CA . VAL B 1 22 ? -1.661 -59.156 20.75 1 30.69 22 VAL B CA 1
ATOM 2828 C C . VAL B 1 22 ? -0.63 -59.062 19.641 1 30.69 22 VAL B C 1
ATOM 2830 O O . VAL B 1 22 ? 0.034 -58.031 19.484 1 30.69 22 VAL B O 1
ATOM 2833 N N . GLY B 1 23 ? 0.075 -60.125 19.188 1 29.92 23 GLY B N 1
ATOM 2834 C CA . GLY B 1 23 ? 0.906 -60.406 18.031 1 29.92 23 GLY B CA 1
ATOM 2835 C C . GLY B 1 23 ? 0.313 -59.875 16.719 1 29.92 23 GLY B C 1
ATOM 2836 O O . GLY B 1 23 ? -0.04 -60.688 15.844 1 29.92 23 GLY B O 1
ATOM 2837 N N . ALA B 1 24 ? -0.63 -59 16.688 1 34.25 24 ALA B N 1
ATOM 2838 C CA . ALA B 1 24 ? -1.128 -58.75 15.344 1 34.25 24 ALA B CA 1
ATOM 2839 C C . ALA B 1 24 ? 0.011 -58.344 14.406 1 34.25 24 ALA B C 1
ATOM 2841 O O . ALA B 1 24 ? 0.953 -57.656 14.812 1 34.25 24 ALA B O 1
ATOM 2842 N N . THR B 1 25 ? 0.161 -58.938 13.273 1 36.88 25 THR B N 1
ATOM 2843 C CA . THR B 1 25 ? 1.087 -58.906 12.141 1 36.88 25 THR B CA 1
ATOM 2844 C C . THR B 1 25 ? 1.373 -57.469 11.703 1 36.88 25 THR B C 1
ATOM 2846 O O . THR B 1 25 ? 0.477 -56.625 11.711 1 36.88 25 THR B O 1
ATOM 2849 N N . GLY B 1 26 ? 2.566 -56.812 11.719 1 39.47 26 GLY B N 1
ATOM 2850 C CA . GLY B 1 26 ? 3.336 -55.656 11.344 1 39.47 26 GLY B CA 1
ATOM 2851 C C . GLY B 1 26 ? 2.928 -55.062 10 1 39.47 26 GLY B C 1
ATOM 2852 O O . GLY B 1 26 ? 3.533 -54.094 9.523 1 39.47 26 GLY B O 1
ATOM 2853 N N . ALA B 1 27 ? 2.27 -55.75 9.086 1 43.47 27 ALA B N 1
ATOM 2854 C CA . ALA B 1 27 ? 1.972 -55.406 7.695 1 43.47 27 ALA B CA 1
ATOM 2855 C C . ALA B 1 27 ? 0.903 -54.344 7.613 1 43.47 27 ALA B C 1
ATOM 2857 O O . ALA B 1 27 ? 0.893 -53.531 6.672 1 43.47 27 ALA B O 1
ATOM 2858 N N . GLY B 1 28 ? 0.005 -54.125 8.484 1 47.69 28 GLY B N 1
ATOM 2859 C CA . GLY B 1 28 ? -1.139 -53.25 8.438 1 47.69 28 GLY B CA 1
ATOM 2860 C C . GLY B 1 28 ? -0.767 -51.781 8.656 1 47.69 28 GLY B C 1
ATOM 2861 O O . GLY B 1 28 ? -1.39 -50.875 8.086 1 47.69 28 GLY B O 1
ATOM 2862 N N . GLY B 1 29 ? 0.086 -51.438 9.586 1 50.66 29 GLY B N 1
ATOM 2863 C CA . GLY B 1 29 ? 0.533 -50.094 9.938 1 50.66 29 GLY B CA 1
ATOM 2864 C C . GLY B 1 29 ? 1.256 -49.406 8.805 1 50.66 29 GLY B C 1
ATOM 2865 O O . GLY B 1 29 ? 1.099 -48.188 8.617 1 50.66 29 GLY B O 1
ATOM 2866 N N . ALA B 1 30 ? 2.178 -50.156 8.203 1 56 30 ALA B N 1
ATOM 2867 C CA . ALA B 1 30 ? 2.926 -49.656 7.055 1 56 30 ALA B CA 1
ATOM 2868 C C . ALA B 1 30 ? 1.982 -49.219 5.938 1 56 30 ALA B C 1
ATOM 2870 O O . ALA B 1 30 ? 2.221 -48.188 5.289 1 56 30 ALA B O 1
ATOM 2871 N N . THR B 1 31 ? 0.824 -49.781 6.016 1 74.75 31 THR B N 1
ATOM 2872 C CA . THR B 1 31 ? -0.124 -49.531 4.941 1 74.75 31 THR B CA 1
ATOM 2873 C C . THR B 1 31 ? -0.854 -48.188 5.172 1 74.75 31 THR B C 1
ATOM 2875 O O . THR B 1 31 ? -1.05 -47.406 4.234 1 74.75 31 THR B O 1
ATOM 2878 N N . GLU B 1 32 ? -1.123 -47.969 6.555 1 79.44 32 GLU B N 1
ATOM 2879 C CA . GLU B 1 32 ? -1.847 -46.719 6.84 1 79.44 32 GLU B CA 1
ATOM 2880 C C . GLU B 1 32 ? -0.962 -45.5 6.613 1 79.44 32 GLU B C 1
ATOM 2882 O O . GLU B 1 32 ? -1.43 -44.469 6.121 1 79.44 32 GLU B O 1
ATOM 2887 N N . LEU B 1 33 ? 0.222 -45.594 6.957 1 82 33 LEU B N 1
ATOM 2888 C CA . LEU B 1 33 ? 1.179 -44.531 6.734 1 82 33 LEU B CA 1
ATOM 2889 C C . LEU B 1 33 ? 1.352 -44.25 5.246 1 82 33 LEU B C 1
ATOM 2891 O O . LEU B 1 33 ? 1.493 -43.094 4.836 1 82 33 LEU B O 1
ATOM 2895 N N . GLU B 1 34 ? 1.422 -45.375 4.543 1 85.44 34 GLU B N 1
ATOM 2896 C CA . GLU B 1 34 ? 1.55 -45.219 3.098 1 85.44 34 GLU B CA 1
ATOM 2897 C C . GLU B 1 34 ? 0.321 -44.531 2.5 1 85.44 34 GLU B C 1
ATOM 2899 O O . GLU B 1 34 ? 0.442 -43.719 1.59 1 85.44 34 GLU B O 1
ATOM 2904 N N . LYS B 1 35 ? -0.758 -44.938 3.068 1 86.94 35 LYS B N 1
ATOM 2905 C CA . LYS B 1 35 ? -1.99 -44.312 2.617 1 86.94 35 LYS B CA 1
ATOM 2906 C C . LYS B 1 35 ? -1.996 -42.812 2.969 1 86.94 35 LYS B C 1
ATOM 2908 O O . LYS B 1 35 ? -2.439 -42 2.172 1 86.94 35 LYS B O 1
ATOM 2913 N N . TYR B 1 36 ? -1.535 -42.531 4.121 1 86.12 36 TYR B N 1
ATOM 2914 C CA . TYR B 1 36 ? -1.444 -41.156 4.543 1 86.12 36 TYR B CA 1
ATOM 2915 C C . TYR B 1 36 ? -0.485 -40.375 3.646 1 86.12 36 TYR B C 1
ATOM 2917 O O . TYR B 1 36 ? -0.773 -39.219 3.252 1 86.12 36 TYR B O 1
ATOM 2925 N N . ARG B 1 37 ? 0.584 -40.906 3.32 1 83.31 37 ARG B N 1
ATOM 2926 C CA . ARG B 1 37 ? 1.551 -40.25 2.441 1 83.31 37 ARG B CA 1
ATOM 2927 C C . ARG B 1 37 ? 0.941 -39.969 1.071 1 83.31 37 ARG B C 1
ATOM 2929 O O . ARG B 1 37 ? 1.207 -38.906 0.471 1 83.31 37 ARG B O 1
ATOM 2936 N N . GLY B 1 38 ? 0.203 -40.938 0.662 1 84.25 38 GLY B N 1
ATOM 2937 C CA . GLY B 1 38 ? -0.488 -40.719 -0.602 1 84.25 38 GLY B CA 1
ATOM 2938 C C . GLY B 1 38 ? -1.477 -39.594 -0.562 1 84.25 38 GLY B C 1
ATOM 2939 O O . GLY B 1 38 ? -1.534 -38.781 -1.492 1 84.25 38 GLY B O 1
ATOM 2940 N N . TYR B 1 39 ? -2.162 -39.562 0.52 1 84.69 39 TYR B N 1
ATOM 2941 C CA . TYR B 1 39 ? -3.111 -38.469 0.725 1 84.69 39 TYR B CA 1
ATOM 2942 C C . TYR B 1 39 ? -2.396 -37.125 0.768 1 84.69 39 TYR B C 1
ATOM 2944 O O . TYR B 1 39 ? -2.83 -36.188 0.128 1 84.69 39 TYR B O 1
ATOM 2952 N N . PHE B 1 40 ? -1.373 -37.094 1.366 1 82.62 40 PHE B N 1
ATOM 2953 C CA . PHE B 1 40 ? -0.591 -35.875 1.519 1 82.62 40 PHE B CA 1
ATOM 2954 C C . PHE B 1 40 ? -0.023 -35.438 0.178 1 82.62 40 PHE B C 1
ATOM 2956 O O . PHE B 1 40 ? -0.058 -34.25 -0.15 1 82.62 40 PHE B O 1
ATOM 2963 N N . LYS B 1 41 ? 0.449 -36.281 -0.518 1 80.94 41 LYS B N 1
ATOM 2964 C CA . LYS B 1 41 ? 1.008 -35.969 -1.83 1 80.94 41 LYS B CA 1
ATOM 2965 C C . LYS B 1 41 ? -0.066 -35.438 -2.773 1 80.94 41 LYS B C 1
ATOM 2967 O O . LYS B 1 41 ? 0.192 -34.531 -3.562 1 80.94 41 LYS B O 1
ATOM 2972 N N . GLN B 1 42 ? -1.175 -36.062 -2.668 1 81.12 42 GLN B N 1
ATOM 2973 C CA . GLN B 1 42 ? -2.289 -35.594 -3.486 1 81.12 42 GLN B CA 1
ATOM 2974 C C . GLN B 1 42 ? -2.656 -34.156 -3.145 1 81.12 42 GLN B C 1
ATOM 2976 O O . GLN B 1 42 ? -2.92 -33.344 -4.035 1 81.12 42 GLN B O 1
ATOM 2981 N N . LEU B 1 43 ? -2.666 -33.875 -1.919 1 80.81 43 LEU B N 1
ATOM 2982 C CA . LEU B 1 43 ? -2.977 -32.531 -1.454 1 80.81 43 LEU B CA 1
ATOM 2983 C C . LEU B 1 43 ? -1.916 -31.547 -1.919 1 80.81 43 LEU B C 1
ATOM 2985 O O . LEU B 1 43 ? -2.246 -30.453 -2.383 1 80.81 43 LEU B O 1
ATOM 2989 N N . GLN B 1 44 ? -0.749 -31.906 -1.841 1 77.88 44 GLN B N 1
ATOM 2990 C CA . GLN B 1 44 ? 0.367 -31.062 -2.252 1 77.88 44 GLN B CA 1
ATOM 2991 C C . GLN B 1 44 ? 0.307 -30.75 -3.746 1 77.88 44 GLN B C 1
ATOM 2993 O O . GLN B 1 44 ? 0.514 -29.609 -4.164 1 77.88 44 GLN B O 1
ATOM 2998 N N . GLN B 1 45 ? 0.015 -31.75 -4.41 1 76.19 45 GLN B N 1
ATOM 2999 C CA . GLN B 1 45 ? -0.064 -31.594 -5.859 1 76.19 45 GLN B CA 1
ATOM 3000 C C . GLN B 1 45 ? -1.221 -30.688 -6.254 1 76.19 45 GLN B C 1
ATOM 3002 O O . GLN B 1 45 ? -1.09 -29.859 -7.168 1 76.19 45 GLN B O 1
ATOM 3007 N N . ALA B 1 46 ? -2.268 -30.875 -5.59 1 76.31 46 ALA B N 1
ATOM 3008 C CA . ALA B 1 46 ? -3.438 -30.047 -5.879 1 76.31 46 ALA B CA 1
ATOM 3009 C C . ALA B 1 46 ? -3.16 -28.578 -5.594 1 76.31 46 ALA B C 1
ATOM 3011 O O . ALA B 1 46 ? -3.629 -27.703 -6.32 1 76.31 46 ALA B O 1
ATOM 3012 N N . LEU B 1 47 ? -2.408 -28.375 -4.652 1 75 47 LEU B N 1
ATOM 3013 C CA . LEU B 1 47 ? -2.115 -27.016 -4.242 1 75 47 LEU B CA 1
ATOM 3014 C C . LEU B 1 47 ? -1.041 -26.391 -5.137 1 75 47 LEU B C 1
ATOM 3016 O O . LEU B 1 47 ? -1.053 -25.188 -5.383 1 75 47 LEU B O 1
ATOM 3020 N N . GLU B 1 48 ? -0.077 -27.125 -5.527 1 68.5 48 GLU B N 1
ATOM 3021 C CA . GLU B 1 48 ? 1.044 -26.641 -6.32 1 68.5 48 GLU B CA 1
ATOM 3022 C C . GLU B 1 48 ? 0.613 -26.328 -7.754 1 68.5 48 GLU B C 1
ATOM 3024 O O . GLU B 1 48 ? 1.066 -25.344 -8.344 1 68.5 48 GLU B O 1
ATOM 3029 N N . THR B 1 49 ? -0.185 -27.172 -8.289 1 59.72 49 THR B N 1
ATOM 3030 C CA . THR B 1 49 ? -0.446 -27.031 -9.719 1 59.72 49 THR B CA 1
ATOM 3031 C C . THR B 1 49 ? -1.71 -26.219 -9.961 1 59.72 49 THR B C 1
ATOM 3033 O O . THR B 1 49 ? -2.039 -25.906 -11.109 1 59.72 49 THR B O 1
ATOM 3036 N N . GLY B 1 50 ? -2.164 -25.562 -8.906 1 62.44 50 GLY B N 1
ATOM 3037 C CA . GLY B 1 50 ? -3.441 -24.938 -9.211 1 62.44 50 GLY B CA 1
ATOM 3038 C C . GLY B 1 50 ? -4.316 -25.781 -10.109 1 62.44 50 GLY B C 1
ATOM 3039 O O . GLY B 1 50 ? -4.879 -25.281 -11.094 1 62.44 50 GLY B O 1
ATOM 3040 N N . ASP B 1 51 ? -4.266 -26.984 -9.906 1 72.31 51 ASP B N 1
ATOM 3041 C CA . ASP B 1 51 ? -4.914 -27.984 -10.742 1 72.31 51 ASP B CA 1
ATOM 3042 C C . ASP B 1 51 ? -6.41 -27.703 -10.875 1 72.31 51 ASP B C 1
ATOM 3044 O O . ASP B 1 51 ? -7.168 -27.875 -9.914 1 72.31 51 ASP B O 1
ATOM 3048 N N . GLU B 1 52 ? -6.789 -27.219 -12.047 1 80.88 52 GLU B N 1
ATOM 3049 C CA . GLU B 1 52 ? -8.18 -26.891 -12.336 1 80.88 52 GLU B CA 1
ATOM 3050 C C . GLU B 1 52 ? -9.086 -28.094 -12.18 1 80.88 52 GLU B C 1
ATOM 3052 O O . GLU B 1 52 ? -10.25 -27.969 -11.805 1 80.88 52 GLU B O 1
ATOM 3057 N N . GLU B 1 53 ? -8.453 -29.234 -12.32 1 83.56 53 GLU B N 1
ATOM 3058 C CA . GLU B 1 53 ? -9.258 -30.438 -12.211 1 83.56 53 GLU B CA 1
ATOM 3059 C C . GLU B 1 53 ? -9.617 -30.734 -10.758 1 83.56 53 GLU B C 1
ATOM 3061 O O . GLU B 1 53 ? -10.781 -31.016 -10.445 1 83.56 53 GLU B O 1
ATOM 3066 N N . ALA B 1 54 ? -8.664 -30.656 -9.969 1 86.75 54 ALA B N 1
ATOM 3067 C CA . ALA B 1 54 ? -8.914 -30.906 -8.547 1 86.75 54 ALA B CA 1
ATOM 3068 C C . ALA B 1 54 ? -9.828 -29.828 -7.961 1 86.75 54 ALA B C 1
ATOM 3070 O O . ALA B 1 54 ? -10.734 -30.125 -7.188 1 86.75 54 ALA B O 1
ATOM 3071 N N . ALA B 1 55 ? -9.633 -28.609 -8.367 1 90.94 55 ALA B N 1
ATOM 3072 C CA . ALA B 1 55 ? -10.422 -27.484 -7.867 1 90.94 55 ALA B CA 1
ATOM 3073 C C . ALA B 1 55 ? -11.875 -27.594 -8.328 1 90.94 55 ALA B C 1
ATOM 3075 O O . ALA B 1 55 ? -12.789 -27.188 -7.602 1 90.94 55 ALA B O 1
ATOM 3076 N N . GLY B 1 56 ? -12.031 -28.141 -9.516 1 92.31 56 GLY B N 1
ATOM 3077 C CA . GLY B 1 56 ? -13.367 -28.297 -10.062 1 92.31 56 GLY B CA 1
ATOM 3078 C C . GLY B 1 56 ? -14.234 -29.25 -9.266 1 92.31 56 GLY B C 1
ATOM 3079 O O . GLY B 1 56 ? -15.461 -29.203 -9.336 1 92.31 56 GLY B O 1
ATOM 3080 N N . LYS B 1 57 ? -13.633 -30.078 -8.492 1 92.5 57 LYS B N 1
ATOM 3081 C CA . LYS B 1 57 ? -14.367 -31.078 -7.707 1 92.5 57 LYS B CA 1
ATOM 3082 C C . LYS B 1 57 ? -14.781 -30.5 -6.355 1 92.5 57 LYS B C 1
ATOM 3084 O O . LYS B 1 57 ? -15.531 -31.141 -5.613 1 92.5 57 LYS B O 1
ATOM 3089 N N . SER B 1 58 ? -14.375 -29.328 -6.031 1 94 58 SER B N 1
ATOM 3090 C CA . SER B 1 58 ? -14.695 -28.719 -4.738 1 94 58 SER B CA 1
ATOM 3091 C C . SER B 1 58 ? -16 -27.938 -4.801 1 94 58 SER B C 1
ATOM 3093 O O . SER B 1 58 ? -16.062 -26.875 -5.438 1 94 58 SER B O 1
ATOM 3095 N N . PRO B 1 59 ? -17.016 -28.359 -4.102 1 95.69 59 PRO B N 1
ATOM 3096 C CA . PRO B 1 59 ? -18.281 -27.625 -4.105 1 95.69 59 PRO B CA 1
ATOM 3097 C C . PRO B 1 59 ? -18.156 -26.234 -3.475 1 95.69 59 PRO B C 1
ATOM 3099 O O . PRO B 1 59 ? -18.828 -25.297 -3.908 1 95.69 59 PRO B O 1
ATOM 3102 N N . LEU B 1 60 ? -17.344 -26.156 -2.48 1 96.06 60 LEU B N 1
ATOM 3103 C CA . LEU B 1 60 ? -17.172 -24.875 -1.799 1 96.06 60 LEU B CA 1
ATOM 3104 C C . LEU B 1 60 ? -16.625 -23.828 -2.754 1 96.06 60 LEU B C 1
ATOM 3106 O O . LEU B 1 60 ? -17.016 -22.656 -2.697 1 96.06 60 LEU B O 1
ATOM 3110 N N . LEU B 1 61 ? -15.727 -24.219 -3.58 1 96.94 61 LEU B N 1
ATOM 3111 C CA . LEU B 1 61 ? -15.164 -23.297 -4.555 1 96.94 61 LEU B CA 1
ATOM 3112 C C . LEU B 1 61 ? -16.234 -22.844 -5.551 1 96.94 61 LEU B C 1
ATOM 3114 O O . LEU B 1 61 ? -16.281 -21.656 -5.91 1 96.94 61 LEU B O 1
ATOM 3118 N N . HIS B 1 62 ? -17.031 -23.812 -5.969 1 97.19 62 HIS B N 1
ATOM 3119 C CA . HIS B 1 62 ? -18.109 -23.469 -6.887 1 97.19 62 HIS B CA 1
ATOM 3120 C C . HIS B 1 62 ? -19.094 -22.484 -6.25 1 97.19 62 HIS B C 1
ATOM 3122 O O . HIS B 1 62 ? -19.531 -21.531 -6.895 1 97.19 62 HIS B O 1
ATOM 3128 N N . THR B 1 63 ? -19.422 -22.734 -5.07 1 97.75 63 THR B N 1
ATOM 3129 C CA . THR B 1 63 ? -20.359 -21.875 -4.348 1 97.75 63 THR B CA 1
ATOM 3130 C C . THR B 1 63 ? -19.797 -20.469 -4.191 1 97.75 63 THR B C 1
ATOM 3132 O O . THR B 1 63 ? -20.5 -19.484 -4.445 1 97.75 63 THR B O 1
ATOM 3135 N N . LEU B 1 64 ? -18.578 -20.391 -3.793 1 98.06 64 LEU B N 1
ATOM 3136 C CA . LEU B 1 64 ? -17.938 -19.094 -3.607 1 98.06 64 LEU B CA 1
ATOM 3137 C C . LEU B 1 64 ? -17.844 -18.328 -4.93 1 98.06 64 LEU B C 1
ATOM 3139 O O . LEU B 1 64 ? -18.156 -17.141 -4.984 1 98.06 64 LEU B O 1
ATOM 3143 N N . HIS B 1 65 ? -17.422 -19.016 -5.953 1 98.31 65 HIS B N 1
ATOM 3144 C CA . HIS B 1 65 ? -17.312 -18.438 -7.281 1 98.31 65 HIS B CA 1
ATOM 3145 C C . HIS B 1 65 ? -18.641 -17.859 -7.742 1 98.31 65 HIS B C 1
ATOM 3147 O O . HIS B 1 65 ? -18.703 -16.734 -8.234 1 98.31 65 HIS B O 1
ATOM 3153 N N . SER B 1 66 ? -19.703 -18.609 -7.531 1 97.69 66 SER B N 1
ATOM 3154 C CA . SER B 1 66 ? -21.047 -18.203 -7.938 1 97.69 66 SER B CA 1
ATOM 3155 C C . SER B 1 66 ? -21.578 -17.062 -7.059 1 97.69 66 SER B C 1
ATOM 3157 O O . SER B 1 66 ? -22.156 -16.109 -7.559 1 97.69 66 SER B O 1
ATOM 3159 N N . ARG B 1 67 ? -21.391 -17.188 -5.859 1 97.31 67 ARG B N 1
ATOM 3160 C CA . ARG B 1 67 ? -21.875 -16.172 -4.914 1 97.31 67 ARG B CA 1
ATOM 3161 C C . ARG B 1 67 ? -21.266 -14.812 -5.215 1 97.31 67 ARG B C 1
ATOM 3163 O O . ARG B 1 67 ? -21.938 -13.789 -5.113 1 97.31 67 ARG B O 1
ATOM 3170 N N . LEU B 1 68 ? -19.984 -14.797 -5.59 1 97.81 68 LEU B N 1
ATOM 3171 C CA . LEU B 1 68 ? -19.297 -13.547 -5.852 1 97.81 68 LEU B CA 1
ATOM 3172 C C . LEU B 1 68 ? -19.438 -13.141 -7.316 1 97.81 68 LEU B C 1
ATOM 3174 O O . LEU B 1 68 ? -18.875 -12.125 -7.742 1 97.81 68 LEU B O 1
ATOM 3178 N N . ALA B 1 69 ? -20.141 -13.883 -8.055 1 97 69 ALA B N 1
ATOM 3179 C CA . ALA B 1 69 ? -20.344 -13.617 -9.477 1 97 69 ALA B CA 1
ATOM 3180 C C . ALA B 1 69 ? -19.016 -13.344 -10.18 1 97 69 ALA B C 1
ATOM 3182 O O . ALA B 1 69 ? -18.891 -12.352 -10.906 1 97 69 ALA B O 1
ATOM 3183 N N . LEU B 1 70 ? -18.062 -14.266 -9.906 1 97.5 70 LEU B N 1
ATOM 3184 C CA . LEU B 1 70 ? -16.75 -14.094 -10.508 1 97.5 70 LEU B CA 1
ATOM 3185 C C . LEU B 1 70 ? -16.766 -14.516 -11.977 1 97.5 70 LEU B C 1
ATOM 3187 O O . LEU B 1 70 ? -17.5 -15.422 -12.359 1 97.5 70 LEU B O 1
ATOM 3191 N N . PRO B 1 71 ? -15.984 -13.82 -12.773 1 96.5 71 PRO B N 1
ATOM 3192 C CA . PRO B 1 71 ? -15.938 -14.195 -14.195 1 96.5 71 PRO B CA 1
ATOM 3193 C C . PRO B 1 71 ? -15.281 -15.555 -14.422 1 96.5 71 PRO B C 1
ATOM 3195 O O . PRO B 1 71 ? -14.523 -16.031 -13.578 1 96.5 71 PRO B O 1
ATOM 3198 N N . GLN B 1 72 ? -15.523 -16.141 -15.617 1 93.44 72 GLN B N 1
ATOM 3199 C CA . GLN B 1 72 ? -15.023 -17.469 -15.945 1 93.44 72 GLN B CA 1
ATOM 3200 C C . GLN B 1 72 ? -13.508 -17.469 -16.109 1 93.44 72 GLN B C 1
ATOM 3202 O O . GLN B 1 72 ? -12.852 -18.484 -15.914 1 93.44 72 GLN B O 1
ATOM 3207 N N . GLN B 1 73 ? -12.984 -16.281 -16.359 1 91.88 73 GLN B N 1
ATOM 3208 C CA . GLN B 1 73 ? -11.539 -16.141 -16.516 1 91.88 73 GLN B CA 1
ATOM 3209 C C . GLN B 1 73 ? -10.805 -16.453 -15.211 1 91.88 73 GLN B C 1
ATOM 3211 O O . GLN B 1 73 ? -9.633 -16.828 -15.227 1 91.88 73 GLN B O 1
ATOM 3216 N N . LEU B 1 74 ? -11.477 -16.188 -14.125 1 94.25 74 LEU B N 1
ATOM 3217 C CA . LEU B 1 74 ? -10.906 -16.562 -12.828 1 94.25 74 LEU B CA 1
ATOM 3218 C C . LEU B 1 74 ? -11.242 -18 -12.477 1 94.25 74 LEU B C 1
ATOM 3220 O O . LEU B 1 74 ? -12.305 -18.281 -11.914 1 94.25 74 LEU B O 1
ATOM 3224 N N . GLY B 1 75 ? -10.328 -18.844 -12.781 1 92.25 75 GLY B N 1
ATOM 3225 C CA . GLY B 1 75 ? -10.547 -20.281 -12.594 1 92.25 75 GLY B CA 1
ATOM 3226 C C . GLY B 1 75 ? -10.633 -20.672 -11.133 1 92.25 75 GLY B C 1
ATOM 3227 O O . GLY B 1 75 ? -10.242 -19.906 -10.25 1 92.25 75 GLY B O 1
ATOM 3228 N N . LEU B 1 76 ? -11.141 -21.859 -10.969 1 94.62 76 LEU B N 1
ATOM 3229 C CA . LEU B 1 76 ? -11.312 -22.375 -9.617 1 94.62 76 LEU B CA 1
ATOM 3230 C C . LEU B 1 76 ? -9.961 -22.688 -8.977 1 94.62 76 LEU B C 1
ATOM 3232 O O . LEU B 1 76 ? -9.812 -22.594 -7.758 1 94.62 76 LEU B O 1
ATOM 3236 N N . GLY B 1 77 ? -9.016 -23.016 -9.758 1 91.06 77 GLY B N 1
ATOM 3237 C CA . GLY B 1 77 ? -7.676 -23.203 -9.234 1 91.06 77 GLY B CA 1
ATOM 3238 C C . GLY B 1 77 ? -7.082 -21.953 -8.641 1 91.06 77 GLY B C 1
ATOM 3239 O O . GLY B 1 77 ? -6.488 -21.984 -7.562 1 91.06 77 GLY B O 1
ATOM 3240 N N . THR B 1 78 ? -7.305 -20.875 -9.406 1 92.38 78 THR B N 1
ATOM 3241 C CA . THR B 1 78 ? -6.836 -19.578 -8.922 1 92.38 78 THR B CA 1
ATOM 3242 C C . THR B 1 78 ? -7.586 -19.156 -7.656 1 92.38 78 THR B C 1
ATOM 3244 O O . THR B 1 78 ? -6.988 -18.625 -6.727 1 92.38 78 THR B O 1
ATOM 3247 N N . LEU B 1 79 ? -8.852 -19.438 -7.648 1 96.19 79 LEU B N 1
ATOM 3248 C CA . LEU B 1 79 ? -9.648 -19.125 -6.469 1 96.19 79 LEU B CA 1
ATOM 3249 C C . LEU B 1 79 ? -9.156 -19.922 -5.258 1 96.19 79 LEU B C 1
ATOM 3251 O O . LEU B 1 79 ? -9.078 -19.375 -4.152 1 96.19 79 LEU B O 1
ATOM 3255 N N . SER B 1 80 ? -8.812 -21.141 -5.473 1 94.75 80 SER B N 1
ATOM 3256 C CA . SER B 1 80 ? -8.258 -21.953 -4.395 1 94.75 80 SER B CA 1
ATOM 3257 C C . SER B 1 80 ? -6.941 -21.375 -3.887 1 94.75 80 SER B C 1
ATOM 3259 O O . SER B 1 80 ? -6.691 -21.359 -2.68 1 94.75 80 SER B O 1
ATOM 3261 N N . ARG B 1 81 ? -6.176 -20.938 -4.777 1 92.44 81 ARG B N 1
ATOM 3262 C CA . ARG B 1 81 ? -4.902 -20.328 -4.406 1 92.44 81 ARG B CA 1
ATOM 3263 C C . ARG B 1 81 ? -5.121 -19.094 -3.521 1 92.44 81 ARG B C 1
ATOM 3265 O O . ARG B 1 81 ? -4.332 -18.844 -2.611 1 92.44 81 ARG B O 1
ATOM 3272 N N . CYS B 1 82 ? -6.141 -18.359 -3.768 1 96.44 82 CYS B N 1
ATOM 3273 C CA . CYS B 1 82 ? -6.457 -17.188 -2.969 1 96.44 82 CYS B CA 1
ATOM 3274 C C . CYS B 1 82 ? -6.742 -17.562 -1.521 1 96.44 82 CYS B C 1
ATOM 3276 O O . CYS B 1 82 ? -6.578 -16.75 -0.614 1 96.44 82 CYS B O 1
ATOM 3278 N N . LEU B 1 83 ? -7.105 -18.828 -1.346 1 96 83 LEU B N 1
ATOM 3279 C CA . LEU B 1 83 ? -7.5 -19.297 -0.019 1 96 83 LEU B CA 1
ATOM 3280 C C . LEU B 1 83 ? -6.34 -20 0.673 1 96 83 LEU B C 1
ATOM 3282 O O . LEU B 1 83 ? -6.508 -20.562 1.754 1 96 83 LEU B O 1
ATOM 3286 N N . ASN B 1 84 ? -5.223 -19.922 0.056 1 92.69 84 ASN B N 1
ATOM 3287 C CA . ASN B 1 84 ? -4.035 -20.578 0.605 1 92.69 84 ASN B CA 1
ATOM 3288 C C . ASN B 1 84 ? -3.023 -19.547 1.115 1 92.69 84 ASN B C 1
ATOM 3290 O O . ASN B 1 84 ? -2.24 -19 0.336 1 92.69 84 ASN B O 1
ATOM 3294 N N . CYS B 1 85 ? -2.959 -19.375 2.377 1 91 85 CYS B N 1
ATOM 3295 C CA . CYS B 1 85 ? -2.055 -18.406 2.984 1 91 85 CYS B CA 1
ATOM 3296 C C . CYS B 1 85 ? -0.627 -18.938 3.021 1 91 85 CYS B C 1
ATOM 3298 O O . CYS B 1 85 ? -0.415 -20.156 3.055 1 91 85 CYS B O 1
ATOM 3300 N N . PRO B 1 86 ? 0.323 -18.078 3.035 1 85.38 86 PRO B N 1
ATOM 3301 C CA . PRO B 1 86 ? 1.719 -18.516 3.098 1 85.38 86 PRO B CA 1
ATOM 3302 C C . PRO B 1 86 ? 2.025 -19.344 4.348 1 85.38 86 PRO B C 1
ATOM 3304 O O . PRO B 1 86 ? 2.93 -20.172 4.336 1 85.38 86 PRO B O 1
ATOM 3307 N N . SER B 1 87 ? 1.351 -19.078 5.363 1 77.62 87 SER B N 1
ATOM 3308 C CA . SER B 1 87 ? 1.593 -19.781 6.613 1 77.62 87 SER B CA 1
ATOM 3309 C C . SER B 1 87 ? 1.098 -21.219 6.535 1 77.62 87 SER B C 1
ATOM 3311 O O . SER B 1 87 ? 1.446 -22.047 7.379 1 77.62 87 SER B O 1
ATOM 3313 N N . ALA B 1 88 ? 0.236 -21.469 5.531 1 74.25 88 ALA B N 1
ATOM 3314 C CA . ALA B 1 88 ? -0.344 -22.797 5.41 1 74.25 88 ALA B CA 1
ATOM 3315 C C . ALA B 1 88 ? 0.735 -23.844 5.133 1 74.25 88 ALA B C 1
ATOM 3317 O O . ALA B 1 88 ? 0.504 -25.047 5.301 1 74.25 88 ALA B O 1
ATOM 3318 N N . ASN B 1 89 ? 2.139 -23.391 5.047 1 58.34 89 ASN B N 1
ATOM 3319 C CA . ASN B 1 89 ? 3.18 -24.359 4.691 1 58.34 89 ASN B CA 1
ATOM 3320 C C . ASN B 1 89 ? 2.912 -25.719 5.305 1 58.34 89 ASN B C 1
ATOM 3322 O O . ASN B 1 89 ? 2.746 -25.844 6.52 1 58.34 89 ASN B O 1
ATOM 3326 N N . LEU B 1 90 ? 2.24 -26.547 4.535 1 52.69 90 LEU B N 1
ATOM 3327 C CA . LEU B 1 90 ? 2.027 -27.969 4.848 1 52.69 90 LEU B CA 1
ATOM 3328 C C . LEU B 1 90 ? 3.303 -28.594 5.387 1 52.69 90 LEU B C 1
ATOM 3330 O O . LEU B 1 90 ? 3.957 -29.375 4.691 1 52.69 90 LEU B O 1
ATOM 3334 N N . ALA B 1 91 ? 4.191 -27.688 5.969 1 45.31 91 ALA B N 1
ATOM 3335 C CA . ALA B 1 91 ? 5.355 -28.375 6.523 1 45.31 91 ALA B CA 1
ATOM 3336 C C . ALA B 1 91 ? 4.934 -29.594 7.344 1 45.31 91 ALA B C 1
ATOM 3338 O O . ALA B 1 91 ? 3.996 -29.516 8.141 1 45.31 91 ALA B O 1
ATOM 3339 N N . ASP B 1 92 ? 4.988 -30.719 6.809 1 39.81 92 ASP B N 1
ATOM 3340 C CA . ASP B 1 92 ? 4.895 -32.031 7.426 1 39.81 92 ASP B CA 1
ATOM 3341 C C . ASP B 1 92 ? 5.379 -32 8.875 1 39.81 92 ASP B C 1
ATOM 3343 O O . ASP B 1 92 ? 6.484 -31.531 9.148 1 39.81 92 ASP B O 1
ATOM 3347 N N . VAL B 1 93 ? 4.586 -31.906 9.828 1 35.41 93 VAL B N 1
ATOM 3348 C CA . VAL B 1 93 ? 4.848 -32.531 11.117 1 35.41 93 VAL B CA 1
ATOM 3349 C C . VAL B 1 93 ? 5.719 -33.781 10.914 1 35.41 93 VAL B C 1
ATOM 3351 O O . VAL B 1 93 ? 5.328 -34.719 10.211 1 35.41 93 VAL B O 1
ATOM 3354 N N . GLY B 1 94 ? 6.906 -33.969 11.484 1 37.16 94 GLY B N 1
ATOM 3355 C CA . GLY B 1 94 ? 7.93 -34.969 11.695 1 37.16 94 GLY B CA 1
ATOM 3356 C C . GLY B 1 94 ? 8.797 -35.219 10.477 1 37.16 94 GLY B C 1
ATOM 3357 O O . GLY B 1 94 ? 9.781 -35.969 10.539 1 37.16 94 GLY B O 1
ATOM 3358 N N . MET B 1 95 ? 8.297 -35.656 9.273 1 32.16 95 MET B N 1
ATOM 3359 C CA . MET B 1 95 ? 9.25 -36.062 8.242 1 32.16 95 MET B CA 1
ATOM 3360 C C . MET B 1 95 ? 9.922 -34.844 7.625 1 32.16 95 MET B C 1
ATOM 3362 O O . MET B 1 95 ? 9.242 -33.969 7.055 1 32.16 95 MET B O 1
ATOM 3366 N N . LYS B 1 96 ? 11.008 -34.438 8.141 1 39.78 96 LYS B N 1
ATOM 3367 C CA . LYS B 1 96 ? 12.055 -33.594 7.59 1 39.78 96 LYS B CA 1
ATOM 3368 C C . LYS B 1 96 ? 12.055 -33.625 6.062 1 39.78 96 LYS B C 1
ATOM 3370 O O . LYS B 1 96 ? 12.82 -34.375 5.453 1 39.78 96 LYS B O 1
ATOM 3375 N N . THR B 1 97 ? 11.125 -34.062 5.48 1 34.91 97 THR B N 1
ATOM 3376 C CA . THR B 1 97 ? 11.352 -34.156 4.039 1 34.91 97 THR B CA 1
ATOM 3377 C C . THR B 1 97 ? 11.922 -32.844 3.49 1 34.91 97 THR B C 1
ATOM 3379 O O . THR B 1 97 ? 11.781 -31.781 4.109 1 34.91 97 THR B O 1
ATOM 3382 N N . ALA B 1 98 ? 12.523 -32.938 2.203 1 35.91 98 ALA B N 1
ATOM 3383 C CA . ALA B 1 98 ? 13.383 -32.031 1.436 1 35.91 98 ALA B CA 1
ATOM 3384 C C . ALA B 1 98 ? 12.812 -30.625 1.419 1 35.91 98 ALA B C 1
ATOM 3386 O O . ALA B 1 98 ? 11.594 -30.438 1.369 1 35.91 98 ALA B O 1
ATOM 3387 N N . LYS B 1 99 ? 13.484 -29.812 2.064 1 42.62 99 LYS B N 1
ATOM 3388 C CA . LYS B 1 99 ? 13.398 -28.391 1.783 1 42.62 99 LYS B CA 1
ATOM 3389 C C . LYS B 1 99 ? 12.609 -28.125 0.5 1 42.62 99 LYS B C 1
ATOM 3391 O O . LYS B 1 99 ? 13.188 -28.078 -0.588 1 42.62 99 LYS B O 1
ATOM 3396 N N . THR B 1 100 ? 11.602 -28.875 0.33 1 36.69 100 THR B N 1
ATOM 3397 C CA . THR B 1 100 ? 10.883 -28.531 -0.893 1 36.69 100 THR B CA 1
ATOM 3398 C C . THR B 1 100 ? 10.812 -27.016 -1.083 1 36.69 100 THR B C 1
ATOM 3400 O O . THR B 1 100 ? 10.422 -26.297 -0.169 1 36.69 100 THR B O 1
ATOM 3403 N N . ALA B 1 101 ? 11.586 -26.547 -1.812 1 39 101 ALA B N 1
ATOM 3404 C CA . ALA B 1 101 ? 11.617 -25.156 -2.291 1 39 101 ALA B CA 1
ATOM 3405 C C . ALA B 1 101 ? 10.203 -24.578 -2.391 1 39 101 ALA B C 1
ATOM 3407 O O . ALA B 1 101 ? 9.414 -25 -3.242 1 39 101 ALA B O 1
ATOM 3408 N N . GLN B 1 102 ? 9.469 -24.484 -1.275 1 44.81 102 GLN B N 1
ATOM 3409 C CA . GLN B 1 102 ? 8.156 -23.859 -1.275 1 44.81 102 GLN B CA 1
ATOM 3410 C C . GLN B 1 102 ? 8.008 -22.875 -2.439 1 44.81 102 GLN B C 1
ATOM 3412 O O . GLN B 1 102 ? 8.758 -21.906 -2.531 1 44.81 102 GLN B O 1
ATOM 3417 N N . ASN B 1 103 ? 7.637 -23.438 -3.525 1 48.69 103 ASN B N 1
ATOM 3418 C CA . ASN B 1 103 ? 7.363 -22.688 -4.746 1 48.69 103 ASN B CA 1
ATOM 3419 C C . ASN B 1 103 ? 6.582 -21.406 -4.457 1 48.69 103 ASN B C 1
ATOM 3421 O O . ASN B 1 103 ? 5.488 -21.469 -3.889 1 48.69 103 ASN B O 1
ATOM 3425 N N . LYS B 1 104 ? 7.242 -20.328 -4.277 1 53.34 104 LYS B N 1
ATOM 3426 C CA . LYS B 1 104 ? 6.789 -18.953 -4.074 1 53.34 104 LYS B CA 1
ATOM 3427 C C . LYS B 1 104 ? 5.449 -18.719 -4.762 1 53.34 104 LYS B C 1
ATOM 3429 O O . LYS B 1 104 ? 4.695 -17.812 -4.367 1 53.34 104 LYS B O 1
ATOM 3434 N N . GLU B 1 105 ? 5.027 -19.766 -5.66 1 59.16 105 GLU B N 1
ATOM 3435 C CA . GLU B 1 105 ? 3.844 -19.5 -6.473 1 59.16 105 GLU B CA 1
ATOM 3436 C C . GLU B 1 105 ? 2.625 -20.234 -5.934 1 59.16 105 GLU B C 1
ATOM 3438 O O . GLU B 1 105 ? 1.514 -20.062 -6.438 1 59.16 105 GLU B O 1
ATOM 3443 N N . GLN B 1 106 ? 2.799 -20.828 -4.645 1 69.94 106 GLN B N 1
ATOM 3444 C CA . GLN B 1 106 ? 1.694 -21.688 -4.242 1 69.94 106 GLN B CA 1
ATOM 3445 C C . GLN B 1 106 ? 0.778 -20.969 -3.248 1 69.94 106 GLN B C 1
ATOM 3447 O O . GLN B 1 106 ? -0.358 -21.406 -3.029 1 69.94 106 GLN B O 1
ATOM 3452 N N . HIS B 1 107 ? 1.18 -19.875 -2.834 1 85.88 107 HIS B N 1
ATOM 3453 C CA . HIS B 1 107 ? 0.363 -19.156 -1.857 1 85.88 107 HIS B CA 1
ATOM 3454 C C . HIS B 1 107 ? -0.129 -17.828 -2.416 1 85.88 107 HIS B C 1
ATOM 3456 O O . HIS B 1 107 ? 0.223 -17.453 -3.535 1 85.88 107 HIS B O 1
ATOM 3462 N N . ASN B 1 108 ? -0.988 -17.234 -1.646 1 93 108 ASN B N 1
ATOM 3463 C CA . ASN B 1 108 ? -1.712 -16.078 -2.176 1 93 108 ASN B CA 1
ATOM 3464 C C . ASN B 1 108 ? -0.975 -14.773 -1.891 1 93 108 ASN B C 1
ATOM 3466 O O . ASN B 1 108 ? -1.536 -13.688 -2.059 1 93 108 ASN B O 1
ATOM 3470 N N . ARG B 1 109 ? 0.3 -14.859 -1.529 1 92.94 109 ARG B N 1
ATOM 3471 C CA . ARG B 1 109 ? 1.039 -13.672 -1.111 1 92.94 109 ARG B CA 1
ATOM 3472 C C . ARG B 1 109 ? 1.093 -12.633 -2.23 1 92.94 109 ARG B C 1
ATOM 3474 O O . ARG B 1 109 ? 0.825 -11.453 -2.004 1 92.94 109 ARG B O 1
ATOM 3481 N N . SER B 1 110 ? 1.448 -13.094 -3.395 1 93.5 110 SER B N 1
ATOM 3482 C CA . SER B 1 110 ? 1.6 -12.156 -4.504 1 93.5 110 SER B CA 1
ATOM 3483 C C . SER B 1 110 ? 0.262 -11.531 -4.887 1 93.5 110 SER B C 1
ATOM 3485 O O . SER B 1 110 ? 0.183 -10.328 -5.141 1 93.5 110 SER B O 1
ATOM 3487 N N . LEU B 1 111 ? -0.747 -12.344 -4.887 1 96.06 111 LEU B N 1
ATOM 3488 C CA . LEU B 1 111 ? -2.078 -11.836 -5.199 1 96.06 111 LEU B CA 1
ATOM 3489 C C . LEU B 1 111 ? -2.562 -10.883 -4.113 1 96.06 111 LEU B C 1
ATOM 3491 O O . LEU B 1 111 ? -3.244 -9.898 -4.41 1 96.06 111 LEU B O 1
ATOM 3495 N N . ASN B 1 112 ? -2.172 -11.211 -2.908 1 96.81 112 ASN B N 1
ATOM 3496 C CA . ASN B 1 112 ? -2.516 -10.359 -1.779 1 96.81 112 ASN B CA 1
ATOM 3497 C C . ASN B 1 112 ? -1.927 -8.961 -1.938 1 96.81 112 ASN B C 1
ATOM 3499 O O . ASN B 1 112 ? -2.611 -7.961 -1.704 1 96.81 112 ASN B O 1
ATOM 3503 N N . ILE B 1 113 ? -0.752 -8.914 -2.324 1 95.12 113 ILE B N 1
ATOM 3504 C CA . ILE B 1 113 ? -0.079 -7.633 -2.51 1 95.12 113 ILE B CA 1
ATOM 3505 C C . ILE B 1 113 ? -0.799 -6.82 -3.584 1 95.12 113 ILE B C 1
ATOM 3507 O O . ILE B 1 113 ? -1.116 -5.648 -3.375 1 95.12 113 ILE B O 1
ATOM 3511 N N . LEU B 1 114 ? -1.075 -7.465 -4.621 1 94.38 114 LEU B N 1
ATOM 3512 C CA . LEU B 1 114 ? -1.768 -6.805 -5.723 1 94.38 114 LEU B CA 1
ATOM 3513 C C . LEU B 1 114 ? -3.154 -6.344 -5.293 1 94.38 114 LEU B C 1
ATOM 3515 O O . LEU B 1 114 ? -3.537 -5.195 -5.547 1 94.38 114 LEU B O 1
ATOM 3519 N N . GLY B 1 115 ? -3.836 -7.18 -4.68 1 96.94 115 GLY B N 1
ATOM 3520 C CA . GLY B 1 115 ? -5.176 -6.852 -4.219 1 96.94 115 GLY B CA 1
ATOM 3521 C C . GLY B 1 115 ? -5.203 -5.688 -3.246 1 96.94 115 GLY B C 1
ATOM 3522 O O . GLY B 1 115 ? -6.09 -4.836 -3.314 1 96.94 115 GLY B O 1
ATOM 3523 N N . LYS B 1 116 ? -4.238 -5.715 -2.377 1 96 116 LYS B N 1
ATOM 3524 C CA . LYS B 1 116 ? -4.145 -4.621 -1.411 1 96 116 LYS B CA 1
ATOM 3525 C C . LYS B 1 116 ? -3.967 -3.279 -2.113 1 96 116 LYS B C 1
ATOM 3527 O O . LYS B 1 116 ? -4.609 -2.293 -1.751 1 96 116 LYS B O 1
ATOM 3532 N N . ASN B 1 117 ? -3.162 -3.264 -3.068 1 92.5 117 ASN B N 1
ATOM 3533 C CA . ASN B 1 117 ? -2.912 -2.035 -3.812 1 92.5 117 ASN B CA 1
ATOM 3534 C C . ASN B 1 117 ? -4.16 -1.562 -4.551 1 92.5 117 ASN B C 1
ATOM 3536 O O . ASN B 1 117 ? -4.477 -0.371 -4.543 1 92.5 117 ASN B O 1
ATOM 3540 N N . LEU B 1 118 ? -4.836 -2.467 -5.102 1 94.69 118 LEU B N 1
ATOM 3541 C CA . LEU B 1 118 ? -6.039 -2.125 -5.855 1 94.69 118 LEU B CA 1
ATOM 3542 C C . LEU B 1 118 ? -7.133 -1.609 -4.93 1 94.69 118 LEU B C 1
ATOM 3544 O O . LEU B 1 118 ? -7.812 -0.633 -5.25 1 94.69 118 LEU B O 1
ATOM 3548 N N . LEU B 1 119 ? -7.227 -2.25 -3.811 1 97.06 119 LEU B N 1
ATOM 3549 C CA . LEU B 1 119 ? -8.211 -1.831 -2.82 1 97.06 119 LEU B CA 1
ATOM 3550 C C . LEU B 1 119 ? -7.918 -0.421 -2.32 1 97.06 119 LEU B C 1
ATOM 3552 O O . LEU B 1 119 ? -8.82 0.42 -2.256 1 97.06 119 LEU B O 1
ATOM 3556 N N . THR B 1 120 ? -6.715 -0.213 -2.029 1 94.81 120 THR B N 1
ATOM 3557 C CA . THR B 1 120 ? -6.293 1.072 -1.483 1 94.81 120 THR B CA 1
ATOM 3558 C C . THR B 1 120 ? -6.535 2.193 -2.49 1 94.81 120 THR B C 1
ATOM 3560 O O . THR B 1 120 ? -7.09 3.238 -2.143 1 94.81 120 THR B O 1
ATOM 3563 N N . LEU B 1 121 ? -6.199 1.941 -3.662 1 90.88 121 LEU B N 1
ATOM 3564 C CA . LEU B 1 121 ? -6.355 2.941 -4.711 1 90.88 121 LEU B CA 1
ATOM 3565 C C . LEU B 1 121 ? -7.828 3.281 -4.926 1 90.88 121 LEU B C 1
ATOM 3567 O O . LEU B 1 121 ? -8.195 4.453 -5.012 1 90.88 121 LEU B O 1
ATOM 3571 N N . HIS B 1 122 ? -8.523 2.275 -5.012 1 94.75 122 HIS B N 1
ATOM 3572 C CA . HIS B 1 122 ? -9.938 2.494 -5.277 1 94.75 122 HIS B CA 1
ATOM 3573 C C . HIS B 1 122 ? -10.617 3.211 -4.117 1 94.75 122 HIS B C 1
ATOM 3575 O O . HIS B 1 122 ? -11.383 4.152 -4.324 1 94.75 122 HIS B O 1
ATOM 3581 N N . ALA B 1 123 ? -10.328 2.777 -2.93 1 95.69 123 ALA B N 1
ATOM 3582 C CA . ALA B 1 123 ? -10.906 3.418 -1.749 1 95.69 123 ALA B CA 1
ATOM 3583 C C . ALA B 1 123 ? -10.492 4.887 -1.665 1 95.69 123 ALA B C 1
ATOM 3585 O O . ALA B 1 123 ? -11.328 5.754 -1.392 1 95.69 123 ALA B O 1
ATOM 3586 N N . MET B 1 124 ? -9.258 5.113 -1.882 1 92.94 124 MET B N 1
ATOM 3587 C CA . MET B 1 124 ? -8.75 6.48 -1.841 1 92.94 124 MET B CA 1
ATOM 3588 C C . MET B 1 124 ? -9.445 7.352 -2.887 1 92.94 124 MET B C 1
ATOM 3590 O O . MET B 1 124 ? -9.883 8.461 -2.584 1 92.94 124 MET B O 1
ATOM 3594 N N . ARG B 1 125 ? -9.555 6.852 -4.082 1 90.12 125 ARG B N 1
ATOM 3595 C CA . ARG B 1 125 ? -10.18 7.602 -5.168 1 90.12 125 ARG B CA 1
ATOM 3596 C C . ARG B 1 125 ? -11.641 7.906 -4.852 1 90.12 125 ARG B C 1
ATOM 3598 O O . ARG B 1 125 ? -12.094 9.039 -5.027 1 90.12 125 ARG B O 1
ATOM 3605 N N . ARG B 1 126 ? -12.32 6.973 -4.395 1 93.19 126 ARG B N 1
ATOM 3606 C CA . ARG B 1 126 ? -13.734 7.148 -4.078 1 93.19 126 ARG B CA 1
ATOM 3607 C C . ARG B 1 126 ? -13.922 8.164 -2.955 1 93.19 126 ARG B C 1
ATOM 3609 O O . ARG B 1 126 ? -14.828 9 -3.008 1 93.19 126 ARG B O 1
ATOM 3616 N N . LEU B 1 127 ? -13.078 8.125 -2.01 1 93.94 127 LEU B N 1
ATOM 3617 C CA . LEU B 1 127 ? -13.172 9.016 -0.862 1 93.94 127 LEU B CA 1
ATOM 3618 C C . LEU B 1 127 ? -12.844 10.453 -1.263 1 93.94 127 LEU B C 1
ATOM 3620 O O . LEU B 1 127 ? -13.516 11.391 -0.833 1 93.94 127 LEU B O 1
ATOM 3624 N N . VAL B 1 128 ? -11.875 10.625 -2.064 1 91.31 128 VAL B N 1
ATOM 3625 C CA . VAL B 1 128 ? -11.469 11.961 -2.496 1 91.31 128 VAL B CA 1
ATOM 3626 C C . VAL B 1 128 ? -12.547 12.555 -3.406 1 91.31 128 VAL B C 1
ATOM 3628 O O . VAL B 1 128 ? -12.789 13.766 -3.375 1 91.31 128 VAL B O 1
ATOM 3631 N N . GLU B 1 129 ? -13.117 11.703 -4.172 1 90.44 129 GLU B N 1
ATOM 3632 C CA . GLU B 1 129 ? -14.219 12.164 -5.02 1 90.44 129 GLU B CA 1
ATOM 3633 C C . GLU B 1 129 ? -15.398 12.633 -4.184 1 90.44 129 GLU B C 1
ATOM 3635 O O . GLU B 1 129 ? -16.031 13.641 -4.508 1 90.44 129 GLU B O 1
ATOM 3640 N N . ARG B 1 130 ? -15.68 11.984 -3.148 1 91.06 130 ARG B N 1
ATOM 3641 C CA . ARG B 1 130 ? -16.812 12.305 -2.295 1 91.06 130 ARG B CA 1
ATOM 3642 C C . ARG B 1 130 ? -16.484 13.445 -1.341 1 91.06 130 ARG B C 1
ATOM 3644 O O . ARG B 1 130 ? -17.312 14.32 -1.104 1 91.06 130 ARG B O 1
ATOM 3651 N N . TYR B 1 131 ? -15.281 13.391 -0.776 1 92.88 131 TYR B N 1
ATOM 3652 C CA . TYR B 1 131 ? -14.789 14.398 0.161 1 92.88 131 TYR B CA 1
ATOM 3653 C C . TYR B 1 131 ? -13.469 14.984 -0.309 1 92.88 131 TYR B C 1
ATOM 3655 O O . TYR B 1 131 ? -12.406 14.633 0.211 1 92.88 131 TYR B O 1
ATOM 3663 N N . PRO B 1 132 ? -13.516 15.938 -1.122 1 90.25 132 PRO B N 1
ATOM 3664 C CA . PRO B 1 132 ? -12.297 16.453 -1.742 1 90.25 132 PRO B CA 1
ATOM 3665 C C . PRO B 1 132 ? -11.422 17.234 -0.764 1 90.25 132 PRO B C 1
ATOM 3667 O O . PRO B 1 132 ? -10.234 17.438 -1.02 1 90.25 132 PRO B O 1
ATOM 3670 N N . ARG B 1 133 ? -11.953 17.656 0.443 1 91.38 133 ARG B N 1
ATOM 3671 C CA . ARG B 1 133 ? -11.195 18.531 1.338 1 91.38 133 ARG B CA 1
ATOM 3672 C C . ARG B 1 133 ? -10.742 17.781 2.582 1 91.38 133 ARG B C 1
ATOM 3674 O O . ARG B 1 133 ? -10.289 18.375 3.555 1 91.38 133 ARG B O 1
ATOM 3681 N N . LEU B 1 134 ? -10.773 16.484 2.486 1 92.12 134 LEU B N 1
ATOM 3682 C CA . LEU B 1 134 ? -10.367 15.703 3.646 1 92.12 134 LEU B CA 1
ATOM 3683 C C . LEU B 1 134 ? -8.875 15.859 3.906 1 92.12 134 LEU B C 1
ATOM 3685 O O . LEU B 1 134 ? -8.062 15.75 2.984 1 92.12 134 LEU B O 1
ATOM 3689 N N . PRO B 1 135 ? -8.57 16.156 5.18 1 90.19 135 PRO B N 1
ATOM 3690 C CA . PRO B 1 135 ? -7.141 16.125 5.496 1 90.19 135 PRO B CA 1
ATOM 3691 C C . PRO B 1 135 ? -6.516 14.75 5.293 1 90.19 135 PRO B C 1
ATOM 3693 O O . PRO B 1 135 ? -7.184 13.734 5.496 1 90.19 135 PRO B O 1
ATOM 3696 N N . VAL B 1 136 ? -5.242 14.695 5.004 1 91.88 136 VAL B N 1
ATOM 3697 C CA . VAL B 1 136 ? -4.566 13.469 4.602 1 91.88 136 VAL B CA 1
ATOM 3698 C C . VAL B 1 136 ? -4.645 12.438 5.73 1 91.88 136 VAL B C 1
ATOM 3700 O O . VAL B 1 136 ? -4.957 11.273 5.496 1 91.88 136 VAL B O 1
ATOM 3703 N N . PRO B 1 137 ? -4.449 12.844 7.004 1 91.44 137 PRO B N 1
ATOM 3704 C CA . PRO B 1 137 ? -4.539 11.836 8.062 1 91.44 137 PRO B CA 1
ATOM 3705 C C . PRO B 1 137 ? -5.926 11.211 8.164 1 91.44 137 PRO B C 1
ATOM 3707 O O . PRO B 1 137 ? -6.051 10.008 8.414 1 91.44 137 PRO B O 1
ATOM 3710 N N . VAL B 1 138 ? -6.898 12.031 7.957 1 93.19 138 VAL B N 1
ATOM 3711 C CA . VAL B 1 138 ? -8.273 11.539 8.031 1 93.19 138 VAL B CA 1
ATOM 3712 C C . VAL B 1 138 ? -8.578 10.672 6.812 1 93.19 138 VAL B C 1
ATOM 3714 O O . VAL B 1 138 ? -9.266 9.656 6.926 1 93.19 138 VAL B O 1
ATOM 3717 N N . LEU B 1 139 ? -8.078 11.086 5.668 1 94 139 LEU B N 1
ATOM 3718 C CA . LEU B 1 139 ? -8.227 10.281 4.461 1 94 139 LEU B CA 1
ATOM 3719 C C . LEU B 1 139 ? -7.621 8.898 4.66 1 94 139 LEU B C 1
ATOM 3721 O O . LEU B 1 139 ? -8.258 7.887 4.348 1 94 139 LEU B O 1
ATOM 3725 N N . ASN B 1 140 ? -6.434 8.867 5.203 1 94.25 140 ASN B N 1
ATOM 3726 C CA . ASN B 1 140 ? -5.777 7.594 5.461 1 94.25 140 ASN B CA 1
ATOM 3727 C C . ASN B 1 140 ? -6.578 6.734 6.434 1 94.25 140 ASN B C 1
ATOM 3729 O O . ASN B 1 140 ? -6.727 5.527 6.227 1 94.25 140 ASN B O 1
ATOM 3733 N N . ALA B 1 141 ? -7.078 7.379 7.395 1 94.44 141 ALA B N 1
ATOM 3734 C CA . ALA B 1 141 ? -7.887 6.664 8.375 1 94.44 141 ALA B CA 1
ATOM 3735 C C . ALA B 1 141 ? -9.156 6.113 7.746 1 94.44 141 ALA B C 1
ATOM 3737 O O . ALA B 1 141 ? -9.586 5 8.07 1 94.44 141 ALA B O 1
ATOM 3738 N N . ALA B 1 142 ? -9.734 6.922 6.938 1 95.88 142 ALA B N 1
ATOM 3739 C CA . ALA B 1 142 ? -10.953 6.496 6.258 1 95.88 142 ALA B CA 1
ATOM 3740 C C . ALA B 1 142 ? -10.688 5.297 5.352 1 95.88 142 ALA B C 1
ATOM 3742 O O . ALA B 1 142 ? -11.477 4.348 5.316 1 95.88 142 ALA B O 1
ATOM 3743 N N . VAL B 1 143 ? -9.602 5.355 4.641 1 95.56 143 VAL B N 1
ATOM 3744 C CA . VAL B 1 143 ? -9.219 4.227 3.799 1 95.56 143 VAL B CA 1
ATOM 3745 C C . VAL B 1 143 ? -9.055 2.977 4.656 1 95.56 143 VAL B C 1
ATOM 3747 O O . VAL B 1 143 ? -9.586 1.913 4.328 1 95.56 143 VAL B O 1
ATOM 3750 N N . ASP B 1 144 ? -8.391 3.129 5.746 1 94.25 144 ASP B N 1
ATOM 3751 C CA . ASP B 1 144 ? -8.164 2.004 6.648 1 94.25 144 ASP B CA 1
ATOM 3752 C C . ASP B 1 144 ? -9.484 1.453 7.184 1 94.25 144 ASP B C 1
ATOM 3754 O O . ASP B 1 144 ? -9.617 0.246 7.395 1 94.25 144 ASP B O 1
ATOM 3758 N N . ALA B 1 145 ? -10.359 2.328 7.387 1 95.19 145 ALA B N 1
ATOM 3759 C CA . ALA B 1 145 ? -11.664 1.909 7.898 1 95.19 145 ALA B CA 1
ATOM 3760 C C . ALA B 1 145 ? -12.406 1.047 6.883 1 95.19 145 ALA B C 1
ATOM 3762 O O . ALA B 1 145 ? -13.195 0.175 7.254 1 95.19 145 ALA B O 1
ATOM 3763 N N . TYR B 1 146 ? -12.148 1.255 5.621 1 96.06 146 TYR B N 1
ATOM 3764 C CA . TYR B 1 146 ? -12.805 0.48 4.578 1 96.06 146 TYR B CA 1
ATOM 3765 C C . TYR B 1 146 ? -12.078 -0.833 4.324 1 96.06 146 TYR B C 1
ATOM 3767 O O . TYR B 1 146 ? -12.703 -1.85 4.016 1 96.06 146 TYR B O 1
ATOM 3775 N N . ILE B 1 147 ? -10.773 -0.775 4.426 1 96.25 147 ILE B N 1
ATOM 3776 C CA . ILE B 1 147 ? -10.055 -1.926 3.891 1 96.25 147 ILE B CA 1
ATOM 3777 C C . ILE B 1 147 ? -9.109 -2.48 4.953 1 96.25 147 ILE B C 1
ATOM 3779 O O . ILE B 1 147 ? -8.203 -3.254 4.637 1 96.25 147 ILE B O 1
ATOM 3783 N N . GLY B 1 148 ? -9.289 -2.133 6.164 1 95.19 148 GLY B N 1
ATOM 3784 C CA . GLY B 1 148 ? -8.469 -2.674 7.234 1 95.19 148 GLY B CA 1
ATOM 3785 C C . GLY B 1 148 ? -8.711 -4.152 7.48 1 95.19 148 GLY B C 1
ATOM 3786 O O . GLY B 1 148 ? -9.695 -4.715 7 1 95.19 148 GLY B O 1
ATOM 3787 N N . LEU B 1 149 ? -7.879 -4.707 8.281 1 94.81 149 LEU B N 1
ATOM 3788 C CA . LEU B 1 149 ? -7.859 -6.145 8.516 1 94.81 149 LEU B CA 1
ATOM 3789 C C . LEU B 1 149 ? -9.188 -6.617 9.109 1 94.81 149 LEU B C 1
ATOM 3791 O O . LEU B 1 149 ? -9.812 -7.539 8.578 1 94.81 149 LEU B O 1
ATOM 3795 N N . PRO B 1 150 ? -9.711 -5.93 10.133 1 94.44 150 PRO B N 1
ATOM 3796 C CA . PRO B 1 150 ? -10.961 -6.434 10.711 1 94.44 150 PRO B CA 1
ATOM 3797 C C . PRO B 1 150 ? -12.133 -6.363 9.742 1 94.44 150 PRO B C 1
ATOM 3799 O O . PRO B 1 150 ? -12.984 -7.254 9.727 1 94.44 150 PRO B O 1
ATOM 3802 N N . VAL B 1 151 ? -12.141 -5.336 9 1 95.62 151 VAL B N 1
ATOM 3803 C CA . VAL B 1 151 ? -13.242 -5.145 8.07 1 95.62 151 VAL B CA 1
ATOM 3804 C C . VAL B 1 151 ? -13.172 -6.184 6.953 1 95.62 151 VAL B C 1
ATOM 3806 O O . VAL B 1 151 ? -14.172 -6.824 6.629 1 95.62 151 VAL B O 1
ATOM 3809 N N . LEU B 1 152 ? -12.008 -6.395 6.391 1 97.69 152 LEU B N 1
ATOM 3810 C CA . LEU B 1 152 ? -11.852 -7.367 5.312 1 97.69 152 LEU B CA 1
ATOM 3811 C C . LEU B 1 152 ? -12.125 -8.781 5.812 1 97.69 152 LEU B C 1
ATOM 3813 O O . LEU B 1 152 ? -12.664 -9.609 5.082 1 97.69 152 LEU B O 1
ATOM 3817 N N . ALA B 1 153 ? -11.703 -9.039 7.047 1 97.06 153 ALA B N 1
ATOM 3818 C CA . ALA B 1 153 ? -12.016 -10.336 7.633 1 97.06 153 ALA B CA 1
ATOM 3819 C C . ALA B 1 153 ? -13.531 -10.555 7.711 1 97.06 153 ALA B C 1
ATOM 3821 O O . ALA B 1 153 ? -14.023 -11.641 7.391 1 97.06 153 ALA B O 1
ATOM 3822 N N . GLN B 1 154 ? -14.227 -9.531 8.117 1 96.88 154 GLN B N 1
ATOM 3823 C CA . GLN B 1 154 ? -15.68 -9.609 8.203 1 96.88 154 GLN B CA 1
ATOM 3824 C C . GLN B 1 154 ? -16.297 -9.82 6.82 1 96.88 154 GLN B C 1
ATOM 3826 O O . GLN B 1 154 ? -17.25 -10.594 6.668 1 96.88 154 GLN B O 1
ATOM 3831 N N . ILE B 1 155 ? -15.805 -9.172 5.859 1 97.5 155 ILE B N 1
ATOM 3832 C CA . ILE B 1 155 ? -16.281 -9.328 4.488 1 97.5 155 ILE B CA 1
ATOM 3833 C C . ILE B 1 155 ? -16.062 -10.766 4.02 1 97.5 155 ILE B C 1
ATOM 3835 O O . ILE B 1 155 ? -16.969 -11.375 3.447 1 97.5 155 ILE B O 1
ATOM 3839 N N . GLY B 1 156 ? -14.859 -11.297 4.254 1 98 156 GLY B N 1
ATOM 3840 C CA . GLY B 1 156 ? -14.578 -12.672 3.885 1 98 156 GLY B CA 1
ATOM 3841 C C . GLY B 1 156 ? -15.539 -13.664 4.52 1 98 156 GLY B C 1
ATOM 3842 O O . GLY B 1 156 ? -16.031 -14.578 3.852 1 98 156 GLY B O 1
ATOM 3843 N N . ARG B 1 157 ? -15.812 -13.43 5.797 1 97.19 157 ARG B N 1
ATOM 3844 C CA . ARG B 1 157 ? -16.781 -14.273 6.484 1 97.19 157 ARG B CA 1
ATOM 3845 C C . ARG B 1 157 ? -18.172 -14.125 5.875 1 97.19 157 ARG B C 1
ATOM 3847 O O . ARG B 1 157 ? -18.891 -15.109 5.723 1 97.19 157 ARG B O 1
ATOM 3854 N N . GLY B 1 158 ? -18.5 -12.914 5.531 1 96.88 158 GLY B N 1
ATOM 3855 C CA . GLY B 1 158 ? -19.781 -12.648 4.883 1 96.88 158 GLY B CA 1
ATOM 3856 C C . GLY B 1 158 ? -19.906 -13.32 3.527 1 96.88 158 GLY B C 1
ATOM 3857 O O . GLY B 1 158 ? -21.016 -13.648 3.094 1 96.88 158 GLY B O 1
ATOM 3858 N N . TRP B 1 159 ? -18.781 -13.547 2.861 1 98 159 TRP B N 1
ATOM 3859 C CA . TRP B 1 159 ? -18.766 -14.219 1.569 1 98 159 TRP B CA 1
ATOM 3860 C C . TRP B 1 159 ? -19 -15.719 1.738 1 98 159 TRP B C 1
ATOM 3862 O O . TRP B 1 159 ? -19.281 -16.422 0.766 1 98 159 TRP B O 1
ATOM 3872 N N . GLY B 1 160 ? -18.844 -16.188 2.975 1 97.19 160 GLY B N 1
ATOM 3873 C CA . GLY B 1 160 ? -19.047 -17.594 3.246 1 97.19 160 GLY B CA 1
ATOM 3874 C C . GLY B 1 160 ? -17.766 -18.406 3.217 1 97.19 160 GLY B C 1
ATOM 3875 O O . GLY B 1 160 ? -17.812 -19.625 3.086 1 97.19 160 GLY B O 1
ATOM 3876 N N . ILE B 1 161 ? -16.609 -17.781 3.326 1 97.69 161 ILE B N 1
ATOM 3877 C CA . ILE B 1 161 ? -15.336 -18.5 3.352 1 97.69 161 ILE B CA 1
ATOM 3878 C C . ILE B 1 161 ? -15.164 -19.188 4.699 1 97.69 161 ILE B C 1
ATOM 3880 O O . ILE B 1 161 ? -15.18 -18.547 5.746 1 97.69 161 ILE B O 1
ATOM 3884 N N . GLU B 1 162 ? -14.977 -20.469 4.641 1 95.56 162 GLU B N 1
ATOM 3885 C CA . GLU B 1 162 ? -14.766 -21.25 5.852 1 95.56 162 GLU B CA 1
ATOM 3886 C C . GLU B 1 162 ? -13.281 -21.516 6.086 1 95.56 162 GLU B C 1
ATOM 3888 O O . GLU B 1 162 ? -12.531 -21.75 5.141 1 95.56 162 GLU B O 1
ATOM 3893 N N . SER B 1 163 ? -12.898 -21.547 7.332 1 92.88 163 SER B N 1
ATOM 3894 C CA . SER B 1 163 ? -11.508 -21.812 7.688 1 92.88 163 SER B CA 1
ATOM 3895 C C . SER B 1 163 ? -11.266 -23.297 7.875 1 92.88 163 SER B C 1
ATOM 3897 O O . SER B 1 163 ? -12.109 -24.016 8.422 1 92.88 163 SER B O 1
ATOM 3899 N N . GLU B 1 164 ? -10.125 -23.703 7.328 1 89.62 164 GLU B N 1
ATOM 3900 C CA . GLU B 1 164 ? -9.688 -25.062 7.621 1 89.62 164 GLU B CA 1
ATOM 3901 C C . GLU B 1 164 ? -9.172 -25.172 9.055 1 89.62 164 GLU B C 1
ATOM 3903 O O . GLU B 1 164 ? -8.156 -24.562 9.406 1 89.62 164 GLU B O 1
ATOM 3908 N N . ARG B 1 165 ? -9.852 -25.891 9.852 1 83.62 165 ARG B N 1
ATOM 3909 C CA . ARG B 1 165 ? -9.484 -25.969 11.258 1 83.62 165 ARG B CA 1
ATOM 3910 C C . ARG B 1 165 ? -8.898 -27.344 11.594 1 83.62 165 ARG B C 1
ATOM 3912 O O . ARG B 1 165 ? -8.32 -27.531 12.664 1 83.62 165 ARG B O 1
ATOM 3919 N N . GLU B 1 166 ? -9.016 -28.219 10.688 1 82.94 166 GLU B N 1
ATOM 3920 C CA . GLU B 1 166 ? -8.523 -29.578 10.938 1 82.94 166 GLU B CA 1
ATOM 3921 C C . GLU B 1 166 ? -7.125 -29.781 10.359 1 82.94 166 GLU B C 1
ATOM 3923 O O . GLU B 1 166 ? -6.789 -29.203 9.32 1 82.94 166 GLU B O 1
ATOM 3928 N N . THR B 1 167 ? -6.402 -30.594 11.039 1 81.75 167 THR B N 1
ATOM 3929 C CA . THR B 1 167 ? -5.09 -30.953 10.523 1 81.75 167 THR B CA 1
ATOM 3930 C C . THR B 1 167 ? -5.219 -31.938 9.352 1 81.75 167 THR B C 1
ATOM 3932 O O . THR B 1 167 ? -6.277 -32.531 9.156 1 81.75 167 THR B O 1
ATOM 3935 N N . VAL B 1 168 ? -4.176 -32.062 8.633 1 82.88 168 VAL B N 1
ATOM 3936 C CA . VAL B 1 168 ? -4.176 -32.969 7.504 1 82.88 168 VAL B CA 1
ATOM 3937 C C . VAL B 1 168 ? -4.445 -34.406 7.996 1 82.88 168 VAL B C 1
ATOM 3939 O O . VAL B 1 168 ? -5.203 -35.156 7.367 1 82.88 168 VAL B O 1
ATOM 3942 N N . MET B 1 169 ? -3.879 -34.688 9.125 1 83.25 169 MET B N 1
ATOM 3943 C CA . MET B 1 169 ? -4.047 -36 9.711 1 83.25 169 MET B CA 1
ATOM 3944 C C . MET B 1 169 ? -5.504 -36.25 10.086 1 83.25 169 MET B C 1
ATOM 3946 O O . MET B 1 169 ? -6.047 -37.312 9.812 1 83.25 169 MET B O 1
ATOM 3950 N N . GLU B 1 170 ? -6.082 -35.25 10.625 1 84.44 170 GLU B N 1
ATOM 3951 C CA . GLU B 1 170 ? -7.484 -35.375 11.016 1 84.44 170 GLU B CA 1
ATOM 3952 C C . GLU B 1 170 ? -8.383 -35.531 9.789 1 84.44 170 GLU B C 1
ATOM 3954 O O . GLU B 1 170 ? -9.32 -36.344 9.812 1 84.44 170 GLU B O 1
ATOM 3959 N N . ARG B 1 171 ? -8.07 -34.875 8.828 1 86.75 171 ARG B N 1
ATOM 3960 C CA . ARG B 1 171 ? -8.844 -35 7.598 1 86.75 171 ARG B CA 1
ATOM 3961 C C . ARG B 1 171 ? -8.672 -36.375 6.957 1 86.75 171 ARG B C 1
ATOM 3963 O O . ARG B 1 171 ? -9.641 -36.938 6.461 1 86.75 171 ARG B O 1
ATOM 3970 N N . PHE B 1 172 ? -7.438 -36.844 7.004 1 86.69 172 PHE B N 1
ATOM 3971 C CA . PHE B 1 172 ? -7.156 -38.156 6.473 1 86.69 172 PHE B CA 1
ATOM 3972 C C . PHE B 1 172 ? -7.93 -39.219 7.238 1 86.69 172 PHE B C 1
ATOM 3974 O O . PHE B 1 172 ? -8.547 -40.094 6.633 1 86.69 172 PHE B O 1
ATOM 3981 N N . LEU B 1 173 ? -7.875 -39 8.531 1 88.12 173 LEU B N 1
ATOM 3982 C CA . LEU B 1 173 ? -8.516 -40 9.391 1 88.12 173 LEU B CA 1
ATOM 3983 C C . LEU B 1 173 ? -10.023 -40 9.195 1 88.12 173 LEU B C 1
ATOM 3985 O O . LEU B 1 173 ? -10.672 -41.031 9.312 1 88.12 173 LEU B O 1
ATOM 3989 N N . ARG B 1 174 ? -10.562 -38.875 8.766 1 90.12 174 ARG B N 1
ATOM 3990 C CA . ARG B 1 174 ? -11.992 -38.75 8.516 1 90.12 174 ARG B CA 1
ATOM 3991 C C . ARG B 1 174 ? -12.3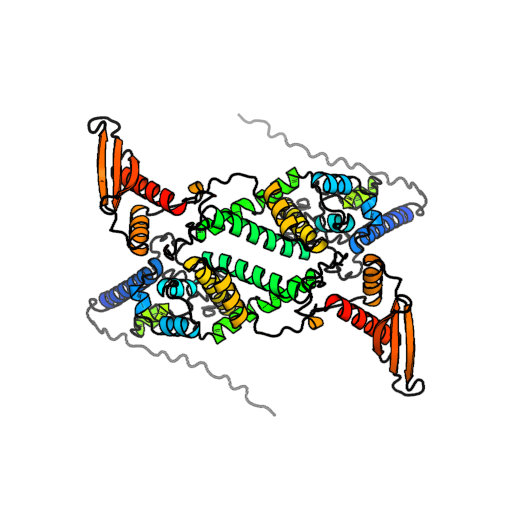36 -39.125 7.074 1 90.12 174 ARG B C 1
ATOM 3993 O O . ARG B 1 174 ? -13.484 -39.031 6.652 1 90.12 174 ARG B O 1
ATOM 4000 N N . GLN B 1 175 ? -11.32 -39.531 6.301 1 88.88 175 GLN B N 1
ATOM 4001 C CA . GLN B 1 175 ? -11.461 -39.938 4.902 1 88.88 175 GLN B CA 1
ATOM 4002 C C . GLN B 1 175 ? -12.094 -38.812 4.074 1 88.88 175 GLN B C 1
ATOM 4004 O O . GLN B 1 175 ? -12.969 -39.062 3.246 1 88.88 175 GLN B O 1
ATOM 4009 N N . GLU B 1 176 ? -11.758 -37.625 4.473 1 88.94 176 GLU B N 1
ATOM 4010 C CA . GLU B 1 176 ? -12.227 -36.5 3.688 1 88.94 176 GLU B CA 1
ATOM 4011 C C . GLU B 1 176 ? -11.508 -36.406 2.344 1 88.94 176 GLU B C 1
ATOM 4013 O O . GLU B 1 176 ? -10.273 -36.5 2.283 1 88.94 176 GLU B O 1
ATOM 4018 N N . PRO B 1 177 ? -12.344 -36.312 1.324 1 88.69 177 PRO B N 1
ATOM 4019 C CA . PRO B 1 177 ? -11.672 -36.125 0.033 1 88.69 177 PRO B CA 1
ATOM 4020 C C . PRO B 1 177 ? -10.758 -34.906 -0.003 1 88.69 177 PRO B C 1
ATOM 4022 O O . PRO B 1 177 ? -11.07 -33.875 0.592 1 88.69 177 PRO B O 1
ATOM 4025 N N . SER B 1 178 ? -9.648 -35 -0.707 1 84.75 178 SER B N 1
ATOM 4026 C CA . SER B 1 178 ? -8.594 -34 -0.695 1 84.75 178 SER B CA 1
ATOM 4027 C C . SER B 1 178 ? -9.07 -32.688 -1.313 1 84.75 178 SER B C 1
ATOM 4029 O O . SER B 1 178 ? -8.594 -31.594 -0.94 1 84.75 178 SER B O 1
ATOM 4031 N N . HIS B 1 179 ? -10.039 -32.781 -2.203 1 88.38 179 HIS B N 1
ATOM 4032 C CA . HIS B 1 179 ? -10.445 -31.578 -2.922 1 88.38 179 HIS B CA 1
ATOM 4033 C C . HIS B 1 179 ? -11.328 -30.688 -2.053 1 88.38 179 HIS B C 1
ATOM 4035 O O . HIS B 1 179 ? -11.555 -29.516 -2.381 1 88.38 179 HIS B O 1
ATOM 4041 N N . MET B 1 180 ? -11.789 -31.203 -0.927 1 89 180 MET B N 1
ATOM 4042 C CA . MET B 1 180 ? -12.688 -30.438 -0.059 1 89 180 MET B CA 1
ATOM 4043 C C . MET B 1 180 ? -11.953 -29.266 0.592 1 89 180 MET B C 1
ATOM 4045 O O . MET B 1 180 ? -12.516 -28.188 0.74 1 89 180 MET B O 1
ATOM 4049 N N . THR B 1 181 ? -10.773 -29.453 0.878 1 89.94 181 THR B N 1
ATOM 4050 C CA . THR B 1 181 ? -10.008 -28.438 1.577 1 89.94 181 THR B CA 1
ATOM 4051 C C . THR B 1 181 ? -9.656 -27.281 0.639 1 89.94 181 THR B C 1
ATOM 4053 O O . THR B 1 181 ? -9.336 -26.188 1.091 1 89.94 181 THR B O 1
ATOM 4056 N N . LEU B 1 182 ? -9.75 -27.516 -0.632 1 91.56 182 LEU B N 1
ATOM 4057 C CA . LEU B 1 182 ? -9.328 -26.531 -1.61 1 91.56 182 LEU B CA 1
ATOM 4058 C C . LEU B 1 182 ? -10.242 -25.297 -1.566 1 91.56 182 LEU B C 1
ATOM 4060 O O . LEU B 1 182 ? -9.844 -24.219 -1.98 1 91.56 182 LEU B O 1
ATOM 4064 N N . GLY B 1 183 ? -11.414 -25.5 -1.04 1 94.5 183 GLY B N 1
ATOM 4065 C CA . GLY B 1 183 ? -12.375 -24.406 -0.95 1 94.5 183 GLY B CA 1
ATOM 4066 C C . GLY B 1 183 ? -12.398 -23.75 0.417 1 94.5 183 GLY B C 1
ATOM 4067 O O . GLY B 1 183 ? -13.258 -22.922 0.691 1 94.5 183 GLY B O 1
ATOM 4068 N N . ARG B 1 184 ? -11.453 -24.172 1.257 1 94.75 184 ARG B N 1
ATOM 4069 C CA . ARG B 1 184 ? -11.391 -23.609 2.604 1 94.75 184 ARG B CA 1
ATOM 4070 C C . ARG B 1 184 ? -10.141 -22.75 2.785 1 94.75 184 ARG B C 1
ATOM 4072 O O . ARG B 1 184 ? -9.141 -22.938 2.082 1 94.75 184 ARG B O 1
ATOM 4079 N N . LEU B 1 185 ? -10.312 -21.766 3.691 1 95.44 185 LEU B N 1
ATOM 4080 C CA . LEU B 1 185 ? -9.164 -20.938 4.035 1 95.44 185 LEU B CA 1
ATOM 4081 C C . LEU B 1 185 ? -8.109 -21.766 4.781 1 95.44 185 LEU B C 1
ATOM 4083 O O . LEU B 1 185 ? -8.383 -22.297 5.855 1 95.44 185 LEU B O 1
ATOM 4087 N N . ARG B 1 186 ? -6.984 -21.828 4.164 1 91 186 ARG B N 1
ATOM 4088 C CA . ARG B 1 186 ? -5.902 -22.625 4.738 1 91 186 ARG B CA 1
ATOM 4089 C C . ARG B 1 186 ? -4.809 -21.734 5.309 1 91 186 ARG B C 1
ATOM 4091 O O . ARG B 1 186 ? -4.254 -20.891 4.602 1 91 186 ARG B O 1
ATOM 4098 N N . PHE B 1 187 ? -4.566 -21.875 6.539 1 85.88 187 PHE B N 1
ATOM 4099 C CA . PHE B 1 187 ? -3.541 -21.125 7.258 1 85.88 187 PHE B CA 1
ATOM 4100 C C . PHE B 1 187 ? -3.035 -21.922 8.453 1 85.88 187 PHE B C 1
ATOM 4102 O O . PHE B 1 187 ? -3.666 -22.891 8.875 1 85.88 187 PHE B O 1
ATOM 4109 N N . PHE B 1 188 ? -1.76 -21.781 8.625 1 73.38 188 PHE B N 1
ATOM 4110 C CA . PHE B 1 188 ? -1.25 -22.406 9.836 1 73.38 188 PHE B CA 1
ATOM 4111 C C . PHE B 1 188 ? -1.423 -21.5 11.039 1 73.38 188 PHE B C 1
ATOM 4113 O O . PHE B 1 188 ? -0.933 -20.375 11.047 1 73.38 188 PHE B O 1
ATOM 4120 N N . ASN B 1 189 ? -2.457 -21.859 11.789 1 54.22 189 ASN B N 1
ATOM 4121 C CA . ASN B 1 189 ? -2.662 -21.172 13.055 1 54.22 189 ASN B CA 1
ATOM 4122 C C . ASN B 1 189 ? -1.79 -21.75 14.164 1 54.22 189 ASN B C 1
ATOM 4124 O O . ASN B 1 189 ? -1.962 -22.922 14.547 1 54.22 189 ASN B O 1
ATOM 4128 N N . ASN B 1 190 ? -0.537 -21.594 14.172 1 44.72 190 ASN B N 1
ATOM 4129 C CA . ASN B 1 190 ? 0.179 -22.172 15.305 1 44.72 190 ASN B CA 1
ATOM 4130 C C . ASN B 1 190 ? -0.395 -21.672 16.641 1 44.72 190 ASN B C 1
ATOM 4132 O O . ASN B 1 190 ? 0.291 -21.703 17.656 1 44.72 190 ASN B O 1
ATOM 4136 N N . THR B 1 191 ? -1.368 -20.859 16.734 1 41.72 191 THR B N 1
ATOM 4137 C CA . THR B 1 191 ? -1.814 -20.812 18.125 1 41.72 191 THR B CA 1
ATOM 4138 C C . THR B 1 191 ? -2.049 -22.219 18.656 1 41.72 191 THR B C 1
ATOM 4140 O O . THR B 1 191 ? -2.873 -22.422 19.562 1 41.72 191 THR B O 1
ATOM 4143 N N . LEU B 1 192 ? -1.784 -23.234 17.969 1 39.09 192 LEU B N 1
ATOM 4144 C CA . LEU B 1 192 ? -2.047 -24.5 18.641 1 39.09 192 LEU B CA 1
ATOM 4145 C C . LEU B 1 192 ? -1.702 -24.406 20.125 1 39.09 192 LEU B C 1
ATOM 4147 O O . LEU B 1 192 ? -0.944 -23.531 20.547 1 39.09 192 LEU B O 1
ATOM 4151 N N . LYS B 1 193 ? -2.119 -25.609 20.891 1 37.44 193 LYS B N 1
ATOM 4152 C CA . LYS B 1 193 ? -2.207 -25.984 22.297 1 37.44 193 LYS B CA 1
ATOM 4153 C C . LYS B 1 193 ? -0.894 -25.719 23.031 1 37.44 193 LYS B C 1
ATOM 4155 O O . LYS B 1 193 ? 0.18 -25.797 22.422 1 37.44 193 LYS B O 1
ATOM 4160 N N . GLU B 1 194 ? -0.95 -24.766 24.047 1 36.22 194 GLU B N 1
ATOM 4161 C CA . GLU B 1 194 ? -0.017 -24.953 25.156 1 36.22 194 GLU B CA 1
ATOM 4162 C C . GLU B 1 194 ? 0.479 -26.391 25.234 1 36.22 194 GLU B C 1
ATOM 4164 O O . GLU B 1 194 ? -0.253 -27.281 25.672 1 36.22 194 GLU B O 1
ATOM 4169 N N . ILE B 1 195 ? 1.021 -26.875 24.219 1 34.09 195 ILE B N 1
ATOM 4170 C CA . ILE B 1 195 ? 1.583 -28.156 24.625 1 34.09 195 ILE B CA 1
ATOM 4171 C C . ILE B 1 195 ? 2.814 -27.922 25.5 1 34.09 195 ILE B C 1
ATOM 4173 O O . ILE B 1 195 ? 3.807 -27.344 25.047 1 34.09 195 ILE B O 1
ATOM 4177 N N . ASP B 1 196 ? 2.799 -28.5 26.703 1 37.44 196 ASP B N 1
ATOM 4178 C CA . ASP B 1 196 ? 3.627 -28.578 27.906 1 37.44 196 ASP B CA 1
ATOM 4179 C C . ASP B 1 196 ? 4.215 -27.203 28.25 1 37.44 196 ASP B C 1
ATOM 4181 O O . ASP B 1 196 ? 5.383 -27.109 28.641 1 37.44 196 ASP B O 1
ATOM 4185 N N . GLY B 1 197 ? 3.645 -26.125 28.094 1 35.88 197 GLY B N 1
ATOM 4186 C CA . GLY B 1 197 ? 4.082 -24.844 28.641 1 35.88 197 GLY B CA 1
ATOM 4187 C C . GLY B 1 197 ? 4.863 -24.016 27.625 1 35.88 197 GLY B C 1
ATOM 4188 O O . GLY B 1 197 ? 5.312 -22.906 27.953 1 35.88 197 GLY B O 1
ATOM 4189 N N . ILE B 1 198 ? 5.469 -24.672 26.625 1 31.42 198 ILE B N 1
ATOM 4190 C CA . ILE B 1 198 ? 6.352 -23.875 25.781 1 31.42 198 ILE B CA 1
ATOM 4191 C C . ILE B 1 198 ? 5.551 -23.25 24.625 1 31.42 198 ILE B C 1
ATOM 4193 O O . ILE B 1 198 ? 4.945 -23.969 23.828 1 31.42 198 ILE B O 1
ATOM 4197 N N . ARG B 1 199 ? 5.043 -22.141 24.766 1 37.22 199 ARG B N 1
ATOM 4198 C CA . ARG B 1 199 ? 4.473 -21.266 23.75 1 37.22 199 ARG B CA 1
ATOM 4199 C C . ARG B 1 199 ? 5.465 -21.031 22.609 1 37.22 199 ARG B C 1
ATOM 4201 O O . ARG B 1 199 ? 6.52 -20.422 22.828 1 37.22 199 ARG B O 1
ATOM 4208 N N . ILE B 1 200 ? 5.605 -21.906 21.625 1 35.19 200 ILE B N 1
ATOM 4209 C CA . ILE B 1 200 ? 6.508 -21.547 20.531 1 35.19 200 ILE B CA 1
ATOM 4210 C C . ILE B 1 200 ? 5.895 -20.422 19.703 1 35.19 200 ILE B C 1
ATOM 4212 O O . ILE B 1 200 ? 4.781 -20.547 19.188 1 35.19 200 ILE B O 1
ATOM 4216 N N . LEU B 1 201 ? 6.105 -19.219 19.984 1 37.53 201 LEU B N 1
ATOM 4217 C CA . LEU B 1 201 ? 5.844 -18.047 19.172 1 37.53 201 LEU B CA 1
ATOM 4218 C C . LEU B 1 201 ? 6.367 -18.219 17.75 1 37.53 201 LEU B C 1
ATOM 4220 O O . LEU B 1 201 ? 7.582 -18.219 17.531 1 37.53 201 LEU B O 1
ATOM 4224 N N . SER B 1 202 ? 6.051 -19.188 16.984 1 40.06 202 SER B N 1
ATOM 4225 C CA . SER B 1 202 ? 6.621 -19.188 15.641 1 40.06 202 SER B CA 1
ATOM 4226 C C . SER B 1 202 ? 6.211 -17.938 14.859 1 40.06 202 SER B C 1
ATOM 4228 O O . SER B 1 202 ? 5.109 -17.406 15.055 1 40.06 202 SER B O 1
ATOM 4230 N N . SER B 1 203 ? 7.07 -17.109 14.422 1 43.84 203 SER B N 1
ATOM 4231 C CA . SER B 1 203 ? 7.152 -15.883 13.641 1 43.84 203 SER B CA 1
ATOM 4232 C C . SER B 1 203 ? 6.074 -15.852 12.555 1 43.84 203 SER B C 1
ATOM 4234 O O . SER B 1 203 ? 5.652 -14.773 12.133 1 43.84 203 SER B O 1
ATOM 4236 N N . SER B 1 204 ? 5.676 -17.094 11.945 1 48.81 204 SER B N 1
ATOM 4237 C CA . SER B 1 204 ? 4.805 -17.125 10.766 1 48.81 204 SER B CA 1
ATOM 4238 C C . SER B 1 204 ? 3.34 -17.234 11.172 1 48.81 204 SER B C 1
ATOM 4240 O O . SER B 1 204 ? 2.477 -17.484 10.328 1 48.81 204 SER B O 1
ATOM 4242 N N . ASN B 1 205 ? 2.969 -17.094 12.312 1 56.22 205 ASN B N 1
ATOM 4243 C CA . ASN B 1 205 ? 1.608 -17.297 12.797 1 56.22 205 ASN B CA 1
ATOM 4244 C C . ASN B 1 205 ? 0.69 -16.141 12.398 1 56.22 205 ASN B C 1
ATOM 4246 O O . ASN B 1 205 ? 0.994 -14.984 12.664 1 56.22 205 ASN B O 1
ATOM 4250 N N . MET B 1 206 ? -0.104 -16.438 11.305 1 73.19 206 MET B N 1
ATOM 4251 C CA . MET B 1 206 ? -1.094 -15.43 10.93 1 73.19 206 MET B CA 1
ATOM 4252 C C . MET B 1 206 ? -2.443 -15.727 11.578 1 73.19 206 MET B C 1
ATOM 4254 O O . MET B 1 206 ? -2.871 -16.891 11.625 1 73.19 206 MET B O 1
ATOM 4258 N N . SER B 1 207 ? -3.07 -14.805 12.273 1 85.38 207 SER B N 1
ATOM 4259 C CA . SER B 1 207 ? -4.418 -14.938 12.82 1 85.38 207 SER B CA 1
ATOM 4260 C C . SER B 1 207 ? -5.43 -15.258 11.734 1 85.38 207 SER B C 1
ATOM 4262 O O . SER B 1 207 ? -5.168 -15.031 10.547 1 85.38 207 SER B O 1
ATOM 4264 N N . GLU B 1 208 ? -6.434 -15.969 12.156 1 89.5 208 GLU B N 1
ATOM 4265 C CA . GLU B 1 208 ? -7.516 -16.266 11.227 1 89.5 208 GLU B CA 1
ATOM 4266 C C . GLU B 1 208 ? -8.023 -15 10.539 1 89.5 208 GLU B C 1
ATOM 4268 O O . GLU B 1 208 ? -8.289 -15.008 9.336 1 89.5 208 GLU B O 1
ATOM 4273 N N . SER B 1 209 ? -8.148 -13.992 11.344 1 93 209 SER B N 1
ATOM 4274 C CA . SER B 1 209 ? -8.625 -12.727 10.797 1 93 209 SER B CA 1
ATOM 4275 C C . SER B 1 209 ? -7.66 -12.18 9.758 1 93 209 SER B C 1
ATOM 4277 O O . SER B 1 209 ? -8.078 -11.695 8.703 1 93 209 SER B O 1
ATOM 4279 N N . ALA B 1 210 ? -6.445 -12.289 10.07 1 93.88 210 ALA B N 1
ATOM 4280 C CA . ALA B 1 210 ? -5.438 -11.82 9.125 1 93.88 210 ALA B CA 1
ATOM 4281 C C . ALA B 1 210 ? -5.449 -12.664 7.855 1 93.88 210 ALA B C 1
ATOM 4283 O O . ALA B 1 210 ? -5.34 -12.133 6.746 1 93.88 210 ALA B O 1
ATOM 4284 N N . SER B 1 211 ? -5.617 -13.922 8.008 1 94.69 211 SER B N 1
ATOM 4285 C CA . SER B 1 211 ? -5.656 -14.828 6.863 1 94.69 211 SER B CA 1
ATOM 4286 C C . SER B 1 211 ? -6.898 -14.594 6.012 1 94.69 211 SER B C 1
ATOM 4288 O O . SER B 1 211 ? -6.832 -14.648 4.785 1 94.69 211 SER B O 1
ATOM 4290 N N . MET B 1 212 ? -7.961 -14.328 6.691 1 96.62 212 MET B N 1
ATOM 4291 C CA . MET B 1 212 ? -9.211 -14.047 5.992 1 96.62 212 MET B CA 1
ATOM 4292 C C . MET B 1 212 ? -9.102 -12.766 5.172 1 96.62 212 MET B C 1
ATOM 4294 O O . MET B 1 212 ? -9.531 -12.727 4.02 1 96.62 212 MET B O 1
ATOM 4298 N N . ALA B 1 213 ? -8.523 -11.789 5.777 1 97.56 213 ALA B N 1
ATOM 4299 C CA . ALA B 1 213 ? -8.312 -10.531 5.07 1 97.56 213 ALA B CA 1
ATOM 4300 C C . ALA B 1 213 ? -7.398 -10.727 3.863 1 97.56 213 ALA B C 1
ATOM 4302 O O . ALA B 1 213 ? -7.633 -10.148 2.799 1 97.56 213 ALA B O 1
ATOM 4303 N N . MET B 1 214 ? -6.438 -11.555 4.035 1 97 214 MET B N 1
ATOM 4304 C CA . MET B 1 214 ? -5.516 -11.859 2.941 1 97 214 MET B CA 1
ATOM 4305 C C . MET B 1 214 ? -6.242 -12.547 1.794 1 97 214 MET B C 1
ATOM 4307 O O . MET B 1 214 ? -5.98 -12.266 0.625 1 97 214 MET B O 1
ATOM 4311 N N . ALA B 1 215 ? -7.105 -13.406 2.127 1 98 215 ALA B N 1
ATOM 4312 C CA . ALA B 1 215 ? -7.883 -14.102 1.107 1 98 215 ALA B CA 1
ATOM 4313 C C . ALA B 1 215 ? -8.734 -13.125 0.302 1 98 215 ALA B C 1
ATOM 4315 O O . ALA B 1 215 ? -8.781 -13.203 -0.928 1 98 215 ALA B O 1
ATOM 4316 N N . VAL B 1 216 ? -9.344 -12.188 1.009 1 98.56 216 VAL B N 1
ATOM 4317 C CA . VAL B 1 216 ? -10.195 -11.203 0.34 1 98.56 216 VAL B CA 1
ATOM 4318 C C . VAL B 1 216 ? -9.352 -10.352 -0.606 1 98.56 216 VAL B C 1
ATOM 4320 O O . VAL B 1 216 ? -9.711 -10.164 -1.771 1 98.56 216 VAL B O 1
ATOM 4323 N N . ARG B 1 217 ? -8.258 -9.875 -0.113 1 98.5 217 ARG B N 1
ATOM 4324 C CA . ARG B 1 217 ? -7.355 -9.102 -0.955 1 98.5 217 ARG B CA 1
ATOM 4325 C C . ARG B 1 217 ? -6.895 -9.914 -2.162 1 98.5 217 ARG B C 1
ATOM 4327 O O . ARG B 1 217 ? -6.836 -9.398 -3.279 1 98.5 217 ARG B O 1
ATOM 4334 N N . SER B 1 218 ? -6.629 -11.156 -1.902 1 98.12 218 SER B N 1
ATOM 4335 C CA . SER B 1 218 ? -6.137 -12.023 -2.965 1 98.12 218 SER B CA 1
ATOM 4336 C C . SER B 1 218 ? -7.195 -12.234 -4.043 1 98.12 218 SER B C 1
ATOM 4338 O O . SER B 1 218 ? -6.867 -12.32 -5.23 1 98.12 218 SER B O 1
ATOM 4340 N N . ILE B 1 219 ? -8.398 -12.352 -3.648 1 98.62 219 ILE B N 1
ATOM 4341 C CA . ILE B 1 219 ? -9.469 -12.531 -4.621 1 98.62 219 ILE B CA 1
ATOM 4342 C C . ILE B 1 219 ? -9.586 -11.297 -5.504 1 98.62 219 ILE B C 1
ATOM 4344 O O . ILE B 1 219 ? -9.75 -11.406 -6.723 1 98.62 219 ILE B O 1
ATOM 4348 N N . VAL B 1 220 ? -9.406 -10.141 -4.906 1 98.31 220 VAL B N 1
ATOM 4349 C CA . VAL B 1 220 ? -9.414 -8.898 -5.672 1 98.31 220 VAL B CA 1
ATOM 4350 C C . VAL B 1 220 ? -8.242 -8.883 -6.645 1 98.31 220 VAL B C 1
ATOM 4352 O O . VAL B 1 220 ? -8.414 -8.562 -7.824 1 98.31 220 VAL B O 1
ATOM 4355 N N . GLY B 1 221 ? -7.102 -9.258 -6.125 1 97.25 221 GLY B N 1
ATOM 4356 C CA . GLY B 1 221 ? -5.934 -9.328 -6.988 1 97.25 221 GLY B CA 1
ATOM 4357 C C . GLY B 1 221 ? -6.105 -10.312 -8.133 1 97.25 221 GLY B C 1
ATOM 4358 O O . GLY B 1 221 ? -5.715 -10.031 -9.266 1 97.25 221 GLY B O 1
ATOM 4359 N N . ALA B 1 222 ? -6.691 -11.438 -7.848 1 97.19 222 ALA B N 1
ATOM 4360 C CA . ALA B 1 222 ? -6.914 -12.477 -8.852 1 97.19 222 ALA B CA 1
ATOM 4361 C C . ALA B 1 222 ? -7.895 -12 -9.914 1 97.19 222 ALA B C 1
ATOM 4363 O O . ALA B 1 222 ? -7.766 -12.359 -11.094 1 97.19 222 ALA B O 1
ATOM 4364 N N . LEU B 1 223 ? -8.867 -11.266 -9.461 1 97.44 223 LEU B N 1
ATOM 4365 C CA . LEU B 1 223 ? -9.844 -10.734 -10.406 1 97.44 223 LEU B CA 1
ATOM 4366 C C . LEU B 1 223 ? -9.164 -9.867 -11.461 1 97.44 223 LEU B C 1
ATOM 4368 O O . LEU B 1 223 ? -9.414 -10.039 -12.656 1 97.44 223 LEU B O 1
ATOM 4372 N N . TRP B 1 224 ? -8.32 -9.055 -11.039 1 95.38 224 TRP B N 1
ATOM 4373 C CA . TRP B 1 224 ? -7.605 -8.203 -11.977 1 95.38 224 TRP B CA 1
ATOM 4374 C C . TRP B 1 224 ? -6.641 -9.031 -12.828 1 95.38 224 TRP B C 1
ATOM 4376 O O . TRP B 1 224 ? -6.59 -8.875 -14.047 1 95.38 224 TRP B O 1
ATOM 4386 N N . ALA B 1 225 ? -5.918 -9.906 -12.172 1 92.38 225 ALA B N 1
ATOM 4387 C CA . ALA B 1 225 ? -4.891 -10.695 -12.852 1 92.38 225 ALA B CA 1
ATOM 4388 C C . ALA B 1 225 ? -5.504 -11.562 -13.945 1 92.38 225 ALA B C 1
ATOM 4390 O O . ALA B 1 225 ? -4.879 -11.789 -14.984 1 92.38 225 ALA B O 1
ATOM 4391 N N . SER B 1 226 ? -6.695 -12 -13.727 1 92.44 226 SER B N 1
ATOM 4392 C CA . SER B 1 226 ? -7.344 -12.922 -14.656 1 92.44 226 SER B CA 1
ATOM 4393 C C . SER B 1 226 ? -8.047 -12.156 -15.773 1 92.44 226 SER B C 1
ATOM 4395 O O . SER B 1 226 ? -8.188 -12.672 -16.891 1 92.44 226 SER B O 1
ATOM 4397 N N . THR B 1 227 ? -8.469 -10.914 -15.477 1 92.75 227 THR B N 1
ATOM 4398 C CA . THR B 1 227 ? -9.305 -10.219 -16.453 1 92.75 227 THR B CA 1
ATOM 4399 C C . THR B 1 227 ? -8.578 -9.008 -17.031 1 92.75 227 THR B C 1
ATOM 4401 O O . THR B 1 227 ? -8.922 -8.523 -18.109 1 92.75 227 THR B O 1
ATOM 4404 N N . GLN B 1 228 ? -7.715 -8.461 -16.312 1 88.62 228 GLN B N 1
ATOM 4405 C CA . GLN B 1 228 ? -7.047 -7.207 -16.641 1 88.62 228 GLN B CA 1
ATOM 4406 C C . GLN B 1 228 ? -8.062 -6.109 -16.938 1 88.62 228 GLN B C 1
ATOM 4408 O O . GLN B 1 228 ? -7.855 -5.301 -17.859 1 88.62 228 GLN B O 1
ATOM 4413 N N . ASP B 1 229 ? -9.18 -6.227 -16.312 1 92.12 229 ASP B N 1
ATOM 4414 C CA . ASP B 1 229 ? -10.266 -5.262 -16.438 1 92.12 229 ASP B CA 1
ATOM 4415 C C . ASP B 1 229 ? -10.445 -4.465 -15.148 1 92.12 229 ASP B C 1
ATOM 4417 O O . ASP B 1 229 ? -11.102 -4.926 -14.211 1 92.12 229 ASP B O 1
ATOM 4421 N N . LEU B 1 230 ? -9.945 -3.262 -15.258 1 91.12 230 LEU B N 1
ATOM 4422 C CA . LEU B 1 230 ? -9.977 -2.424 -14.062 1 91.12 230 LEU B CA 1
ATOM 4423 C C . LEU B 1 230 ? -11.414 -2.033 -13.719 1 91.12 230 LEU B C 1
ATOM 4425 O O . LEU B 1 230 ? -11.766 -1.921 -12.539 1 91.12 230 LEU B O 1
ATOM 4429 N N . GLN B 1 231 ? -12.188 -1.801 -14.703 1 94.62 231 GLN B N 1
ATOM 4430 C CA . GLN B 1 231 ? -13.57 -1.412 -14.453 1 94.62 231 GLN B CA 1
ATOM 4431 C C . GLN B 1 231 ? -14.336 -2.521 -13.734 1 94.62 231 GLN B C 1
ATOM 4433 O O . GLN B 1 231 ? -15.133 -2.25 -12.836 1 94.62 231 GLN B O 1
ATOM 4438 N N . LEU B 1 232 ? -14.055 -3.717 -14.156 1 96.44 232 LEU B N 1
ATOM 4439 C CA . LEU B 1 232 ? -14.688 -4.863 -13.508 1 96.44 232 LEU B CA 1
ATOM 4440 C C . LEU B 1 232 ? -14.273 -4.949 -12.039 1 96.44 232 LEU B C 1
ATOM 4442 O O . LEU B 1 232 ? -15.109 -5.184 -11.172 1 96.44 232 LEU B O 1
ATOM 4446 N N . VAL B 1 233 ? -13.031 -4.723 -11.789 1 96.81 233 VAL B N 1
ATOM 4447 C CA . VAL B 1 233 ? -12.523 -4.762 -10.43 1 96.81 233 VAL B CA 1
ATOM 4448 C C . VAL B 1 233 ? -13.172 -3.658 -9.594 1 96.81 233 VAL B C 1
ATOM 4450 O O . VAL B 1 233 ? -13.594 -3.893 -8.461 1 96.81 233 VAL B O 1
ATOM 4453 N N . GLU B 1 234 ? -13.273 -2.484 -10.156 1 96.38 234 GLU B N 1
ATOM 4454 C CA . GLU B 1 234 ? -13.852 -1.349 -9.453 1 96.38 234 GLU B CA 1
ATOM 4455 C C . GLU B 1 234 ? -15.32 -1.602 -9.109 1 96.38 234 GLU B C 1
ATOM 4457 O O . GLU B 1 234 ? -15.766 -1.287 -8 1 96.38 234 GLU B O 1
ATOM 4462 N N . ARG B 1 235 ? -16.016 -2.133 -10.016 1 97.31 235 ARG B N 1
ATOM 4463 C CA . ARG B 1 235 ? -17.422 -2.479 -9.75 1 97.31 235 ARG B CA 1
ATOM 4464 C C . ARG B 1 235 ? -17.516 -3.518 -8.641 1 97.31 235 ARG B C 1
ATOM 4466 O O . ARG B 1 235 ? -18.406 -3.428 -7.785 1 97.31 235 ARG B O 1
ATOM 4473 N N . PHE B 1 236 ? -16.688 -4.461 -8.734 1 98.31 236 PHE B N 1
ATOM 4474 C CA . PHE B 1 236 ? -16.641 -5.484 -7.699 1 98.31 236 PHE B CA 1
ATOM 4475 C C . PHE B 1 236 ? -16.375 -4.867 -6.332 1 98.31 236 PHE B C 1
ATOM 4477 O O . PHE B 1 236 ? -17.031 -5.207 -5.352 1 98.31 236 PHE B O 1
ATOM 4484 N N . LEU B 1 237 ? -15.406 -3.959 -6.258 1 97.88 237 LEU B N 1
ATOM 4485 C CA . LEU B 1 237 ? -15.031 -3.305 -5.008 1 97.88 237 LEU B CA 1
ATOM 4486 C C . LEU B 1 237 ? -16.172 -2.418 -4.504 1 97.88 237 LEU B C 1
ATOM 4488 O O . LEU B 1 237 ? -16.422 -2.348 -3.297 1 97.88 237 LEU B O 1
ATOM 4492 N N . ASP B 1 238 ? -16.859 -1.729 -5.371 1 97.19 238 ASP B N 1
ATOM 4493 C CA . ASP B 1 238 ? -17.984 -0.895 -4.984 1 97.19 238 ASP B CA 1
ATOM 4494 C C . ASP B 1 238 ? -19.109 -1.737 -4.367 1 97.19 238 ASP B C 1
ATOM 4496 O O . ASP B 1 238 ? -19.719 -1.339 -3.371 1 97.19 238 ASP B O 1
ATOM 4500 N N . ALA B 1 239 ? -19.312 -2.893 -4.891 1 96.81 239 ALA B N 1
ATOM 4501 C CA . ALA B 1 239 ? -20.406 -3.758 -4.461 1 96.81 239 ALA B CA 1
ATOM 4502 C C . ALA B 1 239 ? -20.078 -4.438 -3.133 1 96.81 239 ALA B C 1
ATOM 4504 O O . ALA B 1 239 ? -20.953 -4.598 -2.279 1 96.81 239 ALA B O 1
ATOM 4505 N N . HIS B 1 240 ? -18.828 -4.781 -2.93 1 96.69 240 HIS B N 1
ATOM 4506 C CA . HIS B 1 240 ? -18.516 -5.668 -1.815 1 96.69 240 HIS B CA 1
ATOM 4507 C C . HIS B 1 240 ? -17.812 -4.918 -0.687 1 96.69 240 HIS B C 1
ATOM 4509 O O . HIS B 1 240 ? -17.891 -5.324 0.475 1 96.69 240 HIS B O 1
ATOM 4515 N N . VAL B 1 241 ? -17.141 -3.832 -0.995 1 95.94 241 VAL B N 1
ATOM 4516 C CA . VAL B 1 241 ? -16.312 -3.201 0.022 1 95.94 241 VAL B CA 1
ATOM 4517 C C . VAL B 1 241 ? -16.812 -1.79 0.305 1 95.94 241 VAL B C 1
ATOM 4519 O O . VAL B 1 241 ? -17.062 -1.435 1.459 1 95.94 241 VAL B O 1
ATOM 4522 N N . MET B 1 242 ? -17.047 -1.041 -0.753 1 94.81 242 MET B N 1
ATOM 4523 C CA . MET B 1 242 ? -17.375 0.376 -0.609 1 94.81 242 MET B CA 1
ATOM 4524 C C . MET B 1 242 ? -18.859 0.571 -0.35 1 94.81 242 MET B C 1
ATOM 4526 O O . MET B 1 242 ? -19.328 1.7 -0.181 1 94.81 242 MET B O 1
ATOM 4530 N N . SER B 1 243 ? -19.625 -0.49 -0.304 1 92.19 243 SER B N 1
ATOM 4531 C CA . SER B 1 243 ? -21.062 -0.393 -0.127 1 92.19 243 SER B CA 1
ATOM 4532 C C . SER B 1 243 ? -21.422 -0.009 1.305 1 92.19 243 SER B C 1
ATOM 4534 O O . SER B 1 243 ? -22.531 0.474 1.566 1 92.19 243 SER B O 1
ATOM 4536 N N . ARG B 1 244 ? -20.562 -0.153 2.145 1 88.25 244 ARG B N 1
ATOM 4537 C CA . ARG B 1 244 ? -20.797 0.191 3.545 1 88.25 244 ARG B CA 1
ATOM 4538 C C . ARG B 1 244 ? -20.688 1.696 3.764 1 88.25 244 ARG B C 1
ATOM 4540 O O . ARG B 1 244 ? -19.906 2.373 3.08 1 88.25 244 ARG B O 1
ATOM 4547 N N . LYS B 1 245 ? -21.469 2.148 4.703 1 87.44 245 LYS B N 1
ATOM 4548 C CA . LYS B 1 245 ? -21.406 3.562 5.059 1 87.44 245 LYS B CA 1
ATOM 4549 C C . LYS B 1 245 ? -20.391 3.803 6.184 1 87.44 245 LYS B C 1
ATOM 4551 O O . LYS B 1 245 ? -20.375 3.062 7.168 1 87.44 245 LYS B O 1
ATOM 4556 N N . LEU B 1 246 ? -19.562 4.719 5.973 1 89.62 246 LEU B N 1
ATOM 4557 C CA . LEU B 1 246 ? -18.562 5.125 6.957 1 89.62 246 LEU B CA 1
ATOM 4558 C C . LEU B 1 246 ? -18.844 6.535 7.461 1 89.62 246 LEU B C 1
ATOM 4560 O O . LEU B 1 246 ? -18.906 7.48 6.672 1 89.62 246 LEU B O 1
ATOM 4564 N N . PRO B 1 247 ? -19.125 6.625 8.727 1 91.06 247 PRO B N 1
ATOM 4565 C CA . PRO B 1 247 ? -19.266 7.977 9.273 1 91.06 247 PRO B CA 1
ATOM 4566 C C . PRO B 1 247 ? -17.938 8.711 9.375 1 91.06 247 PRO B C 1
ATOM 4568 O O . PRO B 1 247 ? -17.266 8.664 10.414 1 91.06 247 PRO B O 1
ATOM 4571 N N . ILE B 1 248 ? -17.625 9.469 8.43 1 91 248 ILE B N 1
ATOM 4572 C CA . ILE B 1 248 ? -16.328 10.117 8.289 1 91 248 ILE B CA 1
ATOM 4573 C C . ILE B 1 248 ? -16.141 11.133 9.414 1 91 248 ILE B C 1
ATOM 4575 O O . ILE B 1 248 ? -15.016 11.352 9.883 1 91 248 ILE B O 1
ATOM 4579 N N . THR B 1 249 ? -17.234 11.734 9.898 1 89.75 249 THR B N 1
ATOM 4580 C CA . THR B 1 249 ? -17.172 12.773 10.922 1 89.75 249 THR B CA 1
ATOM 4581 C C . THR B 1 249 ? -16.578 12.219 12.219 1 89.75 249 THR B C 1
ATOM 4583 O O . THR B 1 249 ? -15.938 12.953 12.977 1 89.75 249 THR B O 1
ATOM 4586 N N . GLN B 1 250 ? -16.734 10.992 12.352 1 90.88 250 GLN B N 1
ATOM 4587 C CA . GLN B 1 250 ? -16.266 10.359 13.586 1 90.88 250 GLN B CA 1
ATOM 4588 C C . GLN B 1 250 ? -14.766 10.109 13.555 1 90.88 250 GLN B C 1
ATOM 4590 O O . GLN B 1 250 ? -14.156 9.812 14.586 1 90.88 250 GLN B O 1
ATOM 4595 N N . LEU B 1 251 ? -14.195 10.352 12.445 1 91.19 251 LEU B N 1
ATOM 4596 C CA . LEU B 1 251 ? -12.766 10.094 12.312 1 91.19 251 LEU B CA 1
ATOM 4597 C C . LEU B 1 251 ? -11.953 11.336 12.672 1 91.19 251 LEU B C 1
ATOM 4599 O O . LEU B 1 251 ? -10.734 11.258 12.82 1 91.19 251 LEU B O 1
ATOM 4603 N N . PHE B 1 252 ? -12.688 12.422 12.898 1 89.62 252 PHE B N 1
ATOM 4604 C CA . PHE B 1 252 ? -12.008 13.664 13.227 1 89.62 252 PHE B CA 1
ATOM 4605 C C . PHE B 1 252 ? -11.789 13.781 14.734 1 89.62 252 PHE B C 1
ATOM 4607 O O . PHE B 1 252 ? -12.648 13.398 15.523 1 89.62 252 PHE B O 1
ATOM 4614 N N . MET B 1 253 ? -10.578 14.117 15.031 1 84.44 253 MET B N 1
ATOM 4615 C CA . MET B 1 253 ? -10.266 14.484 16.406 1 84.44 253 MET B CA 1
ATOM 4616 C C . MET B 1 253 ? -9.523 15.812 16.469 1 84.44 253 MET B C 1
ATOM 4618 O O . MET B 1 253 ? -8.312 15.867 16.234 1 84.44 253 MET B O 1
ATOM 4622 N N . PHE B 1 254 ? -10.383 16.859 16.875 1 86.62 254 PHE B N 1
ATOM 4623 C CA . PHE B 1 254 ? -9.758 18.172 16.984 1 86.62 254 PHE B CA 1
ATOM 4624 C C . PHE B 1 254 ? -9.312 18.438 18.422 1 86.62 254 PHE B C 1
ATOM 4626 O O . PHE B 1 254 ? -10.148 18.562 19.312 1 86.62 254 PHE B O 1
ATOM 4633 N N . GLU B 1 255 ? -8.086 18.5 18.609 1 84.25 255 GLU B N 1
ATOM 4634 C CA . GLU B 1 255 ? -7.574 18.797 19.953 1 84.25 255 GLU B CA 1
ATOM 4635 C C . GLU B 1 255 ? -7.766 20.266 20.312 1 84.25 255 GLU B C 1
ATOM 4637 O O . GLU B 1 255 ? -8.164 20.594 21.422 1 84.25 255 GLU B O 1
ATOM 4642 N N . GLN B 1 256 ? -7.5 21.094 19.359 1 90.06 256 GLN B N 1
ATOM 4643 C CA . GLN B 1 256 ? -7.691 22.531 19.5 1 90.06 256 GLN B CA 1
ATOM 4644 C C . GLN B 1 256 ? -8.484 23.094 18.312 1 90.06 256 GLN B C 1
ATOM 4646 O O . GLN B 1 256 ? -7.914 23.734 17.438 1 90.06 256 GLN B O 1
ATOM 4651 N N . PRO B 1 257 ? -9.805 22.953 18.469 1 93.81 257 PRO B N 1
ATOM 4652 C CA . PRO B 1 257 ? -10.633 23.266 17.312 1 93.81 257 PRO B CA 1
ATOM 4653 C C . PRO B 1 257 ? -10.547 24.734 16.906 1 93.81 257 PRO B C 1
ATOM 4655 O O . PRO B 1 257 ? -10.539 25.062 15.719 1 93.81 257 PRO B O 1
ATOM 4658 N N . THR B 1 258 ? -10.461 25.578 17.922 1 93.88 258 THR B N 1
ATOM 4659 C CA . THR B 1 258 ? -10.43 27 17.625 1 93.88 258 THR B CA 1
ATOM 4660 C C . THR B 1 258 ? -9.141 27.375 16.906 1 93.88 258 THR B C 1
ATOM 4662 O O . THR B 1 258 ? -9.164 28.141 15.93 1 93.88 258 THR B O 1
ATOM 4665 N N . ARG B 1 259 ? -8.117 26.812 17.328 1 89.69 259 ARG B N 1
ATOM 4666 C CA . ARG B 1 259 ? -6.828 27.078 16.688 1 89.69 259 ARG B CA 1
ATOM 4667 C C . ARG B 1 259 ? -6.785 26.484 15.281 1 89.69 259 ARG B C 1
ATOM 4669 O O . ARG B 1 259 ? -6.27 27.109 14.359 1 89.69 259 ARG B O 1
ATOM 4676 N N . GLU B 1 260 ? -7.293 25.328 15.234 1 90.5 260 GLU B N 1
ATOM 4677 C CA . GLU B 1 260 ? -7.301 24.641 13.938 1 90.5 260 GLU B CA 1
ATOM 4678 C C . GLU B 1 260 ? -8.172 25.391 12.938 1 90.5 260 GLU B C 1
ATOM 4680 O O . GLU B 1 260 ? -7.844 25.453 11.75 1 90.5 260 GLU B O 1
ATOM 4685 N N . LEU B 1 261 ? -9.219 25.938 13.398 1 94.44 261 LEU B N 1
ATOM 4686 C CA . LEU B 1 261 ? -10.078 26.719 12.523 1 94.44 261 LEU B CA 1
ATOM 4687 C C . LEU B 1 261 ? -9.367 28 12.062 1 94.44 261 LEU B C 1
ATOM 4689 O O . LEU B 1 261 ? -9.453 28.375 10.898 1 94.44 261 LEU B O 1
ATOM 4693 N N . ALA B 1 262 ? -8.695 28.578 13 1 92.81 262 ALA B N 1
ATOM 4694 C CA . ALA B 1 262 ? -7.945 29.781 12.656 1 92.81 262 ALA B CA 1
ATOM 4695 C C . ALA B 1 262 ? -6.895 29.5 11.586 1 92.81 262 ALA B C 1
ATOM 4697 O O . ALA B 1 262 ? -6.742 30.266 10.641 1 92.81 262 ALA B O 1
ATOM 4698 N N . ARG B 1 263 ? -6.266 28.422 11.75 1 85.88 263 ARG B N 1
ATOM 4699 C CA . ARG B 1 263 ? -5.254 28.016 10.781 1 85.88 263 ARG B CA 1
ATOM 4700 C C . ARG B 1 263 ? -5.887 27.75 9.422 1 85.88 263 ARG B C 1
ATOM 4702 O O . ARG B 1 263 ? -5.324 28.109 8.383 1 85.88 263 ARG B O 1
ATOM 4709 N N . LEU B 1 264 ? -6.965 27.047 9.477 1 89.38 264 LEU B N 1
ATOM 4710 C CA . LEU B 1 264 ? -7.684 26.766 8.234 1 89.38 264 LEU B CA 1
ATOM 4711 C C . LEU B 1 264 ? -8.078 28.047 7.52 1 89.38 264 LEU B C 1
ATOM 4713 O O . LEU B 1 264 ? -7.879 28.172 6.309 1 89.38 264 LEU B O 1
ATOM 4717 N N . CYS B 1 265 ? -8.594 29 8.258 1 91.81 265 CYS B N 1
ATOM 4718 C CA . CYS B 1 265 ? -9.008 30.266 7.672 1 91.81 265 CYS B CA 1
ATOM 4719 C C . CYS B 1 265 ? -7.812 31 7.059 1 91.81 265 CYS B C 1
ATOM 4721 O O . CYS B 1 265 ? -7.906 31.516 5.949 1 91.81 265 CYS B O 1
ATOM 4723 N N . SER B 1 266 ? -6.746 30.984 7.801 1 86.12 266 SER B N 1
ATOM 4724 C CA . SER B 1 266 ? -5.535 31.641 7.309 1 86.12 266 SER B CA 1
ATOM 4725 C C . SER B 1 266 ? -5.051 30.984 6.016 1 86.12 266 SER B C 1
ATOM 4727 O O . SER B 1 266 ? -4.711 31.688 5.059 1 86.12 266 SER B O 1
ATOM 4729 N N . ARG B 1 267 ? -5.062 29.75 5.996 1 79.69 267 ARG B N 1
ATOM 4730 C CA . ARG B 1 267 ? -4.59 29 4.84 1 79.69 267 ARG B CA 1
ATOM 4731 C C . ARG B 1 267 ? -5.465 29.266 3.619 1 79.69 267 ARG B C 1
ATOM 4733 O O . ARG B 1 267 ? -4.965 29.344 2.494 1 79.69 267 ARG B O 1
ATOM 4740 N N . GLU B 1 268 ? -6.75 29.406 3.896 1 85.56 268 GLU B N 1
ATOM 4741 C CA . GLU B 1 268 ? -7.699 29.562 2.799 1 85.56 268 GLU B CA 1
ATOM 4742 C C . GLU B 1 268 ? -7.883 31.047 2.445 1 85.56 268 GLU B C 1
ATOM 4744 O O . GLU B 1 268 ? -8.703 31.375 1.588 1 85.56 268 GLU B O 1
ATOM 4749 N N . GLY B 1 269 ? -7.184 31.828 3.121 1 86.44 269 GLY B N 1
ATOM 4750 C CA . GLY B 1 269 ? -7.266 33.25 2.844 1 86.44 269 GLY B CA 1
ATOM 4751 C C . GLY B 1 269 ? -8.531 33.906 3.371 1 86.44 269 GLY B C 1
ATOM 4752 O O . GLY B 1 269 ? -9.008 34.906 2.816 1 86.44 269 GLY B O 1
ATOM 4753 N N . LEU B 1 270 ? -9.078 33.312 4.379 1 91 270 LEU B N 1
ATOM 4754 C CA . LEU B 1 270 ? -10.273 33.875 5.012 1 91 270 LEU B CA 1
ATOM 4755 C C . LEU B 1 270 ? -9.906 34.719 6.223 1 91 270 LEU B C 1
ATOM 4757 O O . LEU B 1 270 ? -8.789 34.625 6.738 1 91 270 LEU B O 1
ATOM 4761 N N . GLU B 1 271 ? -10.867 35.562 6.598 1 94.38 271 GLU B N 1
ATOM 4762 C CA . GLU B 1 271 ? -10.656 36.375 7.793 1 94.38 271 GLU B CA 1
ATOM 4763 C C . GLU B 1 271 ? -10.586 35.5 9.047 1 94.38 271 GLU B C 1
ATOM 4765 O O . GLU B 1 271 ? -11.188 34.406 9.094 1 94.38 271 GLU B O 1
ATOM 4770 N N . ARG B 1 272 ? -9.859 36 9.977 1 94.44 272 ARG B N 1
ATOM 4771 C CA . ARG B 1 272 ? -9.742 35.281 11.242 1 94.44 272 ARG B CA 1
ATOM 4772 C C . ARG B 1 272 ? -11.117 35.031 11.852 1 94.44 272 ARG B C 1
ATOM 4774 O O . ARG B 1 272 ? -11.961 35.938 11.883 1 94.44 272 ARG B O 1
ATOM 4781 N N . PRO B 1 273 ? -11.289 33.844 12.258 1 95.94 273 PRO B N 1
ATOM 4782 C CA . PRO B 1 273 ? -12.602 33.531 12.812 1 95.94 273 PRO B CA 1
ATOM 4783 C C . PRO B 1 273 ? -12.875 34.219 14.141 1 95.94 273 PRO B C 1
ATOM 4785 O O . PRO B 1 273 ? -11.969 34.375 14.961 1 95.94 273 PRO B O 1
ATOM 4788 N N . VAL B 1 274 ? -14.102 34.688 14.297 1 96.06 274 VAL B N 1
ATOM 4789 C CA . VAL B 1 274 ? -14.531 35.375 15.516 1 96.06 274 VAL B CA 1
ATOM 4790 C C . VAL B 1 274 ? -15.742 34.656 16.109 1 96.06 274 VAL B C 1
ATOM 4792 O O . VAL B 1 274 ? -16.719 34.375 15.398 1 96.06 274 VAL B O 1
ATOM 4795 N N . SER B 1 275 ? -15.594 34.344 17.422 1 95.62 275 SER B N 1
ATOM 4796 C CA . SER B 1 275 ? -16.703 33.688 18.109 1 95.62 275 SER B CA 1
ATOM 4797 C C . SER B 1 275 ? -17.641 34.719 18.734 1 95.62 275 SER B C 1
ATOM 4799 O O . SER B 1 275 ? -17.188 35.688 19.359 1 95.62 275 SER B O 1
ATOM 4801 N N . LYS B 1 276 ? -18.953 34.531 18.469 1 95.19 276 LYS B N 1
ATOM 4802 C CA . LYS B 1 276 ? -19.953 35.406 19.047 1 95.19 276 LYS B CA 1
ATOM 4803 C C . LYS B 1 276 ? -21 34.625 19.828 1 95.19 276 LYS B C 1
ATOM 4805 O O . LYS B 1 276 ? -21.438 33.531 19.375 1 95.19 276 LYS B O 1
ATOM 4810 N N . LEU B 1 277 ? -21.375 35.156 20.953 1 93.62 277 LEU B N 1
ATOM 4811 C CA . LEU B 1 277 ? -22.469 34.562 21.703 1 9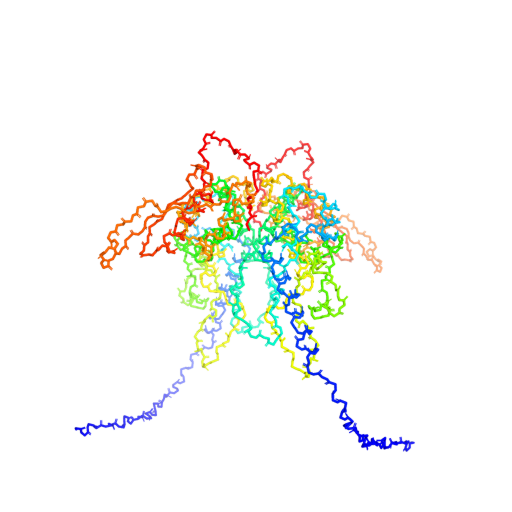3.62 277 LEU B CA 1
ATOM 4812 C C . LEU B 1 277 ? -23.812 34.906 21.062 1 93.62 277 LEU B C 1
ATOM 4814 O O . LEU B 1 277 ? -24.156 36.062 20.922 1 93.62 277 LEU B O 1
ATOM 4818 N N . ILE B 1 278 ? -24.5 33.906 20.688 1 92.75 278 ILE B N 1
ATOM 4819 C CA . ILE B 1 278 ? -25.75 34.094 19.969 1 92.75 278 ILE B CA 1
ATOM 4820 C C . ILE B 1 278 ? -26.922 34.062 20.969 1 92.75 278 ILE B C 1
ATOM 4822 O O . ILE B 1 278 ? -27.859 34.844 20.844 1 92.75 278 ILE B O 1
ATOM 4826 N N . ALA B 1 279 ? -26.875 33.094 21.812 1 89.25 279 ALA B N 1
ATOM 4827 C CA . ALA B 1 279 ? -27.969 32.969 22.781 1 89.25 279 ALA B CA 1
ATOM 4828 C C . ALA B 1 279 ? -27.453 32.344 24.094 1 89.25 279 ALA B C 1
ATOM 4830 O O . ALA B 1 279 ? -26.438 31.672 24.109 1 89.25 279 ALA B O 1
ATOM 4831 N N . GLU B 1 280 ? -28.031 32.812 25.141 1 87.94 280 GLU B N 1
ATOM 4832 C CA . GLU B 1 280 ? -27.734 32.25 26.469 1 87.94 280 GLU B CA 1
ATOM 4833 C C . GLU B 1 280 ? -29.031 31.953 27.219 1 87.94 280 GLU B C 1
ATOM 4835 O O . GLU B 1 280 ? -29.969 32.75 27.203 1 87.94 280 GLU B O 1
ATOM 4840 N N . THR B 1 281 ? -29.156 30.641 27.453 1 80.75 281 THR B N 1
ATOM 4841 C CA . THR B 1 281 ? -30.328 30.281 28.234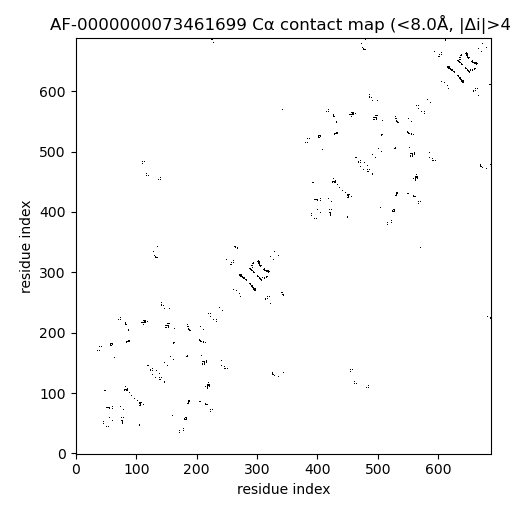 1 80.75 281 THR B CA 1
ATOM 4842 C C . THR B 1 281 ? -29.922 29.797 29.625 1 80.75 281 THR B C 1
ATOM 4844 O O . THR B 1 281 ? -28.969 29.016 29.766 1 80.75 281 THR B O 1
ATOM 4847 N N . GLY B 1 282 ? -30.781 30.188 30.609 1 71.31 282 GLY B N 1
ATOM 4848 C CA . GLY B 1 282 ? -30.703 29.672 31.969 1 71.31 282 GLY B CA 1
ATOM 4849 C C . GLY B 1 282 ? -29.484 30.172 32.719 1 71.31 282 GLY B C 1
ATOM 4850 O O . GLY B 1 282 ? -28.906 29.438 33.531 1 71.31 282 GLY B O 1
ATOM 4851 N N . ARG B 1 283 ? -28.984 31.281 32.375 1 63.84 283 ARG B N 1
ATOM 4852 C CA . ARG B 1 283 ? -27.797 31.812 33.031 1 63.84 283 ARG B CA 1
ATOM 4853 C C . ARG B 1 283 ? -27.875 31.672 34.531 1 63.84 283 ARG B C 1
ATOM 4855 O O . ARG B 1 283 ? -26.891 31.344 35.188 1 63.84 283 ARG B O 1
ATOM 4862 N N . LEU B 1 284 ? -29.109 31.891 34.938 1 66.25 284 LEU B N 1
ATOM 4863 C CA . LEU B 1 284 ? -29.297 31.859 36.406 1 66.25 284 LEU B CA 1
ATOM 4864 C C . LEU B 1 284 ? -29.797 30.484 36.844 1 66.25 284 LEU B C 1
ATOM 4866 O O . LEU B 1 284 ? -30.125 30.297 38 1 66.25 284 LEU B O 1
ATOM 4870 N N . SER B 1 285 ? -29.812 29.641 35.844 1 67.31 285 SER B N 1
ATOM 4871 C CA . SER B 1 285 ? -30.297 28.312 36.219 1 67.31 285 SER B CA 1
ATOM 4872 C C . SER B 1 285 ? -29.125 27.375 36.5 1 67.31 285 SER B C 1
ATOM 4874 O O . SER B 1 285 ? -27.969 27.734 36.344 1 67.31 285 SER B O 1
ATOM 4876 N N . LYS B 1 286 ? -29.406 26.203 37.094 1 77.62 286 LYS B N 1
ATOM 4877 C CA . LYS B 1 286 ? -28.453 25.172 37.469 1 77.62 286 LYS B CA 1
ATOM 4878 C C . LYS B 1 286 ? -27.75 24.594 36.25 1 77.62 286 LYS B C 1
ATOM 4880 O O . LYS B 1 286 ? -26.656 24.031 36.375 1 77.62 286 LYS B O 1
ATOM 4885 N N . ALA B 1 287 ? -28.312 24.875 35.125 1 79.81 287 ALA B N 1
ATOM 4886 C CA . ALA B 1 287 ? -27.703 24.281 33.938 1 79.81 287 ALA B CA 1
ATOM 4887 C C . ALA B 1 287 ? -27.703 25.266 32.75 1 79.81 287 ALA B C 1
ATOM 4889 O O . ALA B 1 287 ? -28.531 25.156 31.859 1 79.81 287 ALA B O 1
ATOM 4890 N N . PRO B 1 288 ? -26.781 26.266 32.812 1 85.81 288 PRO B N 1
ATOM 4891 C CA . PRO B 1 288 ? -26.781 27.25 31.719 1 85.81 288 PRO B CA 1
ATOM 4892 C C . PRO B 1 288 ? -26.375 26.641 30.375 1 85.81 288 PRO B C 1
ATOM 4894 O O . PRO B 1 288 ? -25.609 25.672 30.344 1 85.81 288 PRO B O 1
ATOM 4897 N N . VAL B 1 289 ? -27.094 27.047 29.328 1 90.38 289 VAL B N 1
ATOM 4898 C CA . VAL B 1 289 ? -26.734 26.641 27.969 1 90.38 289 VAL B CA 1
ATOM 4899 C C . VAL B 1 289 ? -26.297 27.859 27.156 1 90.38 289 VAL B C 1
ATOM 4901 O O . VAL B 1 289 ? -27 28.875 27.125 1 90.38 289 VAL B O 1
ATOM 4904 N N . PHE B 1 290 ? -25.078 27.797 26.656 1 93.44 290 PHE B N 1
ATOM 4905 C CA . PHE B 1 290 ? -24.531 28.844 25.812 1 93.44 290 PHE B CA 1
ATOM 4906 C C . PHE B 1 290 ? -24.547 28.422 24.344 1 93.44 290 PHE B C 1
ATOM 4908 O O . PHE B 1 290 ? -24.172 27.297 24.016 1 93.44 290 PHE B O 1
ATOM 4915 N N . VAL B 1 291 ? -25.062 29.297 23.562 1 95.56 291 VAL B N 1
ATOM 4916 C CA . VAL B 1 291 ? -25.016 29.062 22.125 1 95.56 291 VAL B CA 1
ATOM 4917 C C . VAL B 1 291 ? -24.047 30.047 21.469 1 95.56 291 VAL B C 1
ATOM 4919 O O . VAL B 1 291 ? -24.219 31.266 21.578 1 95.56 291 VAL B O 1
ATOM 4922 N N . VAL B 1 292 ? -22.953 29.484 20.781 1 96.31 292 VAL B N 1
ATOM 4923 C CA . VAL B 1 292 ? -21.906 30.328 20.203 1 96.31 292 VAL B CA 1
ATOM 4924 C C . VAL B 1 292 ? -21.859 30.109 18.703 1 96.31 292 VAL B C 1
ATOM 4926 O O . VAL B 1 292 ? -22 28.969 18.219 1 96.31 292 VAL B O 1
ATOM 4929 N N . GLY B 1 293 ? -21.719 31.188 17.984 1 97 293 GLY B N 1
ATOM 4930 C CA . GLY B 1 293 ? -21.438 31.141 16.562 1 97 293 GLY B CA 1
ATOM 4931 C C . GLY B 1 293 ? -20.031 31.594 16.203 1 97 293 GLY B C 1
ATOM 4932 O O . GLY B 1 293 ? -19.5 32.531 16.828 1 97 293 GLY B O 1
ATOM 4933 N N . VAL B 1 294 ? -19.469 30.906 15.242 1 96.94 294 VAL B N 1
ATOM 4934 C CA . VAL B 1 294 ? -18.156 31.312 14.742 1 96.94 294 VAL B CA 1
ATOM 4935 C C . VAL B 1 294 ? -18.297 31.922 13.352 1 96.94 294 VAL B C 1
ATOM 4937 O O . VAL B 1 294 ? -18.953 31.328 12.477 1 96.94 294 VAL B O 1
ATOM 4940 N N . PHE B 1 295 ? -17.688 33.094 13.211 1 96.81 295 PHE B N 1
ATOM 4941 C CA . PHE B 1 295 ? -17.859 33.875 11.984 1 96.81 295 PHE B CA 1
ATOM 4942 C C . PHE B 1 295 ? -16.516 34.219 11.352 1 96.81 295 PHE B C 1
ATOM 4944 O O . PHE B 1 295 ? -15.531 34.406 12.062 1 96.81 295 PHE B O 1
ATOM 4951 N N . SER B 1 296 ? -16.453 34.156 10.078 1 95.94 296 SER B N 1
ATOM 4952 C CA . SER B 1 296 ? -15.406 34.781 9.289 1 95.94 296 SER B CA 1
ATOM 4953 C C . SER B 1 296 ? -15.945 35.969 8.469 1 95.94 296 SER B C 1
ATOM 4955 O O . SER B 1 296 ? -16.641 35.75 7.469 1 95.94 296 SER B O 1
ATOM 4957 N N . GLY B 1 297 ? -15.586 37.125 8.883 1 93 297 GLY B N 1
ATOM 4958 C CA . GLY B 1 297 ? -16.312 38.25 8.328 1 93 297 GLY B CA 1
ATOM 4959 C C . GLY B 1 297 ? -17.781 38.25 8.664 1 93 297 GLY B C 1
ATOM 4960 O O . GLY B 1 297 ? -18.156 38.125 9.836 1 93 297 GLY B O 1
ATOM 4961 N N . GLU B 1 298 ? -18.609 38.281 7.602 1 92.25 298 GLU B N 1
ATOM 4962 C CA . GLU B 1 298 ? -20.047 38.312 7.801 1 92.25 298 GLU B CA 1
ATOM 4963 C C . GLU B 1 298 ? -20.656 36.906 7.656 1 92.25 298 GLU B C 1
ATOM 4965 O O . GLU B 1 298 ? -21.812 36.688 7.984 1 92.25 298 GLU B O 1
ATOM 4970 N N . GLU B 1 299 ? -19.812 36.031 7.363 1 94 299 GLU B N 1
ATOM 4971 C CA . GLU B 1 299 ? -20.312 34.688 7.094 1 94 299 GLU B CA 1
ATOM 4972 C C . GLU B 1 299 ? -20.203 33.781 8.32 1 94 299 GLU B C 1
ATOM 4974 O O . GLU B 1 299 ? -19.125 33.719 8.93 1 94 299 GLU B O 1
ATOM 4979 N N . LYS B 1 300 ? -21.297 33.219 8.711 1 95.88 300 LYS B N 1
ATOM 4980 C CA . LYS B 1 300 ? -21.281 32.25 9.797 1 95.88 300 LYS B CA 1
ATOM 4981 C C . LYS B 1 300 ? -20.734 30.906 9.32 1 95.88 300 LYS B C 1
ATOM 4983 O O . LYS B 1 300 ? -21.312 30.297 8.414 1 95.88 300 LYS B O 1
ATOM 4988 N N . LEU B 1 301 ? -19.734 30.484 9.961 1 95.88 301 LEU B N 1
ATOM 4989 C CA . LEU B 1 301 ? -19.078 29.25 9.555 1 95.88 301 LEU B CA 1
ATOM 4990 C C . LEU B 1 301 ? -19.656 28.047 10.312 1 95.88 301 LEU B C 1
ATOM 4992 O O . LEU B 1 301 ? -19.734 26.953 9.773 1 95.88 301 LEU B O 1
ATOM 4996 N N . GLY B 1 302 ? -19.969 28.266 11.57 1 96.69 302 GLY B N 1
ATOM 4997 C CA . GLY B 1 302 ? -20.469 27.188 12.406 1 96.69 302 GLY B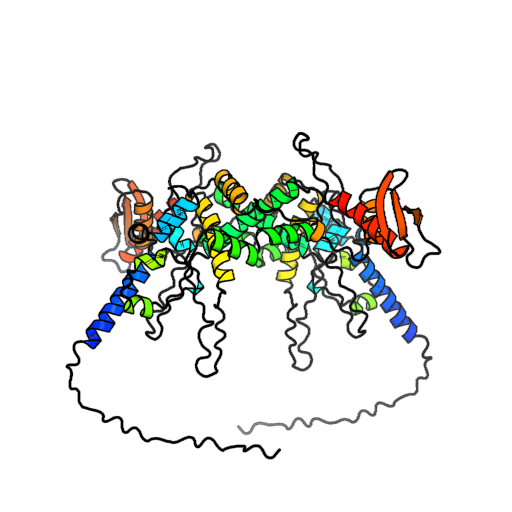 CA 1
ATOM 4998 C C . GLY B 1 302 ? -21.141 27.672 13.672 1 96.69 302 GLY B C 1
ATOM 4999 O O . GLY B 1 302 ? -21.141 28.875 13.961 1 96.69 302 GLY B O 1
ATOM 5000 N N . GLU B 1 303 ? -21.75 26.672 14.32 1 97.31 303 GLU B N 1
ATOM 5001 C CA . GLU B 1 303 ? -22.469 26.938 15.562 1 97.31 303 GLU B CA 1
ATOM 5002 C C . GLU B 1 303 ? -22.344 25.766 16.531 1 97.31 303 GLU B C 1
ATOM 5004 O O . GLU B 1 303 ? -22.188 24.625 16.109 1 97.31 303 GLU B O 1
ATOM 5009 N N . GLY B 1 304 ? -22.328 26.109 17.844 1 95.88 304 GLY B N 1
ATOM 5010 C CA . GLY B 1 304 ? -22.234 25.078 18.859 1 95.88 304 GLY B CA 1
ATOM 5011 C C . GLY B 1 304 ? -22.891 25.484 20.172 1 95.88 304 GLY B C 1
ATOM 5012 O O . GLY B 1 304 ? -23.047 26.672 20.453 1 95.88 304 GLY B O 1
ATOM 5013 N N . PHE B 1 305 ? -23.328 24.469 20.875 1 94.62 305 PHE B N 1
ATOM 5014 C CA . PHE B 1 305 ? -23.906 24.703 22.203 1 94.62 305 PHE B CA 1
ATOM 5015 C C . PHE B 1 305 ? -23.156 23.938 23.266 1 94.62 305 PHE B C 1
ATOM 5017 O O . PHE B 1 305 ? -22.562 22.891 22.984 1 94.62 305 PHE B O 1
ATOM 5024 N N . GLY B 1 306 ? -23.109 24.516 24.5 1 93.25 306 GLY B N 1
ATOM 5025 C CA . GLY B 1 306 ? -22.422 23.875 25.609 1 93.25 306 GLY B CA 1
ATOM 5026 C C . GLY B 1 306 ? -22.797 24.438 26.953 1 93.25 306 GLY B C 1
ATOM 5027 O O . GLY B 1 306 ? -23.5 25.453 27.031 1 93.25 306 GLY B O 1
ATOM 5028 N N . SER B 1 307 ? -22.328 23.719 27.953 1 91.5 307 SER B N 1
ATOM 5029 C CA . SER B 1 307 ? -22.609 24.141 29.328 1 91.5 307 SER B CA 1
ATOM 5030 C C . SER B 1 307 ? -21.672 25.266 29.75 1 91.5 307 SER B C 1
ATOM 5032 O O . SER B 1 307 ? -21.922 25.938 30.766 1 91.5 307 SER B O 1
ATOM 5034 N N . SER B 1 308 ? -20.625 25.469 28.984 1 91.25 308 SER B N 1
ATOM 5035 C CA . SER B 1 308 ? -19.703 26.578 29.188 1 91.25 308 SER B CA 1
ATOM 5036 C C . SER B 1 308 ? -19.375 27.281 27.875 1 91.25 308 SER B C 1
ATOM 5038 O O . SER B 1 308 ? -19.594 26.719 26.797 1 91.25 308 SER B O 1
ATOM 5040 N N . LEU B 1 309 ? -18.984 28.531 28.094 1 91.5 309 LEU B N 1
ATOM 5041 C CA . LEU B 1 309 ? -18.609 29.297 26.906 1 91.5 309 LEU B CA 1
ATOM 5042 C C . LEU B 1 309 ? -17.469 28.609 26.156 1 91.5 309 LEU B C 1
ATOM 5044 O O . LEU B 1 309 ? -17.484 28.562 24.922 1 91.5 309 LEU B O 1
ATOM 5048 N N . LYS B 1 310 ? -16.516 28.078 26.875 1 93.44 310 LYS B N 1
ATOM 5049 C CA . LYS B 1 310 ? -15.375 27.391 26.281 1 93.44 310 LYS B CA 1
ATOM 5050 C C . LYS B 1 310 ? -15.836 26.172 25.484 1 93.44 310 LYS B C 1
ATOM 5052 O O . LYS B 1 310 ? -15.383 25.953 24.344 1 93.44 310 LYS B O 1
ATOM 5057 N N . GLU B 1 311 ? -16.719 25.484 26.047 1 94.25 311 GLU B N 1
ATOM 5058 C CA . GLU B 1 311 ? -17.234 24.297 25.391 1 94.25 311 GLU B CA 1
ATOM 5059 C C . GLU B 1 311 ? -18.047 24.672 24.141 1 94.25 311 GLU B C 1
ATOM 5061 O O . GLU B 1 311 ? -17.891 24.047 23.094 1 94.25 311 GLU B O 1
ATOM 5066 N N . ALA B 1 312 ? -18.859 25.688 24.266 1 95.25 312 ALA B N 1
ATOM 5067 C CA . ALA B 1 312 ? -19.672 26.141 23.141 1 95.25 312 ALA B CA 1
ATOM 5068 C C . ALA B 1 312 ? -18.812 26.625 21.984 1 95.25 312 ALA B C 1
ATOM 5070 O O . ALA B 1 312 ? -19.094 26.344 20.828 1 95.25 312 ALA B O 1
ATOM 5071 N N . LYS B 1 313 ? -17.781 27.297 22.359 1 95.88 313 LYS B N 1
ATOM 5072 C CA . LYS B 1 313 ? -16.844 27.797 21.344 1 95.88 313 LYS B CA 1
ATOM 5073 C C . LYS B 1 313 ? -16.156 26.656 20.625 1 95.88 313 LYS B C 1
ATOM 5075 O O . LYS B 1 313 ? -16.031 26.672 19.391 1 95.88 313 LYS B O 1
ATOM 5080 N N . ALA B 1 314 ? -15.781 25.703 21.375 1 95.81 314 ALA B N 1
ATOM 5081 C CA . ALA B 1 314 ? -15.102 24.531 20.797 1 95.81 314 ALA B CA 1
ATOM 5082 C C . ALA B 1 314 ? -16.031 23.766 19.859 1 95.81 314 ALA B C 1
ATOM 5084 O O . ALA B 1 314 ? -15.617 23.359 18.781 1 95.81 314 ALA B O 1
ATOM 5085 N N . ARG B 1 315 ? -17.172 23.672 20.281 1 96.12 315 ARG B N 1
ATOM 5086 C CA . ARG B 1 315 ? -18.141 22.938 19.469 1 96.12 315 ARG B CA 1
ATOM 5087 C C . ARG B 1 315 ? -18.5 23.719 18.203 1 96.12 315 ARG B C 1
ATOM 5089 O O . ARG B 1 315 ? -18.734 23.141 17.156 1 96.12 315 ARG B O 1
ATOM 5096 N N . ALA B 1 316 ? -18.562 25.016 18.328 1 97.12 316 ALA B N 1
ATOM 5097 C CA . ALA B 1 316 ? -18.828 25.844 17.172 1 97.12 316 ALA B CA 1
ATOM 5098 C C . ALA B 1 316 ? -17.688 25.734 16.141 1 97.12 316 ALA B C 1
ATOM 5100 O O . ALA B 1 316 ? -17.938 25.594 14.945 1 97.12 316 ALA B O 1
ATOM 5101 N N . ALA B 1 317 ? -16.516 25.734 16.672 1 96.88 317 ALA B N 1
ATOM 5102 C CA . ALA B 1 317 ? -15.352 25.594 15.812 1 96.88 317 ALA B CA 1
ATOM 5103 C C . ALA B 1 317 ? -15.336 24.219 15.141 1 96.88 317 ALA B C 1
ATOM 5105 O O . ALA B 1 317 ? -15.047 24.109 13.953 1 96.88 317 ALA B O 1
ATOM 5106 N N . THR B 1 318 ? -15.68 23.25 15.875 1 95.81 318 THR B N 1
ATOM 5107 C CA . THR B 1 318 ? -15.742 21.891 15.352 1 95.81 318 THR B CA 1
ATOM 5108 C C . THR B 1 318 ? -16.781 21.781 14.234 1 95.81 318 THR B C 1
ATOM 5110 O O . THR B 1 318 ? -16.531 21.156 13.195 1 95.81 318 THR B O 1
ATOM 5113 N N . ASP B 1 319 ? -17.844 22.375 14.5 1 95.94 319 ASP B N 1
ATOM 5114 C CA . ASP B 1 319 ? -18.906 22.375 13.5 1 95.94 319 ASP B CA 1
ATOM 5115 C C . ASP B 1 319 ? -18.438 23.031 12.203 1 95.94 319 ASP B C 1
ATOM 5117 O O . ASP B 1 319 ? -18.688 22.5 11.117 1 95.94 319 ASP B O 1
ATOM 5121 N N . ALA B 1 320 ? -17.766 24.094 12.328 1 96.12 320 ALA B N 1
ATOM 5122 C CA . ALA B 1 320 ? -17.25 24.812 11.164 1 96.12 320 ALA B CA 1
ATOM 5123 C C . ALA B 1 320 ? -16.234 23.953 10.406 1 96.12 320 ALA B C 1
ATOM 5125 O O . ALA B 1 320 ? -16.281 23.844 9.18 1 96.12 320 ALA B O 1
ATOM 5126 N N . LEU B 1 321 ? -15.391 23.328 11.156 1 95.62 321 LEU B N 1
ATOM 5127 C CA . LEU B 1 321 ? -14.367 22.469 10.562 1 95.62 321 LEU B CA 1
ATOM 5128 C C . LEU B 1 321 ? -14.992 21.297 9.836 1 95.62 321 LEU B C 1
ATOM 5130 O O . LEU B 1 321 ? -14.586 20.953 8.727 1 95.62 321 LEU B O 1
ATOM 5134 N N . MET B 1 322 ? -15.961 20.766 10.414 1 94.25 322 MET B N 1
ATOM 5135 C CA . MET B 1 322 ? -16.625 19.609 9.82 1 94.25 322 MET B CA 1
ATOM 5136 C C . MET B 1 322 ? -17.328 20 8.523 1 94.25 322 MET B C 1
ATOM 5138 O O . MET B 1 322 ? -17.266 19.25 7.535 1 94.25 322 MET B O 1
ATOM 5142 N N . LYS B 1 323 ? -17.922 21.094 8.555 1 93.12 323 LYS B N 1
ATOM 5143 C CA . LYS B 1 323 ? -18.609 21.562 7.359 1 93.12 323 LYS B CA 1
ATOM 5144 C C . LYS B 1 323 ? -17.625 21.797 6.215 1 93.12 323 LYS B C 1
ATOM 5146 O O . LYS B 1 323 ? -17.953 21.516 5.055 1 93.12 323 LYS B O 1
ATOM 5151 N N . TRP B 1 324 ? -16.531 22.234 6.566 1 92.81 324 TRP B N 1
ATOM 5152 C CA . TRP B 1 324 ? -15.516 22.5 5.551 1 92.81 324 TRP B CA 1
ATOM 5153 C C . TRP B 1 324 ? -14.938 21.203 5.004 1 92.81 324 TRP B C 1
ATOM 5155 O O . TRP B 1 324 ? -14.961 20.969 3.793 1 92.81 324 TRP B O 1
ATOM 5165 N N . TYR B 1 325 ? -14.484 20.375 5.902 1 92.81 325 TYR B N 1
ATOM 5166 C CA . TYR B 1 325 ? -13.734 19.188 5.496 1 92.81 325 TYR B CA 1
ATOM 5167 C C . TYR B 1 325 ? -14.656 18.141 4.891 1 92.81 325 TYR B C 1
ATOM 5169 O O . TYR B 1 325 ? -14.25 17.375 4.012 1 92.81 325 TYR B O 1
ATOM 5177 N N . CYS B 1 326 ? -15.906 18.062 5.32 1 91.5 326 CYS B N 1
ATOM 5178 C CA . CYS B 1 326 ? -16.812 17.016 4.867 1 91.5 326 CYS B CA 1
ATOM 5179 C C . CYS B 1 326 ? -17.734 17.531 3.775 1 91.5 326 CYS B C 1
ATOM 5181 O O . CYS B 1 326 ? -18.812 16.953 3.547 1 91.5 326 CYS B O 1
ATOM 5183 N N . TYR B 1 327 ? -17.25 18.547 3.176 1 88 327 TYR B N 1
ATOM 5184 C CA . TYR B 1 327 ? -17.969 19.078 2.033 1 88 327 TYR B CA 1
ATOM 5185 C C . TYR B 1 327 ? -18.094 18.047 0.918 1 88 327 TYR B C 1
ATOM 5187 O O . TYR B 1 327 ? -17.109 17.375 0.583 1 88 327 TYR B O 1
ATOM 5195 N N . GLN B 1 328 ? -19.328 17.766 0.333 1 87.19 328 GLN B N 1
ATOM 5196 C CA . GLN B 1 328 ? -19.562 16.859 -0.793 1 87.19 328 GLN B CA 1
ATOM 5197 C C . GLN B 1 328 ? -20.094 17.625 -2 1 87.19 328 GLN B C 1
ATOM 5199 O O . GLN B 1 328 ? -21.188 18.203 -1.944 1 87.19 328 GLN B O 1
ATOM 5204 N N . PRO B 1 329 ? -19.281 17.656 -3.113 1 81.38 329 PRO B N 1
ATOM 5205 C CA . PRO B 1 329 ? -19.797 18.328 -4.305 1 81.38 329 PRO B CA 1
ATOM 5206 C C . PRO B 1 329 ? -21 17.625 -4.91 1 81.38 329 PRO B C 1
ATOM 5208 O O . PRO B 1 329 ? -21.141 16.406 -4.801 1 81.38 329 PRO B O 1
ATOM 5211 N N . LEU B 1 330 ? -22.125 18.281 -5.273 1 70.81 330 LEU B N 1
ATOM 5212 C CA . LEU B 1 330 ? -23.281 17.688 -5.938 1 70.81 330 LEU B CA 1
ATOM 5213 C C . LEU B 1 330 ? -22.906 17.094 -7.281 1 70.81 330 LEU B C 1
ATOM 5215 O O . LEU B 1 330 ? -21.953 17.562 -7.926 1 70.81 330 LEU B O 1
ATOM 5219 N N . PRO B 1 331 ? -23.344 15.734 -7.594 1 62.28 331 PRO B N 1
ATOM 5220 C CA . PRO B 1 331 ? -23.016 15 -8.812 1 62.28 331 PRO B CA 1
ATOM 5221 C C . PRO B 1 331 ? -22.969 15.891 -10.047 1 62.28 331 PRO B C 1
ATOM 5223 O O . PRO B 1 331 ? -22.188 15.633 -10.977 1 62.28 331 PRO B O 1
ATOM 5226 N N . SER B 1 332 ? -23.938 16.688 -10.453 1 52.44 332 SER B N 1
ATOM 5227 C CA . SER B 1 332 ? -23.922 17.438 -11.703 1 52.44 332 SER B CA 1
ATOM 5228 C C . SER B 1 332 ? -22.656 18.281 -11.82 1 52.44 332 SER B C 1
ATOM 5230 O O . SER B 1 332 ? -22.375 18.828 -12.883 1 52.44 332 SER B O 1
ATOM 5232 N N . GLN B 1 333 ? -22.203 18.859 -10.797 1 44.91 333 GLN B N 1
ATOM 5233 C CA . GLN B 1 333 ? -21.125 19.844 -10.883 1 44.91 333 GLN B CA 1
ATOM 5234 C C . GLN B 1 333 ? -19.766 19.172 -11.008 1 44.91 333 GLN B C 1
ATOM 5236 O O . GLN B 1 333 ? -19.453 18.25 -10.25 1 44.91 333 GLN B O 1
ATOM 5241 N N . GLY B 1 334 ? -19.312 18.844 -12.234 1 41.53 334 GLY B N 1
ATOM 5242 C CA . GLY B 1 334 ? -17.969 18.375 -12.523 1 41.53 334 GLY B CA 1
ATOM 5243 C C . GLY B 1 334 ? -16.969 18.719 -11.438 1 41.53 334 GLY B C 1
ATOM 5244 O O . GLY B 1 334 ? -17.25 19.531 -10.555 1 41.53 334 GLY B O 1
ATOM 5245 N N . PRO B 1 335 ? -16.031 17.844 -11.289 1 40.56 335 PRO B N 1
ATOM 5246 C CA . PRO B 1 335 ? -15.055 18.141 -10.242 1 40.56 335 PRO B CA 1
ATOM 5247 C C . PRO B 1 335 ? -14.68 19.625 -10.18 1 40.56 335 PRO B C 1
ATOM 5249 O O . PRO B 1 335 ? -14.219 20.188 -11.18 1 40.56 335 PRO B O 1
ATOM 5252 N N . VAL B 1 336 ? -15.516 20.547 -9.773 1 34.31 336 VAL B N 1
ATOM 5253 C CA . VAL B 1 336 ? -14.922 21.859 -9.555 1 34.31 336 VAL B CA 1
ATOM 5254 C C . VAL B 1 336 ? -13.547 21.703 -8.914 1 34.31 336 VAL B C 1
ATOM 5256 O O . VAL B 1 336 ? -13.43 21.156 -7.812 1 34.31 336 VAL B O 1
ATOM 5259 N N . ILE B 1 337 ? -12.555 21.328 -9.766 1 35.78 337 ILE B N 1
ATOM 5260 C CA . ILE B 1 337 ? -11.188 21.5 -9.289 1 35.78 337 ILE B CA 1
ATOM 5261 C C . ILE B 1 337 ? -11.094 22.766 -8.453 1 35.78 337 ILE B C 1
ATOM 5263 O O . ILE B 1 337 ? -11.172 23.875 -8.984 1 35.78 337 ILE B O 1
ATOM 5267 N N . ASP B 1 338 ? -11.906 22.891 -7.48 1 31.89 338 ASP B N 1
ATOM 5268 C CA . ASP B 1 338 ? -11.578 24.031 -6.633 1 31.89 338 ASP B CA 1
ATOM 5269 C C . ASP B 1 338 ? -10.078 24.062 -6.32 1 31.89 338 ASP B C 1
ATOM 5271 O O . ASP B 1 338 ? -9.516 23.078 -5.84 1 31.89 338 ASP B O 1
ATOM 5275 N N . PRO B 1 339 ? -9.328 24.844 -7.062 1 32.38 339 PRO B N 1
ATOM 5276 C CA . PRO B 1 339 ? -7.883 25.016 -6.914 1 32.38 339 PRO B CA 1
ATOM 5277 C C . PRO B 1 339 ? -7.43 25.016 -5.457 1 32.38 339 PRO B C 1
ATOM 5279 O O . PRO B 1 339 ? -6.258 25.266 -5.168 1 32.38 339 PRO B O 1
ATOM 5282 N N . GLY B 1 340 ? -8.297 25.359 -4.492 1 28.55 340 GLY B N 1
ATOM 5283 C CA . GLY B 1 340 ? -7.762 25.828 -3.225 1 28.55 340 GLY B CA 1
ATOM 5284 C C . GLY B 1 340 ? -6.906 24.781 -2.518 1 28.55 340 GLY B C 1
ATOM 5285 O O . GLY B 1 340 ? -6.875 23.625 -2.918 1 28.55 340 GLY B O 1
ATOM 5286 N N . GLN B 1 341 ? -6.277 25.312 -1.32 1 29.77 341 GLN B N 1
ATOM 5287 C CA . GLN B 1 341 ? -5.141 25.25 -0.406 1 29.77 341 GLN B CA 1
ATOM 5288 C C . GLN B 1 341 ? -5.246 24.031 0.512 1 29.77 341 GLN B C 1
ATOM 5290 O O . GLN B 1 341 ? -5.695 24.141 1.654 1 29.77 341 GLN B O 1
ATOM 5295 N N . VAL B 1 342 ? -5.898 23.047 0.309 1 26.05 342 VAL B N 1
ATOM 5296 C CA . VAL B 1 342 ? -6.422 22.359 1.489 1 26.05 342 VAL B CA 1
ATOM 5297 C C . VAL B 1 342 ? -5.266 21.906 2.377 1 26.05 342 VAL B C 1
ATOM 5299 O O . VAL B 1 342 ? -5.281 22.125 3.59 1 26.05 342 VAL B O 1
ATOM 5302 N N . LEU B 1 343 ? -4.578 20.859 2.402 1 28.09 343 LEU B N 1
ATOM 5303 C CA . LEU B 1 343 ? -4.379 20.078 3.613 1 28.09 343 LEU B CA 1
ATOM 5304 C C . LEU B 1 343 ? -3.363 20.75 4.535 1 28.09 343 LEU B C 1
ATOM 5306 O O . LEU B 1 343 ? -2.367 21.297 4.07 1 28.09 343 LEU B O 1
ATOM 5310 N N . VAL B 1 344 ? -3.639 20.922 5.863 1 28.28 344 VAL B N 1
ATOM 5311 C CA . VAL B 1 344 ? -3.539 21.031 7.316 1 28.28 344 VAL B CA 1
ATOM 5312 C C . VAL B 1 344 ? -2.457 20.078 7.836 1 28.28 344 VAL B C 1
ATOM 5314 O O . VAL B 1 344 ? -2.311 18.969 7.34 1 28.28 344 VAL B O 1
#

Secondary structure (DSSP, 8-state):
-------------------------THHHHHHHHHHHHHHHHHHHHHHTT-HHHHHT-HHHHHHHHHTT--TTS-HHHHHHHTB-GGG----SS---------TTSSSHHHHHHHHHHHHHHHHHHHHHH-TT--HHHHHHHHHHHHSHHHHHHHHHHHTPPB--S-HHHHHHTT--GGGGGGSBB---------TT-----TT---HHHHHHHHHHHHHHHHHHHH--HHHHHHHHHHHTTTS---GGGG---SSHHHHHHHHHHHTTPPPPEEEEEEEE-TTSSS-EEEEEEEETTEEEEEEEESSHHHHHHHHHHHHHHHHHT----TTS-----------/-------------------------THHHHHHHHHHHHHHHHHHHHHHTT-HHHHHT-HHHHHHHHHTT--TTS-HHHHHHHTB-GGG----SS---------TTSSSHHHHHHHHHHHHHHHHHHHHHH-TT--HHHHHHHHHHHHSHHHHHHHHHHTTPPB--S-HHHHHHTT--GGGGGGSBB---------TT-----TT---HHHHHHHHHHHHHHHHHHHH--HHHHHHHHHHHTTTS---GGGG---SSHHHHHHHHHHHTTPPPPEEEEEEEE-TTSSS-EEEEEEEETTEEEEEEEESSHHHHHHHHHHHHHHHHHT----TTS-----------

Sequence (688 aa):
MPQVIRALRCFHSGIFLRQGAVGATGAGGATELEKYRGYFKQLQQALETGDEEAAGKSPLLHTLHSRLALPQQLGLGTLSRCLNCPSANLADVGMKTAKTAQNKEQHNRSLNILGKNLLTLHAMRRLVERYPRLPVPVLNAAVDAYIGLPVLAQIGRGWGIESERETVMERFLRQEPSHMTLGRLRFFNNTLKEIDGIRILSSSNMSESASMAMAVRSIVGALWASTQDLQLVERFLDAHVMSRKLPITQLFMFEQPTRELARLCSREGLERPVSKLIAETGRLSKAPVFVVGVFSGEEKLGEGFGSSLKEAKARAATDALMKWYCYQPLPSQGPVIDPGQVLVMPQVIRALRCFHSGIFLRQGAVGATGAGGATELEKYRGYFKQLQQALETGDEEAAGKSPLLHTLHSRLALPQQLGLGTLSRCLNCPSANLADVGMKTAKTAQNKEQHNRSLNILGKNLLTLHAMRRLVERYPRLPVPVLNAAVDAYIGLPVLAQIGRGWGIESERETVMERFLRQEPSHMTLGRLRFFNNTLKEIDGIRILSSSNMSESASMAMAVRSIVGALWASTQDLQLVERFLDAHVMSRKLPITQLFMFEQPTRELARLCSREGLERPVSKLIAETGRLSKAPVFVVGVFSGEEKLGEGFGSSLKEAKARAATDALMKWYCYQPLPSQGPVIDPGQVLV

Foldseek 3Di:
DPDDPPPPPPPPPPPPPPPPPPVDDPVVVVVLVVVLVVLVVVLVVCQVVLDLVLLVVAVLLVLLCVLLVADVLLGSSLLLQLLFAPQLPLPDDPPPPPPPVPPPPRHLVVLLVQLVVLLLVLLLVVCCQFFVQAAPVLSVVSSCVQQPLQNLLVLLVVSVAAADPDRSVRCVVVVPHSSHCSSHRGHDQVVPDCPPPDRPPPPRHDDSSNSSSSSSSSVLSSSCVSPVDSVVSSVSCCVRGVVDDDPSLVSDDDPPLLVVLQVQCVQQVFAGKDKDWDDWPQPVHPQIKTKIFIDTVPDTQFIAIDSDPVRRVNRRSSRSVCCNRSPGDDVVDPPCVVVGGGDD/DPDDPPPPPPPPPPPPPPPPPPVDDPPVVVVLVVVLVVLVVVLVVCQVVLPLVLLVVAVLLVLLCVLLVADVLLGSSLLLQLLFAPQLPLPDDPPPPPPPVPPPPRHLVVLLVQLVVLLLVLLLVVCCQFFVQAAPVLSVVSSCVQQPLQNLLVLLVVSVAAADPDRSVRCVVVVPHSSHCSSHRGHDQVVDDCPPPDPPPDPRHDDSSNSSSSSSSSVLSSSCVSPVDSVVSSVSCCVRGVVDDDPSLVSDDDPPLLVVLQVQCVQQVFAGKDKDWDDWPQPVHPQIKTKIFIDTVPDTQFIAIDSDPVRRVSRRSSRSVCCNRSPGDDVVDPPPVPVGRHHD

Organism: Eremothecium gossypii (strain ATCC 10895 / CBS 109.51 / FGSC 9923 / NRRL Y-1056) (NCBI:txid284811)

Nearest PDB structures (foldseek):
  5mrc-assembly1_5  TM=8.953E-01  e=8.979E-33  Saccharomyces cerevisiae
  6ywx-assembly1_5  TM=7.808E-01  e=2.948E-21  Neurospora crassa OR74A
  7odt-assembly1_c  TM=6.715E-01  e=4.393E-12  Homo sapiens
  7qh7-assembly1_c  TM=7.034E-01  e=2.745E-11  Homo sapiens
  7o9m-assembly1_c  TM=6.883E-01  e=3.039E-11  Homo sapiens

Radius of gyration: 33.51 Å; Cα contacts (8 Å, |Δi|>4): 994; chains: 2; bounding box: 94×99×98 Å

pLDDT: mean 78.29, std 24.6, range [19.52, 98.62]